Protein AF-A0A1Q9CYH3-F1 (afdb_monomer)

Foldseek 3Di:
DDPPPDDDDDDDDDDDDDDDDDDDDDDDDDDDPVCLPDPDALQCQLVQLQAFLPDDSLVSLLLLVLQLVVLVVLLVVQCVVCVLQPPLQCLDLLNVLSVLLSVLSVLSSVSNVVSSLCVVVVHGGDGHDVSSSVSSLSLQASQLSQQLQLCCCLFPPDPDDDDDPSVCCSNPVSNVVSLVVLLGGSRDYDPVSLVSNVVVLVVSLVSQVVQQVQLQAGSVAQPPDDPPCVPPPDSPDDRSNHRPGPQQHCVCVVSNCCVSVPVSVVSSVVSSVVSNVSSVVSVVVSVVVVVVVVPDPDPDPDDDDPVPDPPDDCDVVNVVVSVVVSVVVCCVPVVVVVVVVVVVVVPDDDDDDPVVVVVVVVVVVVVVVPPPDDDDDDDDDDDDDDDDDDDDDDDDDDDDDDDDDDDDDDDDDDDDDDDDDDDPVVVVVVVVVVVVVVVVVVVVVVVVVVVVVLVVVVVVVVCCVVVPCVVVDQDPVLVVQLQVQLCVQLVVLLVVLVVLLVVVVVCVVPVVDPRPPSNNVVSSVVSNVRSVVRSVLRNQLADSDSVDRHDPNSPVSNVVSVVVVVVVVVCVVCVVVSVVVVVVVVVVVVVVVVVVVVVVVVVVD

Sequence (605 aa):
MELSCFQIPFAFVSSPQAHLMGPLGKARDMGLSSSVCPEWSSQQWPQAFATSPWTRPLLTVSFRALWAAIFTAHVLWNWWVRRDDGAYHFIFLTVQASWIEAVDLILQWVVAMLGFPYVQNHMVAPAEPWLVRISMALNSLSQPLSMTVAVLFWVLIYPGGELPYMDVFLHGINAGLLLINLIFTRIPFSCARVGWLFLYQIIYVGWTYVHYALRIGMAGGCWSCPRDETAQCVELYPQDECPIYATFDWHHPLAAARLGFGLASVLIILVQALYVGLVSCRDAHDKKIDLGASETPRELPEFVPLDHLVVPRMTPTDFASFLLTIEDVACLFVGPCLVASAMSVRGNARRPGRWLRRLLMASGGLCLALQAAPSFTGVAQLSRTLPTQRYAASKGFGDSEAAPEKNAKEAGSEKKTSIMKNKKSSKTKALTKQRLSDLRDKTLALRQKREEELDEYEIGKAMIAKYGREVAVMPPPVAERVAKRGMVIGGSFYATMLAVFGFGIVLFKTQEIIIPPTLMAFVTLALLALAIFGGAYGMMSASWDPDKEGSALGTEEFSENMQILGEGFRKATLEEDYEKALEARNERRKLLEAKEKKKTELLNK

InterPro domains:
  IPR021855 PAM68-like [PF11947] (422-570)
  IPR021855 PAM68-like [PTHR34575] (391-567)

Solvent-accessible surface area (backbone atoms only — not comparable to full-atom values): 35811 Å² total; per-residue (Å²): 137,85,87,88,83,87,84,88,82,93,77,92,78,89,80,83,91,82,92,81,94,76,87,86,69,93,74,86,86,87,69,84,77,83,61,83,64,65,98,64,62,55,43,48,55,27,53,30,49,11,28,29,88,86,47,56,44,68,57,36,33,50,49,32,46,50,52,19,50,53,40,43,52,50,48,52,46,51,47,62,78,45,50,88,40,54,76,55,50,63,72,40,66,59,49,48,48,47,51,49,39,22,53,26,33,43,43,44,24,54,50,6,58,71,16,36,64,33,61,75,68,72,45,85,48,65,70,60,54,72,67,55,56,50,29,51,52,36,49,55,30,34,53,51,47,38,44,49,47,17,50,49,35,64,43,74,63,61,86,75,81,93,72,58,68,68,59,47,34,68,36,40,51,51,32,53,53,46,51,51,49,57,66,54,37,50,64,86,72,58,75,88,46,52,60,54,45,52,51,48,50,53,52,49,53,49,49,56,48,51,41,57,77,66,39,65,37,42,80,83,39,73,79,83,62,69,89,83,54,85,85,71,76,61,81,87,52,60,46,39,62,27,53,95,38,79,91,48,30,67,95,43,50,70,61,22,45,44,49,65,57,48,55,46,47,56,49,52,54,53,45,46,52,50,53,37,51,52,47,51,55,49,51,60,52,42,54,56,54,53,59,71,61,58,79,58,84,70,79,74,75,76,86,73,67,73,92,74,66,75,76,79,72,83,43,74,65,59,50,49,57,52,50,52,56,48,51,59,54,46,53,73,64,48,51,64,53,54,53,54,52,61,62,59,63,74,76,67,84,80,84,80,55,76,64,61,55,53,54,54,51,59,60,51,58,66,60,60,73,76,62,86,67,89,82,84,86,86,89,75,91,82,80,90,81,87,82,84,82,80,82,82,82,83,79,78,95,72,86,90,81,86,87,82,90,79,90,82,81,89,84,88,79,90,76,92,78,83,84,92,82,86,74,67,66,63,57,55,54,51,54,53,52,51,54,50,50,52,51,48,51,53,50,50,52,55,49,51,53,50,52,50,54,47,51,52,50,51,50,50,53,51,48,41,69,73,59,39,76,60,80,75,55,72,55,68,73,27,47,51,45,23,50,49,36,12,45,54,47,8,42,49,32,39,51,47,27,52,49,52,52,53,48,50,54,49,41,46,74,72,65,76,48,85,72,51,68,58,37,56,51,50,55,39,51,51,26,44,51,47,12,54,52,30,20,53,49,20,36,39,16,30,30,80,49,83,92,44,82,62,59,96,82,10,66,66,36,27,54,52,45,51,49,53,50,50,51,50,53,54,49,62,76,40,43,69,58,49,50,54,50,49,51,55,51,52,54,50,49,53,52,50,53,52,48,50,51,53,51,52,58,62,73,76,106

Radius of gyration: 34.77 Å; Cα contacts (8 Å, |Δi|>4): 412; chains: 1; bounding box: 84×79×114 Å

Nearest PDB structures (foldseek):
  4xto-assembly1_D  TM=2.470E-01  e=6.407E-01  Dokdonia eikasta
  5ax0-assembly1_A  TM=2.581E-01  e=3.442E+00  Acetabularia acetabulum

pLDDT: mean 76.98, std 23.32, range [25.59, 98.44]

Organism: Symbiodinium microadriaticum (NCBI:txid2951)

Mean predicted aligned error: 15.54 Å

Secondary structure (DSSP, 8-state):
------------------------------S-----S-SS-TT-HHHHHH--SSS-HHHHHHHHHHHHHHHHHHHHHHHHHTGGGGGGGGGSHHHHHHHHHHHHHHHHHHHHHHHHHHHHTTPPPPSPPHHHHHHHHHHHHHHHHHHHHHHHIIIII--SSPPPHHHHIIIIIHHHHHHHHHHHS-----GGGHHHHHHHHHHHHHHHHHHHHTT---TT------TT-TTT---SS-TTT--SBTTB-TTSHHHHHIIIIIIHHHHHHHHHHHHHHHHHHHHHHHHHHHHHHHTS---PPP---GGG--PPP--HHHHHHHHHHHHHHHHHHHHHHHHHHHHHTTSS--PPPHHHHHHHHHHHHHHHTT--S------------PPP----PPP--------------------------SSSHHHHHHHHHHHHHHHHHHHHHHHHHHHHHHHHHHHHHHHHHHHGGGGGSPPHHHHHHHHHHHHHHHHHHHHHHHHHHHHHHHHHHHS-----HHHHHHHHHHHHHHHHHHHHHHHHTS---TT----SS-HHHHHHHHHHHHHHHHHHHHHHHHHHHHHHHHHHHHHHHHHHHHHHHHH--

Structure (mmCIF, N/CA/C/O backbone):
data_AF-A0A1Q9CYH3-F1
#
_entry.id   AF-A0A1Q9CYH3-F1
#
loop_
_atom_site.group_PDB
_atom_site.id
_atom_site.type_symbol
_atom_site.label_atom_id
_atom_site.label_alt_id
_atom_site.label_comp_id
_atom_site.label_asym_id
_atom_site.label_entity_id
_atom_site.label_seq_id
_atom_site.pdbx_PDB_ins_code
_atom_site.Cartn_x
_atom_site.Cartn_y
_atom_site.Cartn_z
_atom_site.occupancy
_atom_site.B_iso_or_equiv
_atom_site.auth_seq_id
_atom_site.auth_comp_id
_atom_site.auth_asym_id
_atom_site.auth_atom_id
_atom_site.pdbx_PDB_model_num
ATOM 1 N N . MET A 1 1 ? -8.136 -32.360 -11.688 1.00 32.75 1 MET A N 1
ATOM 2 C CA . MET A 1 1 ? -8.050 -31.049 -11.010 1.00 32.75 1 MET A CA 1
ATOM 3 C C . MET A 1 1 ? -7.995 -30.003 -12.103 1.00 32.75 1 MET A C 1
ATOM 5 O O . MET A 1 1 ? -6.950 -29.814 -12.709 1.00 32.75 1 MET A O 1
ATOM 9 N N . GLU A 1 2 ? -9.161 -29.472 -12.458 1.00 26.31 2 GLU A N 1
ATOM 10 C CA . GLU A 1 2 ? -9.358 -28.600 -13.616 1.00 26.31 2 GLU A CA 1
ATOM 11 C C . GLU A 1 2 ? -9.107 -27.135 -13.239 1.00 26.31 2 GLU A C 1
ATOM 13 O O . GLU A 1 2 ? -9.762 -26.587 -12.354 1.00 26.31 2 GLU A O 1
ATOM 18 N N . LEU A 1 3 ? -8.146 -26.509 -13.921 1.00 27.91 3 LEU A N 1
ATOM 19 C CA . LEU A 1 3 ? -7.960 -25.061 -13.987 1.00 27.91 3 LEU A CA 1
ATOM 20 C C . LEU A 1 3 ? -8.688 -24.568 -15.242 1.00 27.91 3 LEU A C 1
ATOM 22 O O . LEU A 1 3 ? -8.112 -24.507 -16.325 1.00 27.91 3 LEU A O 1
ATOM 26 N N . SER A 1 4 ? -9.970 -24.249 -15.092 1.00 26.53 4 SER A N 1
ATOM 27 C CA . SER A 1 4 ? -10.827 -23.751 -16.171 1.00 26.53 4 SER A CA 1
ATOM 28 C C . SER A 1 4 ? -11.021 -22.242 -16.025 1.00 26.53 4 SER A C 1
ATOM 30 O O . SER A 1 4 ? -12.006 -21.788 -15.456 1.00 26.53 4 SER A O 1
ATOM 32 N N . CYS A 1 5 ? -10.065 -21.460 -16.523 1.00 25.59 5 CYS A N 1
ATOM 33 C CA . CYS A 1 5 ? -10.213 -20.023 -16.762 1.00 25.59 5 CYS A CA 1
ATOM 34 C C . CYS A 1 5 ? -9.277 -19.648 -17.915 1.00 25.59 5 CYS A C 1
ATOM 36 O O . CYS A 1 5 ? -8.140 -19.292 -17.654 1.00 25.59 5 CYS A O 1
ATOM 38 N N . PHE A 1 6 ? -9.716 -19.827 -19.167 1.00 32.09 6 PHE A N 1
ATOM 39 C CA . PHE A 1 6 ? -9.355 -19.027 -20.355 1.00 32.09 6 PHE A CA 1
ATOM 40 C C . PHE A 1 6 ? -9.914 -19.715 -21.617 1.00 32.09 6 PHE A C 1
ATOM 42 O O . PHE A 1 6 ? -9.276 -20.577 -22.213 1.00 32.09 6 PHE A O 1
ATOM 49 N N . GLN A 1 7 ? -11.114 -19.324 -22.047 1.00 27.81 7 GLN A N 1
ATOM 50 C CA . GLN A 1 7 ? -11.551 -19.483 -23.436 1.00 27.81 7 GLN A CA 1
ATOM 51 C C . GLN A 1 7 ? -12.279 -18.207 -23.859 1.00 27.81 7 GLN A C 1
ATOM 53 O O . GLN A 1 7 ? -13.242 -17.788 -23.222 1.00 27.81 7 GLN A O 1
ATOM 58 N N . ILE A 1 8 ? -11.780 -17.580 -24.924 1.00 31.20 8 ILE A N 1
ATOM 59 C CA . ILE A 1 8 ? -12.347 -16.391 -25.564 1.00 31.20 8 ILE A CA 1
ATOM 60 C C . ILE A 1 8 ? -12.957 -16.848 -26.894 1.00 31.20 8 ILE A C 1
ATOM 62 O O . ILE A 1 8 ? -12.206 -17.349 -27.733 1.00 31.20 8 ILE A O 1
ATOM 66 N N . PRO A 1 9 ? -14.259 -16.631 -27.145 1.00 36.31 9 PRO A N 1
ATOM 67 C CA . PRO A 1 9 ? -14.767 -16.584 -28.507 1.00 36.31 9 PRO A CA 1
ATOM 68 C C . PRO A 1 9 ? -15.287 -15.181 -28.851 1.00 36.31 9 PRO A C 1
ATOM 70 O O . PRO A 1 9 ? -16.133 -14.612 -28.163 1.00 36.31 9 PRO A O 1
ATOM 73 N N . PHE A 1 10 ? -14.773 -14.635 -29.954 1.00 29.27 10 PHE A N 1
ATOM 74 C CA . PHE A 1 10 ? -15.303 -13.453 -30.629 1.00 29.27 10 PHE A CA 1
ATOM 75 C C . PHE A 1 10 ? -16.497 -13.861 -31.504 1.00 29.27 10 PHE A C 1
ATOM 77 O O . PHE A 1 10 ? -16.325 -14.612 -32.459 1.00 29.27 10 PHE A O 1
ATOM 84 N N . ALA A 1 11 ? -17.685 -13.324 -31.227 1.00 30.92 11 ALA A N 1
ATOM 85 C CA . ALA A 1 11 ? -18.772 -13.248 -32.202 1.00 30.92 11 ALA A CA 1
ATOM 86 C C . ALA A 1 11 ? -19.645 -12.017 -31.909 1.00 30.92 11 ALA A C 1
ATOM 88 O O . ALA A 1 11 ? -20.267 -11.916 -30.854 1.00 30.92 11 ALA A O 1
ATOM 89 N N . PHE A 1 12 ? -19.665 -11.068 -32.847 1.00 32.09 12 PHE A N 1
ATOM 90 C CA . PHE A 1 12 ? -20.561 -9.913 -32.848 1.00 32.09 12 PHE A CA 1
ATOM 91 C C . PHE A 1 12 ? -21.925 -10.346 -33.398 1.00 32.09 12 PHE A C 1
ATOM 93 O O . PHE A 1 12 ? -22.022 -10.718 -34.565 1.00 3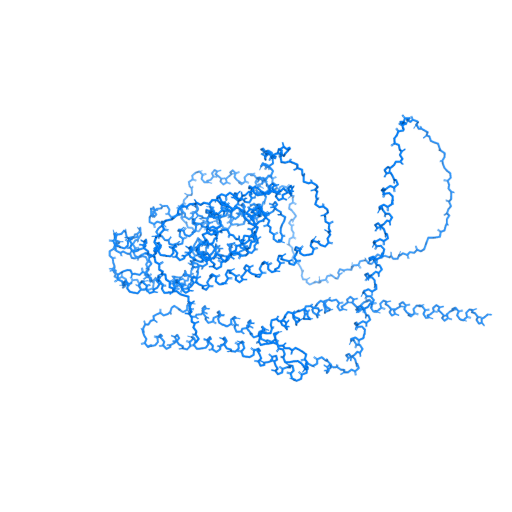2.09 12 PHE A O 1
ATOM 100 N N . VAL A 1 13 ? -22.981 -10.253 -32.590 1.00 32.03 13 VAL A N 1
ATOM 101 C CA . VAL A 1 13 ? -24.368 -10.258 -33.077 1.00 32.03 13 VAL A CA 1
ATOM 102 C C . VAL A 1 13 ? -25.088 -9.084 -32.427 1.00 32.03 13 VAL A C 1
ATOM 104 O O . VAL A 1 13 ? -25.230 -9.019 -31.209 1.00 32.03 13 VAL A O 1
ATOM 107 N N . SER A 1 14 ? -25.504 -8.127 -33.249 1.00 41.78 14 SER A N 1
ATOM 108 C CA . SER A 1 14 ? -26.357 -7.009 -32.866 1.00 41.78 14 SER A CA 1
ATOM 109 C C . SER A 1 14 ? -27.821 -7.456 -32.827 1.00 41.78 14 SER A C 1
ATOM 111 O O . SER A 1 14 ? -28.305 -8.096 -33.757 1.00 41.78 14 SER A O 1
ATOM 113 N N . SER A 1 15 ? -28.550 -7.086 -31.771 1.00 31.84 15 SER A N 1
ATOM 114 C CA . SER A 1 15 ? -30.016 -7.148 -31.748 1.00 31.84 15 SER A CA 1
ATOM 115 C C . SER A 1 15 ? -30.592 -5.956 -30.966 1.00 31.84 15 SER A C 1
ATOM 117 O O . SER A 1 15 ? -29.977 -5.551 -29.974 1.00 31.84 15 SER A O 1
ATOM 119 N N . PRO A 1 16 ? -31.718 -5.353 -31.402 1.00 50.53 16 PRO A N 1
ATOM 120 C CA . PRO A 1 16 ? -32.248 -4.122 -30.833 1.00 50.53 16 PRO A CA 1
ATOM 121 C C . PRO A 1 16 ? -33.225 -4.353 -29.668 1.00 50.53 16 PRO A C 1
ATOM 123 O O . PRO A 1 16 ? -33.853 -5.398 -29.529 1.00 50.53 16 PRO A O 1
ATOM 126 N N . GLN A 1 17 ? -33.330 -3.310 -28.843 1.00 49.34 17 GLN A N 1
ATOM 127 C CA . GLN A 1 17 ? -34.120 -3.180 -27.617 1.00 49.34 17 GLN A CA 1
ATOM 128 C C . GLN A 1 17 ? -35.616 -3.508 -27.761 1.00 49.34 17 GLN A C 1
ATOM 130 O O . GLN A 1 17 ? -36.258 -3.103 -28.728 1.00 49.34 17 GLN A O 1
ATOM 135 N N . ALA A 1 18 ? -36.199 -4.062 -26.691 1.00 37.00 18 ALA A N 1
ATOM 136 C CA . ALA A 1 18 ? -37.609 -3.865 -26.361 1.00 37.00 18 ALA A CA 1
ATOM 137 C C . ALA A 1 18 ? -37.833 -3.825 -24.836 1.00 37.00 18 ALA A C 1
ATOM 139 O O . ALA A 1 18 ? -37.307 -4.640 -24.081 1.00 37.00 18 ALA A O 1
ATOM 140 N N . HIS A 1 19 ? -38.618 -2.830 -24.419 1.00 46.69 19 HIS A N 1
ATOM 141 C CA . HIS A 1 19 ? -39.097 -2.533 -23.069 1.00 46.69 19 HIS A CA 1
ATOM 142 C C . HIS A 1 19 ? -39.965 -3.649 -22.467 1.00 46.69 19 HIS A C 1
ATOM 144 O O . HIS A 1 19 ? -40.865 -4.120 -23.151 1.00 46.69 19 HIS A O 1
ATOM 150 N N . LEU A 1 20 ? -39.793 -3.949 -21.168 1.00 39.44 20 LEU A N 1
ATOM 151 C CA . LEU A 1 20 ? -40.866 -4.258 -20.198 1.00 39.44 20 LEU A CA 1
ATOM 152 C C . LEU A 1 20 ? -40.271 -4.473 -18.790 1.00 39.44 20 LEU A C 1
ATOM 154 O O . LEU A 1 20 ? -39.429 -5.344 -18.589 1.00 39.44 20 LEU A O 1
ATOM 158 N N . MET A 1 21 ? -40.697 -3.662 -17.813 1.00 43.25 21 MET A N 1
ATOM 159 C CA . MET A 1 21 ? -40.337 -3.819 -16.398 1.00 43.25 21 MET A CA 1
ATOM 160 C C . MET A 1 21 ? -41.211 -4.893 -15.731 1.00 43.25 21 MET A C 1
ATOM 162 O O . MET A 1 21 ? -42.436 -4.805 -15.772 1.00 43.25 21 MET A O 1
ATOM 166 N N . GLY A 1 22 ? -40.568 -5.860 -15.069 1.00 40.41 22 GLY A N 1
ATOM 167 C CA . GLY A 1 22 ? -41.167 -6.841 -14.157 1.00 40.41 22 GLY A CA 1
ATOM 168 C C . GLY A 1 22 ? -40.275 -7.050 -12.917 1.00 40.41 22 GLY A C 1
ATOM 169 O O . GLY A 1 22 ? -39.097 -6.685 -12.953 1.00 40.41 22 GLY A O 1
ATOM 170 N N . PRO A 1 23 ? -40.815 -7.576 -11.799 1.00 47.72 23 PRO A N 1
ATOM 171 C CA . PRO A 1 23 ? -40.193 -7.480 -10.480 1.00 47.72 23 PRO A CA 1
ATOM 172 C C . PRO A 1 23 ? -39.013 -8.449 -10.305 1.00 47.72 23 PRO A C 1
ATOM 174 O O . PRO A 1 23 ? -39.181 -9.664 -10.309 1.00 47.72 23 PRO A O 1
ATOM 177 N N . LEU A 1 24 ? -37.827 -7.850 -10.149 1.00 42.00 24 LEU A N 1
ATOM 178 C CA . LEU A 1 24 ? -36.552 -8.339 -9.596 1.00 42.00 24 LEU A CA 1
ATOM 179 C C . LEU A 1 24 ? -36.478 -9.834 -9.228 1.00 42.00 24 LEU A C 1
ATOM 181 O O . LEU A 1 24 ? -36.458 -10.224 -8.060 1.00 42.00 24 LEU A O 1
ATOM 185 N N . GLY A 1 25 ? -36.329 -10.662 -10.261 1.00 35.19 25 GLY A N 1
ATOM 186 C CA . GLY A 1 25 ? -35.696 -11.971 -10.171 1.00 35.19 25 GLY A CA 1
ATOM 187 C C . GLY A 1 25 ? -34.179 -11.835 -10.323 1.00 35.19 25 GLY A C 1
ATOM 188 O O . GLY A 1 25 ? -33.702 -11.097 -11.181 1.00 35.19 25 GLY A O 1
ATOM 189 N N . LYS A 1 26 ? -33.431 -12.565 -9.485 1.00 49.69 26 LYS A N 1
ATOM 190 C CA . LYS A 1 26 ? -31.982 -12.803 -9.597 1.00 49.69 26 LYS A CA 1
ATOM 191 C C . LYS A 1 26 ? -31.613 -13.185 -11.038 1.00 49.69 26 LYS A C 1
ATOM 193 O O . LYS A 1 26 ? -31.791 -14.338 -11.429 1.00 49.69 26 LYS A O 1
ATOM 198 N N . ALA A 1 27 ? -31.067 -12.243 -11.799 1.00 35.56 27 ALA A N 1
ATOM 199 C CA . ALA A 1 27 ? -30.443 -12.515 -13.084 1.00 35.56 27 ALA A CA 1
ATOM 200 C C . ALA A 1 27 ? -28.933 -12.697 -12.880 1.00 35.56 27 ALA A C 1
ATOM 202 O O . ALA A 1 27 ? -28.252 -11.843 -12.317 1.00 35.56 27 ALA A O 1
ATOM 203 N N . ARG A 1 28 ? -28.434 -13.865 -13.296 1.00 43.03 28 ARG A N 1
ATOM 204 C CA . ARG A 1 28 ? -27.014 -14.130 -13.531 1.00 43.03 28 ARG A CA 1
ATOM 205 C C . ARG A 1 28 ? -26.583 -13.311 -14.744 1.00 43.03 28 ARG A C 1
ATOM 207 O O . ARG A 1 28 ? -26.930 -13.676 -15.864 1.00 43.03 28 ARG A O 1
ATOM 214 N N . ASP A 1 29 ? -25.782 -12.283 -14.514 1.00 33.25 29 ASP A N 1
ATOM 215 C CA . ASP A 1 29 ? -25.071 -11.579 -15.575 1.00 33.25 29 ASP A CA 1
ATOM 216 C C . ASP A 1 29 ? -23.775 -12.333 -15.911 1.00 33.25 29 ASP A C 1
ATOM 218 O O . ASP A 1 29 ? -22.754 -12.207 -15.235 1.00 33.25 29 ASP A O 1
ATOM 222 N N . MET A 1 30 ? -23.819 -13.151 -16.966 1.00 37.50 30 MET A N 1
ATOM 223 C CA . MET A 1 30 ? -22.629 -13.551 -17.721 1.00 37.50 30 MET A CA 1
ATOM 224 C C . MET A 1 30 ? -22.614 -12.755 -19.020 1.00 37.50 30 MET A C 1
ATOM 226 O O . MET A 1 30 ? -23.303 -13.091 -19.979 1.00 37.50 30 MET A O 1
ATOM 230 N N . GLY A 1 31 ? -21.821 -11.690 -19.033 1.00 32.31 31 GLY A N 1
ATOM 231 C CA . GLY A 1 31 ? -21.601 -10.866 -20.213 1.00 32.31 31 GLY A CA 1
ATOM 232 C C . GLY A 1 31 ? -20.968 -9.549 -19.814 1.00 32.31 31 GLY A C 1
ATOM 233 O O . GLY A 1 31 ? -21.691 -8.604 -19.542 1.00 32.31 31 GLY A O 1
ATOM 234 N N . LEU A 1 32 ? -19.630 -9.531 -19.720 1.00 33.84 32 LEU A N 1
ATOM 235 C CA . LEU A 1 32 ? -18.778 -8.334 -19.630 1.00 33.84 32 LEU A CA 1
ATOM 236 C C . LEU A 1 32 ? -19.477 -7.113 -19.006 1.00 33.84 32 LEU A C 1
ATOM 238 O O . LEU A 1 32 ? -19.721 -6.116 -19.686 1.00 33.84 32 LEU A O 1
ATOM 242 N N . SER A 1 33 ? -19.773 -7.162 -17.703 1.00 32.75 33 SER A N 1
ATOM 243 C CA . SER A 1 33 ? -20.029 -5.916 -16.991 1.00 32.75 33 SER A CA 1
ATOM 244 C C . SER A 1 33 ? -18.718 -5.141 -17.002 1.00 32.75 33 SER A C 1
ATOM 246 O O . SER A 1 33 ? -17.801 -5.412 -16.227 1.00 32.75 33 SER A O 1
ATOM 248 N N . SER A 1 34 ? -18.622 -4.153 -17.886 1.00 37.66 34 SER A N 1
ATOM 249 C CA . SER A 1 34 ? -17.601 -3.110 -17.862 1.00 37.66 34 SER A CA 1
ATOM 250 C C . SER A 1 34 ? -17.768 -2.196 -16.641 1.00 37.66 34 SER A C 1
ATOM 252 O O . SER A 1 34 ? -17.421 -1.014 -16.711 1.00 37.66 34 SER A O 1
ATOM 254 N N . SER A 1 35 ? -18.359 -2.680 -15.540 1.00 41.62 35 SER A N 1
ATOM 255 C CA . SER A 1 35 ? -18.514 -1.915 -14.317 1.00 41.62 35 SER A CA 1
ATOM 256 C C . SER A 1 35 ? -17.135 -1.727 -13.699 1.00 41.62 35 SER A C 1
ATOM 258 O O . SER A 1 35 ? -16.691 -2.432 -12.797 1.00 41.62 35 SER A O 1
ATOM 260 N N . VAL A 1 36 ? -16.477 -0.667 -14.162 1.00 52.34 36 VAL A N 1
ATOM 261 C CA . VAL A 1 36 ? -15.484 0.093 -13.402 1.00 52.34 36 VAL A CA 1
ATOM 262 C C . VAL A 1 36 ? -16.039 0.411 -11.998 1.00 52.34 36 VAL A C 1
ATOM 264 O O . VAL A 1 36 ? -15.274 0.574 -11.050 1.00 52.34 36 VAL A O 1
ATOM 267 N N . CYS A 1 37 ? -17.368 0.418 -11.846 1.00 45.94 37 CYS A N 1
ATOM 268 C CA . CYS A 1 37 ? -18.113 0.613 -10.613 1.00 45.94 37 CYS A CA 1
ATOM 269 C C . CYS A 1 37 ? -17.937 -0.563 -9.618 1.00 45.94 37 CYS A C 1
ATOM 271 O O . CYS A 1 37 ? -18.154 -1.718 -9.979 1.00 45.94 37 CYS A O 1
ATOM 273 N N . PRO A 1 38 ? -17.539 -0.284 -8.368 1.00 54.00 38 PRO A N 1
ATOM 274 C CA . PRO A 1 38 ? -17.593 -1.216 -7.235 1.00 54.00 38 PRO A CA 1
ATOM 275 C C . PRO A 1 38 ? -19.011 -1.709 -6.922 1.00 54.00 38 PRO A C 1
ATOM 277 O O . PRO A 1 38 ? -19.982 -1.126 -7.386 1.00 54.00 38 PRO A O 1
ATOM 280 N N . GLU A 1 39 ? -19.119 -2.700 -6.032 1.00 67.81 39 GLU A N 1
ATOM 281 C CA . GLU A 1 39 ? -20.383 -3.211 -5.457 1.00 67.81 39 GLU A CA 1
ATOM 282 C C . GLU A 1 39 ? -21.182 -2.188 -4.621 1.00 67.81 39 GLU A C 1
ATOM 284 O O . GLU A 1 39 ? -22.252 -2.499 -4.102 1.00 67.81 39 GLU A O 1
ATOM 289 N N . TRP A 1 40 ? -20.687 -0.962 -4.464 1.00 77.44 40 TRP A N 1
ATOM 290 C CA . TRP A 1 40 ? -21.422 0.121 -3.818 1.00 77.44 40 TRP A CA 1
ATOM 291 C C . TRP A 1 40 ? -22.482 0.738 -4.749 1.00 77.44 40 TRP A C 1
ATOM 293 O O . TRP A 1 40 ? -22.398 0.687 -5.977 1.00 77.44 40 TRP A O 1
ATOM 303 N N . SER A 1 41 ? -23.498 1.364 -4.164 1.00 86.19 41 SER A N 1
ATOM 304 C CA . SER A 1 41 ? -24.470 2.136 -4.936 1.00 86.19 41 SER A CA 1
ATOM 305 C C . SER A 1 41 ? -23.799 3.355 -5.577 1.00 86.19 41 SER A C 1
ATOM 307 O O . SER A 1 41 ? -22.909 3.978 -4.993 1.00 86.19 41 SER A O 1
ATOM 309 N N . SER A 1 42 ? -24.276 3.757 -6.756 1.00 88.00 42 SER A N 1
ATOM 310 C CA . SER A 1 42 ? -23.770 4.929 -7.487 1.00 88.00 42 SER A CA 1
ATOM 311 C C . SER A 1 42 ? -23.859 6.243 -6.703 1.00 88.00 42 SER A C 1
ATOM 313 O O . SER A 1 42 ? -23.272 7.227 -7.129 1.00 88.00 42 SER A O 1
ATOM 315 N N . GLN A 1 43 ? -24.574 6.276 -5.576 1.00 93.50 43 GLN A N 1
ATOM 316 C CA . GLN A 1 43 ? -24.733 7.440 -4.701 1.00 93.50 43 GLN A CA 1
ATOM 317 C C . GLN A 1 43 ? -23.736 7.460 -3.531 1.00 93.50 43 GLN A C 1
ATOM 319 O O . GLN A 1 43 ? -23.634 8.458 -2.822 1.00 93.50 43 GLN A O 1
ATOM 324 N N . GLN A 1 44 ? -22.973 6.387 -3.306 1.00 93.81 44 GLN A N 1
ATOM 325 C CA . GLN A 1 44 ? -22.011 6.321 -2.200 1.00 93.81 44 GLN A CA 1
ATOM 326 C C . GLN A 1 44 ? -20.666 6.982 -2.524 1.00 93.81 44 GLN A C 1
ATOM 328 O O . GLN A 1 44 ? -19.814 7.083 -1.640 1.00 93.81 44 GLN A O 1
ATOM 333 N N . TRP A 1 45 ? -20.481 7.508 -3.742 1.00 95.00 45 TRP A N 1
ATOM 334 C CA . TRP A 1 45 ? -19.211 8.096 -4.172 1.00 95.00 45 TRP A CA 1
ATOM 335 C C . TRP A 1 45 ? -18.606 9.167 -3.264 1.00 95.00 45 TRP A C 1
ATOM 337 O O . TRP A 1 45 ? -17.390 9.119 -3.046 1.00 95.00 45 TRP A O 1
ATOM 347 N N . PRO A 1 46 ? -19.388 10.058 -2.628 1.00 96.50 46 PRO A N 1
ATOM 348 C CA . PRO A 1 46 ? -18.814 11.014 -1.696 1.00 96.50 46 PRO A CA 1
ATOM 349 C C . PRO A 1 46 ? -18.186 10.349 -0.477 1.00 96.50 46 PRO A C 1
ATOM 351 O O . PRO A 1 46 ? -17.175 10.833 0.018 1.00 96.50 46 PRO A O 1
ATOM 354 N N . GLN A 1 47 ? -18.743 9.230 -0.008 1.00 94.38 47 GLN A N 1
ATOM 355 C CA . GLN A 1 47 ? -18.221 8.528 1.161 1.00 94.38 47 GLN A CA 1
ATOM 356 C C . GLN A 1 47 ? -16.842 7.934 0.859 1.00 94.38 47 GLN A C 1
ATOM 358 O O . GLN A 1 47 ? -15.907 8.197 1.601 1.00 94.38 47 GLN A O 1
ATOM 363 N N . ALA A 1 48 ? -16.642 7.226 -0.258 1.00 93.50 48 ALA A N 1
ATOM 364 C CA . ALA A 1 48 ? -15.315 6.639 -0.511 1.00 93.50 48 ALA A CA 1
ATOM 365 C C . ALA A 1 48 ? -14.212 7.679 -0.750 1.00 93.50 48 ALA A C 1
ATOM 367 O O . ALA A 1 48 ? -13.046 7.441 -0.422 1.00 93.50 48 ALA A O 1
ATOM 368 N N . PHE A 1 49 ? -14.558 8.815 -1.361 1.00 96.38 49 PHE A N 1
ATOM 369 C CA . PHE A 1 49 ? -13.570 9.828 -1.722 1.00 96.38 49 PHE A CA 1
ATOM 370 C C . PHE A 1 49 ? -13.345 10.861 -0.618 1.00 96.38 49 PHE A C 1
ATOM 372 O O . PHE A 1 49 ? -12.197 11.223 -0.368 1.00 96.38 49 PHE A O 1
ATOM 379 N N . ALA A 1 50 ? -14.393 11.317 0.066 1.00 96.81 50 ALA A N 1
ATOM 380 C CA . ALA A 1 50 ? -14.301 12.397 1.047 1.00 96.81 50 ALA A CA 1
ATOM 381 C C . ALA A 1 50 ? -14.245 11.918 2.506 1.00 96.81 50 ALA A C 1
ATOM 383 O O . ALA A 1 50 ? -14.185 12.761 3.399 1.00 96.81 50 ALA A O 1
ATOM 384 N N . THR A 1 51 ? -14.253 10.606 2.778 1.00 95.12 51 THR A N 1
ATOM 385 C CA . THR A 1 51 ? -14.065 10.074 4.139 1.00 95.12 51 THR A CA 1
ATOM 386 C C . THR A 1 51 ? -12.938 9.054 4.239 1.00 95.12 51 THR A C 1
ATOM 388 O O . THR A 1 51 ? -12.401 8.547 3.251 1.00 95.12 51 THR A O 1
ATOM 391 N N . SER A 1 52 ? -12.554 8.799 5.485 1.00 94.31 52 SER A N 1
ATOM 392 C CA . SER A 1 52 ? -11.491 7.897 5.893 1.00 94.31 52 SER A CA 1
ATOM 393 C C . SER A 1 52 ? -11.947 7.150 7.147 1.00 94.31 52 SER A C 1
ATOM 395 O O . SER A 1 52 ? -12.671 7.743 7.953 1.00 94.31 52 SER A O 1
ATOM 397 N N . PRO A 1 53 ? -11.492 5.906 7.375 1.00 86.25 53 PRO A N 1
ATOM 398 C CA . PRO A 1 53 ? -11.789 5.178 8.609 1.00 86.25 53 PRO A CA 1
ATOM 399 C C . PRO A 1 53 ? -11.273 5.882 9.876 1.00 86.25 53 PRO A C 1
ATOM 401 O O . PRO A 1 53 ? -11.792 5.657 10.966 1.00 86.25 53 PRO A O 1
ATOM 404 N N . TRP A 1 54 ? -10.247 6.735 9.751 1.00 89.94 54 TRP A N 1
ATOM 405 C CA . TRP A 1 54 ? -9.529 7.303 10.903 1.00 89.94 54 TRP A CA 1
ATOM 406 C C . TRP A 1 54 ? -9.619 8.819 11.027 1.00 89.94 54 TRP A C 1
ATOM 408 O O . TRP A 1 54 ? -9.183 9.377 12.034 1.00 89.94 54 TRP A O 1
ATOM 418 N N . THR A 1 55 ? -10.142 9.514 10.016 1.00 92.38 55 THR A N 1
ATOM 419 C CA . THR A 1 55 ? -10.110 10.980 9.982 1.00 92.38 55 THR A CA 1
ATOM 420 C C . THR A 1 55 ? -11.471 11.584 9.669 1.00 92.38 55 THR A C 1
ATOM 422 O O . THR A 1 55 ? -12.341 10.966 9.060 1.00 92.38 55 THR A O 1
ATOM 425 N N . ARG A 1 56 ? -11.667 12.828 10.118 1.00 94.81 56 ARG A N 1
ATOM 426 C CA . ARG A 1 56 ? -12.860 13.613 9.780 1.00 94.81 56 ARG A CA 1
ATOM 427 C C . ARG A 1 56 ? -12.840 13.977 8.288 1.00 94.81 56 ARG A C 1
ATOM 429 O O . ARG A 1 56 ? -11.750 14.207 7.766 1.00 94.81 56 ARG A O 1
ATOM 436 N N . PRO A 1 57 ? -14.005 14.166 7.637 1.00 95.75 57 PRO A N 1
ATOM 437 C CA . PRO A 1 57 ? -14.070 14.423 6.196 1.00 95.75 57 PRO A CA 1
ATOM 438 C C . PRO A 1 57 ? -13.202 15.596 5.720 1.00 95.75 57 PRO A C 1
ATOM 440 O O . PRO A 1 57 ? -12.492 15.482 4.727 1.00 95.75 57 PRO A O 1
ATOM 443 N N . LEU A 1 58 ? -13.179 16.705 6.470 1.00 96.19 58 LEU A N 1
ATOM 444 C CA . LEU A 1 58 ? -12.356 17.868 6.120 1.00 96.19 58 LEU A CA 1
ATOM 445 C C . LEU A 1 58 ? -10.862 17.515 6.112 1.00 96.19 58 LEU A C 1
ATOM 447 O O . LEU A 1 58 ? -10.152 17.859 5.175 1.00 96.19 58 LEU A O 1
ATOM 451 N N . LEU A 1 59 ? -10.406 16.766 7.121 1.00 95.88 59 LEU A N 1
ATOM 452 C CA . LEU A 1 59 ? -9.018 16.320 7.210 1.00 95.88 59 LEU A CA 1
ATOM 453 C C . LEU A 1 59 ? -8.674 15.341 6.080 1.00 95.88 59 LEU A C 1
ATOM 455 O O . LEU A 1 59 ? -7.577 15.418 5.541 1.00 95.88 59 LEU A O 1
ATOM 459 N N . THR A 1 60 ? -9.604 14.470 5.675 1.00 95.94 60 THR A N 1
ATOM 460 C CA . THR A 1 60 ? -9.421 13.583 4.514 1.00 95.94 60 THR A CA 1
ATOM 461 C C . THR A 1 60 ? -9.229 14.378 3.218 1.00 95.94 60 THR A C 1
ATOM 463 O O . THR A 1 60 ? -8.334 14.078 2.429 1.00 95.94 60 THR A O 1
ATOM 466 N N . VAL A 1 61 ? -10.040 15.413 2.996 1.00 97.19 61 VAL A N 1
ATOM 467 C CA . VAL A 1 61 ? -9.933 16.274 1.809 1.00 97.19 61 VAL A CA 1
ATOM 468 C C . VAL A 1 61 ? -8.614 17.054 1.812 1.00 97.19 61 VAL A C 1
ATOM 470 O O . VAL A 1 61 ? -7.922 17.076 0.794 1.00 97.19 61 VAL A O 1
ATOM 473 N N . SER A 1 62 ? -8.222 17.630 2.955 1.00 96.75 62 SER A N 1
ATOM 474 C CA . SER A 1 62 ? -6.931 18.314 3.115 1.00 96.75 62 SER A CA 1
ATOM 475 C C . SER A 1 62 ? -5.742 17.366 2.928 1.00 96.75 62 SER A C 1
ATOM 477 O O . SER A 1 62 ? -4.771 17.726 2.268 1.00 96.75 62 SER A O 1
ATOM 479 N N . PHE A 1 63 ? -5.825 16.136 3.444 1.00 96.62 63 PHE A N 1
ATOM 480 C CA . PHE A 1 63 ? -4.812 15.097 3.242 1.00 96.62 63 PHE A CA 1
ATOM 481 C C . PHE A 1 63 ? -4.610 14.789 1.752 1.00 96.62 63 PHE A C 1
ATOM 483 O O . PHE A 1 63 ? -3.478 14.771 1.271 1.00 96.62 63 PHE A O 1
ATOM 490 N N . ARG A 1 64 ? -5.699 14.630 0.988 1.00 97.00 64 ARG A N 1
ATOM 491 C CA . ARG A 1 64 ? -5.622 14.422 -0.467 1.00 97.00 64 ARG A CA 1
ATOM 492 C C . ARG A 1 64 ? -5.033 15.626 -1.198 1.00 97.00 64 ARG A C 1
ATOM 494 O O . ARG A 1 64 ? -4.240 15.435 -2.115 1.00 97.00 64 ARG A O 1
ATOM 501 N N . ALA A 1 65 ? -5.383 16.845 -0.781 1.00 97.75 65 ALA A N 1
ATOM 502 C CA . ALA A 1 65 ? -4.808 18.068 -1.340 1.00 97.75 65 ALA A CA 1
ATOM 503 C C . ALA A 1 65 ? -3.282 18.100 -1.154 1.00 97.75 65 ALA A C 1
ATOM 505 O O . ALA A 1 65 ? -2.544 18.370 -2.100 1.00 97.75 65 ALA A O 1
ATOM 506 N N . LEU A 1 66 ? -2.811 17.754 0.050 1.00 96.94 66 LEU A N 1
ATOM 507 C CA . LEU A 1 66 ? -1.387 17.658 0.362 1.00 96.94 66 LEU A CA 1
ATOM 508 C C . LEU A 1 66 ? -0.689 16.602 -0.507 1.00 96.94 66 LEU A C 1
ATOM 510 O O . LEU A 1 66 ? 0.359 16.887 -1.081 1.00 96.94 66 LEU A O 1
ATOM 514 N N . TRP A 1 67 ? -1.272 15.408 -0.651 1.00 97.44 67 TRP A N 1
ATOM 515 C CA . TRP A 1 67 ? -0.709 14.344 -1.494 1.00 97.44 67 TRP A CA 1
ATOM 516 C C . TRP A 1 67 ? -0.610 14.767 -2.963 1.00 97.44 67 TRP A C 1
ATOM 518 O O . TRP A 1 67 ? 0.445 14.609 -3.579 1.00 97.44 67 TRP A O 1
ATOM 528 N N . ALA A 1 68 ? -1.674 15.366 -3.505 1.00 98.12 68 ALA A N 1
ATOM 529 C CA . ALA A 1 68 ? -1.680 15.899 -4.863 1.00 98.12 68 ALA A CA 1
ATOM 530 C C . ALA A 1 68 ? -0.592 16.971 -5.051 1.00 98.12 68 ALA A C 1
ATOM 532 O O . ALA A 1 68 ? 0.137 16.941 -6.045 1.00 98.12 68 ALA A O 1
ATOM 533 N N . ALA A 1 69 ? -0.426 17.876 -4.082 1.00 97.88 69 ALA A N 1
ATOM 534 C CA . ALA A 1 69 ? 0.605 18.910 -4.116 1.00 97.88 69 ALA A CA 1
ATOM 535 C C . ALA A 1 69 ? 2.026 18.323 -4.079 1.00 97.88 69 ALA A C 1
ATOM 537 O O . ALA A 1 69 ? 2.866 18.724 -4.884 1.00 97.88 69 ALA A O 1
ATOM 538 N N . ILE A 1 70 ? 2.289 17.346 -3.201 1.00 97.50 70 ILE A N 1
ATOM 539 C CA . ILE A 1 70 ? 3.593 16.674 -3.093 1.00 97.50 70 ILE A CA 1
ATOM 540 C C . ILE A 1 70 ? 3.963 16.012 -4.423 1.00 97.50 70 ILE A C 1
ATOM 542 O O . ILE A 1 70 ? 5.050 16.269 -4.942 1.00 97.50 70 ILE A O 1
ATOM 546 N N . PHE A 1 71 ? 3.080 15.195 -4.998 1.00 98.12 71 PHE A N 1
ATOM 547 C CA . PHE A 1 71 ? 3.377 14.481 -6.244 1.00 98.12 71 PHE A CA 1
ATOM 548 C C . PHE A 1 71 ? 3.538 15.437 -7.423 1.00 98.12 71 PHE A C 1
ATOM 550 O O . PHE A 1 71 ? 4.490 15.307 -8.191 1.00 98.12 71 PHE A O 1
ATOM 557 N N . THR A 1 72 ? 2.682 16.456 -7.519 1.00 98.12 72 THR A N 1
ATOM 558 C CA . THR A 1 72 ? 2.803 17.491 -8.553 1.00 98.12 72 THR A CA 1
ATOM 559 C C . THR A 1 72 ? 4.142 18.218 -8.445 1.00 98.12 72 THR A C 1
ATOM 561 O O . THR A 1 72 ? 4.843 18.368 -9.443 1.00 98.12 72 THR A O 1
ATOM 564 N N . ALA A 1 73 ? 4.547 18.620 -7.237 1.00 97.56 73 ALA A N 1
ATOM 565 C CA . ALA A 1 73 ? 5.825 19.288 -7.020 1.00 97.56 73 ALA A CA 1
ATOM 566 C C . ALA A 1 73 ? 7.015 18.404 -7.423 1.00 97.56 73 ALA A C 1
ATOM 568 O O . ALA A 1 73 ? 7.937 18.897 -8.069 1.00 97.56 73 ALA A O 1
ATOM 569 N N . HIS A 1 74 ? 6.989 17.105 -7.105 1.00 98.19 74 HIS A N 1
ATOM 570 C CA . HIS A 1 74 ? 8.064 16.177 -7.473 1.00 98.19 74 HIS A CA 1
ATOM 571 C C . HIS A 1 74 ? 8.112 15.892 -8.974 1.00 98.19 74 HIS A C 1
ATOM 573 O O . HIS A 1 74 ? 9.200 15.857 -9.542 1.00 98.19 74 HIS A O 1
ATOM 579 N N . VAL A 1 75 ? 6.965 15.746 -9.639 1.00 97.44 75 VAL A N 1
ATOM 580 C CA . VAL A 1 75 ? 6.906 15.572 -11.098 1.00 97.44 75 VAL A CA 1
ATOM 581 C C . VAL A 1 75 ? 7.433 16.817 -11.815 1.00 97.44 75 VAL A C 1
ATOM 583 O O . VAL A 1 75 ? 8.260 16.703 -12.721 1.00 97.44 75 VAL A O 1
ATOM 586 N N . LEU A 1 76 ? 7.033 18.012 -11.368 1.00 97.00 76 LEU A N 1
ATOM 587 C CA . LEU A 1 76 ? 7.528 19.275 -11.920 1.00 97.00 76 LEU A CA 1
ATOM 588 C C . LEU A 1 76 ? 9.017 19.494 -11.623 1.00 97.00 76 LEU A C 1
ATOM 590 O O . LEU A 1 76 ? 9.744 19.950 -12.504 1.00 97.00 76 LEU A O 1
ATOM 594 N N . TRP A 1 77 ? 9.492 19.137 -10.424 1.00 97.44 77 TRP A N 1
ATOM 595 C CA . TRP A 1 77 ? 10.919 19.159 -10.091 1.00 97.44 77 TRP A CA 1
ATOM 596 C C . TRP A 1 77 ? 11.688 18.221 -11.018 1.00 97.44 77 TRP A C 1
ATOM 598 O O . TRP A 1 77 ? 12.674 18.639 -11.622 1.00 97.44 77 TRP A O 1
ATOM 608 N N . ASN A 1 78 ? 11.242 16.969 -11.147 1.00 95.94 78 ASN A N 1
ATOM 609 C CA . ASN A 1 78 ? 11.888 15.968 -11.991 1.00 95.94 78 ASN A CA 1
ATOM 610 C C . ASN A 1 78 ? 12.021 16.471 -13.431 1.00 95.94 78 ASN A C 1
ATOM 612 O O . ASN A 1 78 ? 13.110 16.457 -13.999 1.00 95.94 78 ASN A O 1
ATOM 616 N N . TRP A 1 79 ? 10.921 16.985 -13.987 1.00 96.00 79 TRP A N 1
ATOM 617 C CA . TRP A 1 79 ? 10.906 17.571 -15.321 1.00 96.00 79 TRP A CA 1
ATOM 618 C C . TRP A 1 79 ? 11.835 18.784 -15.438 1.00 96.00 79 TRP A C 1
ATOM 620 O O . TRP A 1 79 ? 12.558 18.904 -16.419 1.00 96.00 79 TRP A O 1
ATOM 630 N N . TRP A 1 80 ? 11.876 19.662 -14.432 1.00 96.75 80 TRP A N 1
ATOM 631 C CA . TRP A 1 80 ? 12.769 20.822 -14.431 1.00 96.75 80 TRP A CA 1
ATOM 632 C C . TRP A 1 80 ? 14.251 20.434 -14.411 1.00 96.75 80 TRP A C 1
ATOM 634 O O . TRP A 1 80 ? 15.044 21.008 -15.158 1.00 96.75 80 TRP A O 1
ATOM 644 N N . VAL A 1 81 ? 14.630 19.470 -13.567 1.00 94.56 81 VAL A N 1
ATOM 645 C CA . VAL A 1 81 ? 16.016 18.984 -13.460 1.00 94.56 81 VAL A CA 1
ATOM 646 C C . VAL A 1 81 ? 16.453 18.271 -14.735 1.00 94.56 81 VAL A C 1
ATOM 648 O O . VAL A 1 81 ? 17.600 18.425 -15.139 1.00 94.56 81 VAL A O 1
ATOM 651 N N . ARG A 1 82 ? 15.540 17.545 -15.388 1.00 93.25 82 ARG A N 1
ATOM 652 C CA . ARG A 1 82 ? 15.799 16.795 -16.626 1.00 93.25 82 ARG A CA 1
ATOM 653 C C . ARG A 1 82 ? 15.277 17.485 -17.886 1.00 93.25 82 ARG A C 1
ATOM 655 O O . ARG A 1 82 ? 15.041 16.848 -18.905 1.00 93.25 82 ARG A O 1
ATOM 662 N N . ARG A 1 83 ? 15.099 18.807 -17.849 1.00 94.69 83 ARG A N 1
ATOM 663 C CA . ARG A 1 83 ? 14.560 19.566 -18.992 1.00 94.69 83 ARG A CA 1
ATOM 664 C C . ARG A 1 83 ? 15.435 19.462 -20.244 1.00 94.69 83 ARG A C 1
ATOM 666 O O . ARG A 1 83 ? 14.920 19.580 -21.351 1.00 94.69 83 ARG A O 1
ATOM 673 N N . ASP A 1 84 ? 16.736 19.249 -20.051 1.00 94.25 84 ASP A N 1
ATOM 674 C CA . ASP A 1 84 ? 17.713 19.150 -21.134 1.00 94.25 84 ASP A CA 1
ATOM 675 C C . ASP A 1 84 ? 17.573 17.814 -21.898 1.00 94.25 84 ASP A C 1
ATOM 677 O O . ASP A 1 84 ? 17.931 17.750 -23.071 1.00 94.25 84 ASP A O 1
ATOM 681 N N . ASP A 1 85 ? 16.942 16.794 -21.295 1.00 90.62 85 ASP A N 1
ATOM 682 C CA . ASP A 1 85 ? 16.599 15.526 -21.961 1.00 90.62 85 ASP A CA 1
ATOM 683 C C . ASP A 1 85 ? 15.413 15.688 -22.937 1.00 90.62 85 ASP A C 1
ATOM 685 O O . ASP A 1 85 ? 15.142 14.820 -23.770 1.00 90.62 85 ASP A O 1
ATOM 689 N N . GLY A 1 86 ? 14.674 16.801 -22.856 1.00 92.69 86 GLY A N 1
ATOM 690 C CA . GLY A 1 86 ? 13.566 17.116 -23.755 1.00 92.69 86 GLY A CA 1
ATOM 691 C C . GLY A 1 86 ? 12.480 16.034 -23.783 1.00 92.69 86 GLY A C 1
ATOM 692 O O . GLY A 1 86 ? 11.977 15.598 -22.746 1.00 92.69 86 GLY A O 1
ATOM 693 N N . ALA A 1 87 ? 12.091 15.605 -24.988 1.00 90.38 87 ALA A N 1
ATOM 694 C CA . ALA A 1 87 ? 11.074 14.567 -25.173 1.00 90.38 87 ALA A CA 1
ATOM 695 C C . ALA A 1 87 ? 11.550 13.170 -24.729 1.00 90.38 87 ALA A C 1
ATOM 697 O O . ALA A 1 87 ? 10.716 12.340 -24.364 1.00 90.38 87 ALA A O 1
ATOM 698 N N . TYR A 1 88 ? 12.867 12.926 -24.693 1.00 89.19 88 TYR A N 1
ATOM 699 C CA . TYR A 1 88 ? 13.428 11.634 -24.284 1.00 89.19 88 TYR A CA 1
ATOM 700 C C . TYR A 1 88 ? 13.130 11.297 -22.825 1.00 89.19 88 TYR A C 1
ATOM 702 O O . TYR A 1 88 ? 13.016 10.128 -22.464 1.00 89.19 88 TYR A O 1
ATOM 710 N N . HIS A 1 89 ? 12.910 12.315 -21.991 1.00 90.44 89 HIS A N 1
ATOM 711 C CA . HIS A 1 89 ? 12.531 12.128 -20.593 1.00 90.44 89 HIS A CA 1
ATOM 712 C C . HIS A 1 89 ? 11.239 11.312 -20.428 1.00 90.44 89 HIS A C 1
ATOM 714 O O . HIS A 1 89 ? 11.119 10.509 -19.507 1.00 90.44 89 HIS A O 1
ATOM 720 N N . PHE A 1 90 ? 10.274 11.461 -21.339 1.00 92.88 90 PHE A N 1
ATOM 721 C CA . PHE A 1 90 ? 8.973 10.784 -21.253 1.00 92.88 90 PHE A CA 1
ATOM 722 C C . PHE A 1 90 ? 8.997 9.317 -21.697 1.00 92.88 90 PHE A C 1
ATOM 724 O O . PHE A 1 90 ? 7.978 8.632 -21.625 1.00 92.88 90 PHE A O 1
ATOM 731 N N . ILE A 1 91 ? 10.143 8.816 -22.150 1.00 94.00 91 ILE A N 1
ATOM 732 C CA . ILE A 1 91 ? 10.275 7.455 -22.677 1.00 94.00 91 ILE A CA 1
ATOM 733 C C . ILE A 1 91 ? 10.371 6.435 -21.538 1.00 94.00 91 ILE A C 1
ATOM 735 O O . ILE A 1 91 ? 9.951 5.293 -21.702 1.00 94.00 91 ILE A O 1
ATOM 739 N N . PHE A 1 92 ? 10.850 6.859 -20.368 1.00 94.88 92 PHE A N 1
ATOM 740 C CA . PHE A 1 92 ? 11.036 5.995 -19.209 1.00 94.88 92 PHE A CA 1
ATOM 741 C C . PHE A 1 92 ? 9.722 5.689 -18.478 1.00 94.88 92 PHE A C 1
ATOM 743 O O . PHE A 1 92 ? 8.955 6.591 -18.130 1.00 94.88 92 PHE A O 1
ATOM 750 N N . LEU A 1 93 ? 9.534 4.413 -18.130 1.00 95.62 93 LEU A N 1
ATOM 751 C CA . LEU A 1 93 ? 8.399 3.879 -17.374 1.00 95.62 93 LEU A CA 1
ATOM 752 C C . LEU A 1 93 ? 8.156 4.663 -16.089 1.00 95.62 93 LEU A C 1
ATOM 754 O O . LEU A 1 93 ? 7.027 5.047 -15.811 1.00 95.62 93 LEU A O 1
ATOM 758 N N . THR A 1 94 ? 9.220 4.930 -15.331 1.00 95.81 94 THR A N 1
ATOM 759 C CA . THR A 1 94 ? 9.160 5.665 -14.064 1.00 95.81 94 THR A CA 1
ATOM 760 C C . THR A 1 94 ? 8.590 7.070 -14.248 1.00 95.81 94 THR A C 1
ATOM 762 O O . THR A 1 94 ? 7.796 7.538 -13.435 1.00 95.81 94 THR A O 1
ATOM 765 N N . VAL A 1 95 ? 8.962 7.749 -15.336 1.00 96.00 95 VAL A N 1
ATOM 766 C CA . VAL A 1 95 ? 8.474 9.102 -15.617 1.00 96.00 95 VAL A CA 1
ATOM 767 C C . VAL A 1 95 ? 6.995 9.041 -15.976 1.00 96.00 95 VAL A C 1
ATOM 769 O O . VAL A 1 95 ? 6.204 9.758 -15.365 1.00 96.00 95 VAL A O 1
ATOM 772 N N . GLN A 1 96 ? 6.600 8.142 -16.882 1.00 97.12 96 GLN A N 1
ATOM 773 C CA . GLN A 1 96 ? 5.191 7.948 -17.242 1.00 97.12 96 GLN A CA 1
ATOM 774 C C . GLN A 1 96 ? 4.332 7.575 -16.022 1.00 97.12 96 GLN A C 1
ATOM 776 O O . GLN A 1 96 ? 3.285 8.186 -15.805 1.00 97.12 96 GLN A O 1
ATOM 781 N N . ALA A 1 97 ? 4.809 6.653 -15.178 1.00 97.25 97 ALA A N 1
ATOM 782 C CA . ALA A 1 97 ? 4.151 6.265 -13.934 1.00 97.25 97 ALA A CA 1
ATOM 783 C C . ALA A 1 97 ? 3.967 7.467 -13.000 1.00 97.25 97 ALA A C 1
ATOM 785 O O . ALA A 1 97 ? 2.846 7.737 -12.583 1.00 97.25 97 ALA A O 1
ATOM 786 N N . SER A 1 98 ? 5.013 8.267 -12.767 1.00 97.69 98 SER A N 1
ATOM 787 C CA . SER A 1 98 ? 4.929 9.433 -11.874 1.00 97.69 98 SER A CA 1
ATOM 788 C C . SER A 1 98 ? 3.916 10.488 -12.341 1.00 97.69 98 SER A C 1
ATOM 790 O O . SER A 1 98 ? 3.221 11.092 -11.523 1.00 97.69 98 SER A O 1
ATOM 792 N N . TRP A 1 99 ? 3.764 10.677 -13.657 1.00 97.88 99 TRP A N 1
ATOM 793 C CA . TRP A 1 99 ? 2.731 11.551 -14.218 1.00 97.88 99 TRP A CA 1
ATOM 794 C C . TRP A 1 99 ? 1.327 10.982 -14.006 1.00 97.88 99 TRP A C 1
ATOM 796 O O . TRP A 1 99 ? 0.432 11.720 -13.593 1.00 97.88 99 TRP A O 1
ATOM 806 N N . ILE A 1 100 ? 1.133 9.680 -14.246 1.00 97.75 100 ILE A N 1
ATOM 807 C CA . ILE A 1 100 ? -0.142 8.993 -13.988 1.00 97.75 100 ILE A CA 1
ATOM 808 C C . ILE A 1 100 ? -0.514 9.102 -12.503 1.00 97.75 100 ILE A C 1
ATOM 810 O O . ILE A 1 100 ? -1.657 9.426 -12.187 1.00 97.75 100 ILE A O 1
ATOM 814 N N . GLU A 1 101 ? 0.447 8.896 -11.600 1.00 98.12 101 GLU A N 1
ATOM 815 C CA . GLU A 1 101 ? 0.279 9.016 -10.147 1.00 98.12 101 GLU A CA 1
ATOM 816 C C . GLU A 1 101 ? -0.133 10.438 -9.735 1.00 98.12 101 GLU A C 1
ATOM 818 O O . GLU A 1 101 ? -1.080 10.614 -8.967 1.00 98.12 101 GLU A O 1
ATOM 823 N N . ALA A 1 102 ? 0.527 11.471 -10.271 1.00 98.38 102 ALA A N 1
ATOM 824 C CA . ALA A 1 102 ? 0.173 12.858 -9.975 1.00 98.38 102 ALA A CA 1
ATOM 825 C C . ALA A 1 102 ? -1.238 13.213 -10.473 1.00 98.38 102 ALA A C 1
ATOM 827 O O . ALA A 1 102 ? -2.021 13.808 -9.731 1.00 98.38 102 ALA A O 1
ATOM 828 N N . VAL A 1 103 ? -1.590 12.817 -11.702 1.00 98.19 103 VAL A N 1
ATOM 829 C CA . VAL A 1 103 ? -2.927 13.055 -12.272 1.00 98.19 103 VAL A CA 1
ATOM 830 C C . VAL A 1 103 ? -4.007 12.328 -11.470 1.00 98.19 103 VAL A C 1
ATOM 832 O O . VAL A 1 103 ? -5.047 12.917 -11.173 1.00 98.19 103 VAL A O 1
ATOM 835 N N . ASP A 1 104 ? -3.756 11.079 -11.078 1.00 98.06 104 ASP A N 1
ATOM 836 C CA . ASP A 1 104 ? -4.651 10.303 -10.222 1.00 98.06 104 ASP A CA 1
ATOM 837 C C . ASP A 1 104 ? -4.919 11.016 -8.888 1.00 98.06 104 ASP A C 1
ATOM 839 O O . ASP A 1 104 ? -6.074 11.246 -8.530 1.00 98.06 104 ASP A O 1
ATOM 843 N N . LEU A 1 105 ? -3.870 11.451 -8.183 1.00 98.25 105 LEU A N 1
ATOM 844 C CA . LEU A 1 105 ? -4.009 12.133 -6.893 1.00 98.25 105 LEU A CA 1
ATOM 845 C C . LEU A 1 105 ? -4.723 13.487 -7.006 1.00 98.25 105 LEU A C 1
ATOM 847 O O . LEU A 1 105 ? -5.541 13.818 -6.143 1.00 98.25 105 LEU A O 1
ATOM 851 N N . ILE A 1 106 ? -4.478 14.251 -8.077 1.00 98.44 106 ILE A N 1
ATOM 852 C CA . ILE A 1 106 ? -5.218 15.491 -8.358 1.00 98.44 106 ILE A CA 1
ATOM 853 C C . ILE A 1 106 ? -6.705 15.185 -8.551 1.00 98.44 106 ILE A C 1
ATOM 855 O O . ILE A 1 106 ? -7.554 15.828 -7.932 1.00 98.44 106 ILE A O 1
ATOM 859 N N . LEU A 1 107 ? -7.040 14.189 -9.374 1.00 98.06 107 LEU A N 1
ATOM 860 C CA . LEU A 1 107 ? -8.431 13.809 -9.625 1.00 98.06 107 LEU A CA 1
ATOM 861 C C . LEU A 1 107 ? -9.119 13.296 -8.363 1.00 98.06 107 LEU A C 1
ATOM 863 O O . LEU A 1 107 ? -10.254 13.673 -8.085 1.00 98.06 107 LEU A O 1
ATOM 867 N N . GLN A 1 108 ? -8.417 12.502 -7.564 1.00 97.88 108 GLN A N 1
ATOM 868 C CA . GLN A 1 108 ? -8.884 12.035 -6.267 1.00 97.88 108 GLN A CA 1
ATOM 869 C C . GLN A 1 108 ? -9.203 13.192 -5.312 1.00 97.88 108 GLN A C 1
ATOM 871 O O . GLN A 1 108 ? -10.232 13.161 -4.634 1.00 97.88 108 GLN A O 1
ATOM 876 N N . TRP A 1 109 ? -8.350 14.218 -5.260 1.00 98.31 109 TRP A N 1
ATOM 877 C CA . TRP A 1 109 ? -8.610 15.426 -4.478 1.00 98.31 109 TRP A CA 1
ATOM 878 C C . TRP A 1 109 ? -9.823 16.202 -5.009 1.00 98.31 109 TRP A C 1
ATOM 880 O O . TRP A 1 109 ? -10.709 16.545 -4.226 1.00 98.31 109 TRP A O 1
ATOM 890 N N . VAL A 1 110 ? -9.921 16.414 -6.326 1.00 98.25 110 VAL A N 1
ATOM 891 C CA . VAL A 1 110 ? -11.066 17.098 -6.954 1.00 98.25 110 VAL A CA 1
ATOM 892 C C . VAL A 1 110 ? -12.377 16.364 -6.663 1.00 98.25 110 VAL A C 1
ATOM 894 O O . VAL A 1 110 ? -13.353 16.984 -6.247 1.00 98.25 110 VAL A O 1
ATOM 897 N N . VAL A 1 111 ? -12.412 15.039 -6.817 1.00 97.94 111 VAL A N 1
ATOM 898 C CA . VAL A 1 111 ? -13.600 14.231 -6.504 1.00 97.94 111 VAL A CA 1
ATOM 899 C C . VAL A 1 111 ? -13.934 14.309 -5.011 1.00 97.94 111 VAL A C 1
ATOM 901 O O . VAL A 1 111 ? -15.099 14.471 -4.659 1.00 97.94 111 VAL A O 1
ATOM 904 N N . ALA A 1 112 ? -12.942 14.269 -4.119 1.00 97.69 112 ALA A N 1
ATOM 905 C CA . ALA A 1 112 ? -13.180 14.427 -2.685 1.00 97.69 112 ALA A CA 1
ATOM 906 C C . ALA A 1 112 ? -13.766 15.808 -2.336 1.00 97.69 112 ALA A C 1
ATOM 908 O O . ALA A 1 112 ? -14.709 15.883 -1.551 1.00 97.69 112 ALA A O 1
ATOM 909 N N . MET A 1 113 ? -13.281 16.884 -2.966 1.00 98.00 113 MET A N 1
ATOM 910 C CA . MET A 1 113 ? -13.842 18.235 -2.828 1.00 98.00 113 MET A CA 1
ATOM 911 C C . MET A 1 113 ? -15.306 18.296 -3.281 1.00 98.00 113 MET A C 1
ATOM 913 O O . MET A 1 113 ? -16.138 18.878 -2.590 1.00 98.00 113 MET A O 1
ATOM 917 N N . LEU A 1 114 ? -15.643 17.662 -4.410 1.00 97.44 114 LEU A N 1
ATOM 918 C CA . LEU A 1 114 ? -17.023 17.599 -4.908 1.00 97.44 114 LEU A CA 1
ATOM 919 C C . LEU A 1 114 ? -17.940 16.774 -3.993 1.00 97.44 114 LEU A C 1
ATOM 921 O O . LEU A 1 114 ? -19.124 17.081 -3.866 1.00 97.44 114 LEU A O 1
ATOM 925 N N . GLY A 1 115 ? -17.408 15.723 -3.363 1.00 96.94 115 GLY A N 1
ATOM 926 C CA . GLY A 1 115 ? -18.151 14.859 -2.445 1.00 96.94 115 GLY A CA 1
ATOM 927 C C . GLY A 1 115 ? -18.334 15.458 -1.048 1.00 96.94 115 GLY A C 1
ATOM 928 O O . GLY A 1 115 ? -19.322 15.173 -0.368 1.00 96.94 115 GLY A O 1
ATOM 929 N N . PHE A 1 116 ? -17.414 16.317 -0.615 1.00 97.50 116 PHE A N 1
ATOM 930 C CA . PHE A 1 116 ? -17.367 16.841 0.748 1.00 97.50 116 PHE A CA 1
ATOM 931 C C . PHE A 1 116 ? -18.686 17.475 1.239 1.00 97.50 116 PHE A C 1
ATOM 933 O O . PHE A 1 116 ? -19.133 17.090 2.324 1.00 97.50 116 PHE A O 1
ATOM 940 N N . PRO A 1 117 ? -19.389 18.337 0.469 1.00 97.56 117 PRO A N 1
ATOM 941 C CA . PRO A 1 117 ? -20.661 18.911 0.908 1.00 97.56 117 PRO A CA 1
ATOM 942 C C . PRO A 1 117 ? -21.748 17.866 1.183 1.00 97.56 117 PRO A C 1
ATOM 944 O O . PRO A 1 117 ? -22.549 18.053 2.098 1.00 97.56 117 PRO A O 1
ATOM 947 N N . TYR A 1 118 ? -21.779 16.762 0.428 1.00 96.50 118 TYR A N 1
ATOM 948 C CA . TYR A 1 118 ? -22.763 15.691 0.619 1.00 96.50 118 TYR A CA 1
ATOM 949 C C . TYR A 1 118 ? -22.517 14.937 1.921 1.00 96.50 118 TYR A C 1
ATOM 951 O O . TYR A 1 118 ? -23.450 14.686 2.680 1.00 96.50 118 TYR A O 1
ATOM 959 N N . VAL A 1 119 ? -21.250 14.638 2.214 1.00 95.00 119 VAL A N 1
ATOM 960 C CA . VAL A 1 119 ? -20.863 13.982 3.466 1.00 95.00 119 VAL A CA 1
ATOM 961 C C . VAL A 1 119 ? -21.115 14.898 4.663 1.00 95.00 119 VAL A C 1
ATOM 963 O O . VAL A 1 119 ? -21.694 14.456 5.652 1.00 95.00 119 VAL A O 1
ATOM 966 N N . GLN A 1 120 ? -20.705 16.166 4.578 1.00 95.81 120 GLN A N 1
ATOM 967 C CA . GLN A 1 120 ? -20.817 17.120 5.683 1.00 95.81 120 GLN A CA 1
ATOM 968 C C . GLN A 1 120 ? -22.274 17.406 6.062 1.00 95.81 120 GLN A C 1
ATOM 970 O O . GLN A 1 120 ? -22.588 17.509 7.246 1.00 95.81 120 GLN A O 1
ATOM 975 N N . ASN A 1 121 ? -23.154 17.526 5.067 1.00 95.00 121 ASN A N 1
ATOM 976 C CA . ASN A 1 121 ? -24.561 17.864 5.276 1.00 95.00 121 ASN A CA 1
ATOM 977 C C . ASN A 1 121 ? -25.481 16.631 5.300 1.00 95.00 121 ASN A C 1
ATOM 979 O O . ASN A 1 121 ? -26.697 16.792 5.312 1.00 95.00 121 ASN A O 1
ATOM 983 N N . HIS A 1 122 ? -24.920 15.414 5.290 1.00 93.56 122 HIS A N 1
ATOM 984 C CA . HIS A 1 122 ? -25.671 14.154 5.227 1.00 93.56 122 HIS A CA 1
ATOM 985 C C . HIS A 1 122 ? -26.706 14.108 4.083 1.00 93.56 122 HIS A C 1
ATOM 987 O O . HIS A 1 122 ? -27.802 13.574 4.243 1.00 93.56 122 HIS A O 1
ATOM 993 N N . MET A 1 123 ? -26.364 14.680 2.926 1.00 93.25 123 MET A N 1
ATOM 994 C CA . MET A 1 123 ? -27.233 14.700 1.748 1.00 93.25 123 MET A CA 1
ATOM 995 C C . MET A 1 123 ? -27.049 13.431 0.916 1.00 93.25 123 MET A C 1
ATOM 997 O O . MET A 1 123 ? -25.947 12.887 0.818 1.00 93.25 123 MET A O 1
ATOM 1001 N N . VAL A 1 124 ? -28.119 13.001 0.251 1.00 92.69 124 VAL A N 1
ATOM 1002 C CA . VAL A 1 124 ? -28.046 11.945 -0.763 1.00 92.69 124 VAL A CA 1
ATOM 1003 C C . VAL A 1 124 ? -27.304 12.492 -1.981 1.00 92.69 124 VAL A C 1
ATOM 1005 O O . VAL A 1 124 ? -27.654 13.548 -2.510 1.00 92.69 124 VAL A O 1
ATOM 1008 N N . ALA A 1 125 ? -26.254 11.795 -2.409 1.00 94.06 125 ALA A N 1
ATOM 1009 C CA . ALA A 1 125 ? -25.488 12.201 -3.578 1.00 94.06 125 ALA A CA 1
ATOM 1010 C C . ALA A 1 125 ? -26.264 11.913 -4.871 1.00 94.06 125 ALA A C 1
ATOM 1012 O O . ALA A 1 125 ? -27.017 10.935 -4.931 1.00 94.06 125 ALA A O 1
ATOM 1013 N N . PRO A 1 126 ? -26.045 12.693 -5.943 1.00 95.25 126 PRO A N 1
ATOM 1014 C CA . PRO A 1 126 ? -26.479 12.283 -7.269 1.00 95.25 126 PRO A CA 1
ATOM 1015 C C . PRO A 1 126 ? -25.750 11.002 -7.695 1.00 95.25 126 PRO A C 1
ATOM 1017 O O . PRO A 1 126 ? -24.753 10.596 -7.086 1.00 95.25 126 PRO A O 1
ATOM 1020 N N . ALA A 1 127 ? -26.226 10.396 -8.783 1.00 94.56 127 ALA A N 1
ATOM 1021 C CA . ALA A 1 127 ? -25.501 9.320 -9.446 1.00 94.56 127 ALA A CA 1
ATOM 1022 C C . ALA A 1 127 ? -24.046 9.738 -9.728 1.00 94.56 127 ALA A C 1
ATOM 1024 O O . ALA A 1 127 ? -23.774 10.898 -10.049 1.00 94.56 127 ALA A O 1
ATOM 1025 N N . GLU A 1 128 ? -23.124 8.788 -9.586 1.00 93.94 128 GLU A N 1
ATOM 1026 C CA . GLU A 1 128 ? -21.691 9.020 -9.752 1.00 93.94 128 GLU A CA 1
ATOM 1027 C C . GLU A 1 128 ? -21.362 9.769 -11.061 1.00 93.94 128 GLU A C 1
ATOM 1029 O O . GLU A 1 128 ? -21.760 9.349 -12.153 1.00 93.94 128 GLU A O 1
ATOM 1034 N N . PRO A 1 129 ? -20.622 10.888 -10.993 1.00 95.44 129 PRO A N 1
ATOM 1035 C CA . PRO A 1 129 ? -20.170 11.567 -12.196 1.00 95.44 129 PRO A CA 1
ATOM 1036 C C . PRO A 1 129 ? -19.101 10.731 -12.912 1.00 95.44 129 PRO A C 1
ATOM 1038 O O . PRO A 1 129 ? -18.333 9.998 -12.289 1.00 95.44 129 PRO A O 1
ATOM 1041 N N . TRP A 1 130 ? -18.974 10.896 -14.231 1.00 95.69 130 TRP A N 1
ATOM 1042 C CA . TRP A 1 130 ? -17.950 10.215 -15.043 1.00 95.69 130 TRP A CA 1
ATOM 1043 C C . TRP A 1 130 ? -16.520 10.414 -14.506 1.00 95.69 130 TRP A C 1
ATOM 1045 O O . TRP A 1 130 ? -15.687 9.516 -14.620 1.00 95.69 130 TRP A O 1
ATOM 1055 N N . LEU A 1 131 ? -16.255 11.556 -13.862 1.00 96.25 131 LEU A N 1
ATOM 1056 C CA . LEU A 1 131 ? -14.971 11.872 -13.238 1.00 96.25 131 LEU A CA 1
ATOM 1057 C C . LEU A 1 131 ? -14.586 10.871 -12.138 1.00 96.25 131 LEU A C 1
ATOM 1059 O O . LEU A 1 131 ? -13.417 10.507 -12.029 1.00 96.25 131 LEU A O 1
ATOM 1063 N N . VAL A 1 132 ? -15.567 10.378 -11.366 1.00 95.69 132 VAL A N 1
ATOM 1064 C CA . VAL A 1 132 ? -15.350 9.314 -10.372 1.00 95.69 132 VAL A CA 1
ATOM 1065 C C . VAL A 1 132 ? -14.829 8.067 -11.074 1.00 95.69 132 VAL A C 1
ATOM 1067 O O . VAL A 1 132 ? -13.804 7.533 -10.669 1.00 95.69 132 VAL A O 1
ATOM 1070 N N . ARG A 1 133 ? -15.453 7.643 -12.179 1.00 93.75 133 ARG A N 1
ATOM 1071 C CA . ARG A 1 133 ? -15.032 6.441 -12.921 1.00 93.75 133 ARG A CA 1
ATOM 1072 C C . ARG A 1 133 ? -13.598 6.546 -13.431 1.00 93.75 133 ARG A C 1
ATOM 1074 O O . ARG A 1 133 ? -12.848 5.580 -13.320 1.00 93.75 133 ARG A O 1
ATOM 1081 N N . ILE A 1 134 ? -13.204 7.715 -13.938 1.00 94.62 134 ILE A N 1
ATOM 1082 C CA . ILE A 1 134 ? -11.822 7.957 -14.374 1.00 94.62 134 ILE A CA 1
ATOM 1083 C C . ILE A 1 134 ? -10.861 7.905 -13.192 1.00 94.62 134 ILE A C 1
ATOM 1085 O O . ILE A 1 134 ? -9.856 7.206 -13.270 1.00 94.62 134 ILE A O 1
ATOM 1089 N N . SER A 1 135 ? -11.176 8.589 -12.090 1.00 95.88 135 SER A N 1
ATOM 1090 C CA . SER A 1 135 ? -10.333 8.548 -10.892 1.00 95.88 135 SER A CA 1
ATOM 1091 C C . SER A 1 135 ? -10.192 7.123 -10.349 1.00 95.88 135 SER A C 1
ATOM 1093 O O . SER A 1 135 ? -9.115 6.722 -9.933 1.00 95.88 135 SER A O 1
ATOM 1095 N N . MET A 1 136 ? -11.243 6.307 -10.422 1.00 93.56 136 MET A N 1
ATOM 1096 C CA . MET A 1 136 ? -11.181 4.903 -10.018 1.00 93.56 136 MET A CA 1
ATOM 1097 C C . MET A 1 136 ? -10.332 4.040 -10.953 1.00 93.56 136 MET A C 1
ATOM 1099 O O . MET A 1 136 ? -9.602 3.171 -10.471 1.00 93.56 136 MET A O 1
ATOM 1103 N N . ALA A 1 137 ? -10.420 4.258 -12.267 1.00 92.88 137 ALA A N 1
ATOM 1104 C CA . ALA A 1 137 ? -9.572 3.579 -13.242 1.00 92.88 137 ALA A CA 1
ATOM 1105 C C . ALA A 1 137 ? -8.096 3.944 -13.028 1.00 92.88 137 ALA A C 1
ATOM 1107 O O . ALA A 1 137 ? -7.257 3.051 -12.935 1.00 92.88 137 ALA A O 1
ATOM 1108 N N . LEU A 1 138 ? -7.802 5.235 -12.847 1.00 95.31 138 LEU A N 1
ATOM 1109 C CA . LEU A 1 138 ? -6.454 5.720 -12.565 1.00 95.31 138 LEU A CA 1
ATOM 1110 C C . LEU A 1 138 ? -5.923 5.200 -11.233 1.00 95.31 138 LEU A C 1
ATOM 1112 O O . LEU A 1 138 ? -4.829 4.660 -11.233 1.00 95.31 138 LEU A O 1
ATOM 1116 N N . ASN A 1 139 ? -6.699 5.224 -10.148 1.00 95.38 139 ASN A N 1
ATOM 1117 C CA . ASN A 1 139 ? -6.280 4.636 -8.871 1.00 95.38 139 ASN A CA 1
ATOM 1118 C C . ASN A 1 139 ? -6.022 3.125 -8.978 1.00 95.38 139 ASN A C 1
ATOM 1120 O O . ASN A 1 139 ? -5.151 2.583 -8.305 1.00 95.38 139 ASN A O 1
ATOM 1124 N N . SER A 1 140 ? -6.779 2.422 -9.824 1.00 93.44 140 SER A N 1
ATOM 1125 C CA . SER A 1 140 ? -6.566 0.986 -10.053 1.00 93.44 140 SER A CA 1
ATOM 1126 C C . SER A 1 140 ? -5.301 0.700 -10.871 1.00 93.44 140 SER A C 1
ATOM 1128 O O . SER A 1 140 ? -4.792 -0.415 -10.818 1.00 93.44 140 SER A O 1
ATOM 1130 N N . LEU A 1 141 ? -4.798 1.696 -11.605 1.00 95.38 141 LEU A N 1
ATOM 1131 C CA . LEU A 1 141 ? -3.565 1.628 -12.380 1.00 95.38 141 LEU A CA 1
ATOM 1132 C C . LEU A 1 141 ? -2.355 2.133 -11.575 1.00 95.38 141 LEU A C 1
ATOM 1134 O O . LEU A 1 141 ? -1.374 1.409 -11.448 1.00 95.38 141 LEU A O 1
ATOM 1138 N N . SER A 1 142 ? -2.432 3.344 -11.014 1.00 97.12 142 SER A N 1
ATOM 1139 C CA . SER A 1 142 ? -1.349 4.069 -10.331 1.00 97.12 142 SER A CA 1
ATOM 1140 C C . SER A 1 142 ? -0.783 3.290 -9.145 1.00 97.12 142 SER A C 1
ATOM 1142 O O . SER A 1 142 ? 0.430 3.152 -9.010 1.00 97.12 142 SER A O 1
ATOM 1144 N N . GLN A 1 143 ? -1.667 2.727 -8.320 1.00 96.19 143 GLN A N 1
ATOM 1145 C CA . GLN A 1 143 ? -1.322 2.005 -7.103 1.00 96.19 143 GLN A CA 1
ATOM 1146 C C . GLN A 1 143 ? -0.377 0.826 -7.400 1.00 96.19 143 GLN A C 1
ATOM 1148 O O . GLN A 1 143 ? 0.791 0.888 -7.005 1.00 96.19 143 GLN A O 1
ATOM 1153 N N . PRO A 1 144 ? -0.793 -0.207 -8.156 1.00 95.81 144 PRO A N 1
ATOM 1154 C CA . PRO A 1 144 ? 0.088 -1.326 -8.461 1.00 95.81 144 PRO A CA 1
ATOM 1155 C C . PRO A 1 144 ? 1.218 -0.958 -9.439 1.00 95.81 144 PRO A C 1
ATOM 1157 O O . PRO A 1 144 ? 2.283 -1.571 -9.366 1.00 95.81 144 PRO A O 1
ATOM 1160 N N . LEU A 1 145 ? 1.047 0.045 -10.314 1.00 96.50 145 LEU A N 1
ATOM 1161 C CA . LEU A 1 145 ? 2.119 0.510 -11.204 1.00 96.50 145 LEU A CA 1
ATOM 1162 C C . LEU A 1 145 ? 3.306 1.079 -10.413 1.00 96.50 145 LEU A C 1
ATOM 1164 O O . LEU A 1 145 ? 4.438 0.677 -10.672 1.00 96.50 145 LEU A O 1
ATOM 1168 N N . SER A 1 146 ? 3.056 1.937 -9.419 1.00 97.38 146 SER A N 1
ATOM 1169 C CA . SER A 1 146 ? 4.110 2.532 -8.583 1.00 97.38 146 SER A CA 1
ATOM 1170 C C . SER A 1 146 ? 4.938 1.469 -7.854 1.00 97.38 146 SER A C 1
ATOM 1172 O O . SER A 1 146 ? 6.169 1.495 -7.880 1.00 97.38 146 SER A O 1
ATOM 1174 N N . MET A 1 147 ? 4.270 0.465 -7.276 1.00 97.00 147 MET A N 1
ATOM 1175 C CA . MET A 1 147 ? 4.924 -0.657 -6.604 1.00 97.00 147 MET A CA 1
ATOM 1176 C C . MET A 1 147 ? 5.695 -1.536 -7.594 1.00 97.00 147 MET A C 1
ATOM 1178 O O . MET A 1 147 ? 6.800 -1.980 -7.297 1.00 97.00 147 MET A O 1
ATOM 1182 N N . THR A 1 148 ? 5.145 -1.761 -8.790 1.00 95.44 148 THR A N 1
ATOM 1183 C CA . THR A 1 148 ? 5.826 -2.512 -9.853 1.00 95.44 148 THR A CA 1
ATOM 1184 C C . THR A 1 148 ? 7.112 -1.802 -10.276 1.00 95.44 148 THR A C 1
ATOM 1186 O O . THR A 1 148 ? 8.161 -2.436 -10.328 1.00 95.44 148 THR A O 1
ATOM 1189 N N . VAL A 1 149 ? 7.066 -0.485 -10.507 1.00 95.94 149 VAL A N 1
ATOM 1190 C CA . VAL A 1 149 ? 8.246 0.333 -10.836 1.00 95.94 149 VAL A CA 1
ATOM 1191 C C . VAL A 1 149 ? 9.280 0.290 -9.715 1.00 95.94 149 VAL A C 1
ATOM 1193 O O . VAL A 1 149 ? 10.461 0.085 -9.992 1.00 95.94 149 VAL A O 1
ATOM 1196 N N . ALA A 1 150 ? 8.845 0.423 -8.460 1.00 96.38 150 ALA A N 1
ATOM 1197 C CA . ALA A 1 150 ? 9.732 0.339 -7.308 1.00 96.38 150 ALA A CA 1
ATOM 1198 C C . ALA A 1 150 ? 10.452 -1.015 -7.254 1.00 96.38 150 ALA A C 1
ATOM 1200 O O . ALA A 1 150 ? 11.681 -1.065 -7.205 1.00 96.38 150 ALA A O 1
ATOM 1201 N N . VAL A 1 151 ? 9.708 -2.123 -7.341 1.00 92.88 151 VAL A N 1
ATOM 1202 C CA . VAL A 1 151 ? 10.295 -3.468 -7.325 1.00 92.88 151 VAL A CA 1
ATOM 1203 C C . VAL A 1 151 ? 11.246 -3.658 -8.505 1.00 92.88 151 VAL A C 1
ATOM 1205 O O . VAL A 1 151 ? 12.387 -4.046 -8.287 1.00 92.88 151 VAL A O 1
ATOM 1208 N N . LEU A 1 152 ? 10.833 -3.340 -9.736 1.00 91.88 152 LEU A N 1
ATOM 1209 C CA . LEU A 1 152 ? 11.691 -3.489 -10.916 1.00 91.88 152 LEU A CA 1
ATOM 1210 C C . LEU A 1 152 ? 12.991 -2.690 -10.779 1.00 91.88 152 LEU A C 1
ATOM 1212 O O . LEU A 1 152 ? 14.056 -3.209 -11.104 1.00 91.88 152 LEU A O 1
ATOM 1216 N N . PHE A 1 153 ? 12.935 -1.464 -10.258 1.00 93.62 153 PHE A N 1
ATOM 1217 C CA . PHE A 1 153 ? 14.133 -0.656 -10.066 1.00 93.62 153 PHE A CA 1
ATOM 1218 C C . PHE A 1 153 ? 15.082 -1.262 -9.033 1.00 93.62 153 PHE A C 1
ATOM 1220 O O . PHE A 1 153 ? 16.232 -1.542 -9.363 1.00 93.62 153 PHE A O 1
ATOM 1227 N N . TRP A 1 154 ? 14.613 -1.511 -7.808 1.00 92.19 154 TRP A N 1
ATOM 1228 C CA . TRP A 1 154 ? 15.479 -1.992 -6.723 1.00 92.19 154 TRP A CA 1
ATOM 1229 C C . TRP A 1 154 ? 16.005 -3.410 -6.949 1.00 92.19 154 TRP A C 1
ATOM 1231 O O . TRP A 1 154 ? 17.050 -3.773 -6.411 1.00 92.19 154 TRP A O 1
ATOM 1241 N N . VAL A 1 155 ? 15.288 -4.206 -7.741 1.00 87.00 155 VAL A N 1
ATOM 1242 C CA . VAL A 1 155 ? 15.621 -5.606 -8.000 1.00 87.00 155 VAL A CA 1
ATOM 1243 C C . VAL A 1 155 ? 16.451 -5.784 -9.270 1.00 87.00 155 VAL A C 1
ATOM 1245 O O . VAL A 1 155 ? 17.376 -6.593 -9.264 1.00 87.00 155 VAL A O 1
ATOM 1248 N N . LEU A 1 156 ? 16.125 -5.073 -10.355 1.00 85.75 156 LEU A N 1
ATOM 1249 C CA . LEU A 1 156 ? 16.728 -5.313 -11.674 1.00 85.75 156 LEU A CA 1
ATOM 1250 C C . LEU A 1 156 ? 17.678 -4.211 -12.137 1.00 85.75 156 LEU A C 1
ATOM 1252 O O . LEU A 1 156 ? 18.572 -4.501 -12.925 1.00 85.75 156 LEU A O 1
ATOM 1256 N N . ILE A 1 157 ? 17.459 -2.960 -11.726 1.00 87.56 157 ILE A N 1
ATOM 1257 C CA . ILE A 1 157 ? 18.154 -1.803 -12.314 1.00 87.56 157 ILE A CA 1
ATOM 1258 C C . ILE A 1 157 ? 19.204 -1.231 -11.363 1.00 87.56 157 ILE A C 1
ATOM 1260 O O . ILE A 1 157 ? 20.258 -0.802 -11.818 1.00 87.56 157 ILE A O 1
ATOM 1264 N N . TYR A 1 158 ? 18.934 -1.203 -10.058 1.00 88.75 158 TYR A N 1
ATOM 1265 C CA . TYR A 1 158 ? 19.789 -0.537 -9.085 1.00 88.75 158 TYR A CA 1
ATOM 1266 C C . TYR A 1 158 ? 21.175 -1.206 -8.996 1.00 88.75 158 TYR A C 1
ATOM 1268 O O . TYR A 1 158 ? 21.273 -2.345 -8.532 1.00 88.75 158 TYR A O 1
ATOM 1276 N N . PRO A 1 159 ? 22.259 -0.504 -9.380 1.00 79.94 159 PRO A N 1
ATOM 1277 C CA . PRO A 1 159 ? 23.599 -1.087 -9.423 1.00 79.94 159 PRO A CA 1
ATOM 1278 C C . PRO A 1 159 ? 24.308 -1.092 -8.056 1.00 79.94 159 PRO A C 1
ATOM 1280 O O . PRO A 1 159 ? 25.436 -1.566 -7.955 1.00 79.94 159 PRO A O 1
ATOM 1283 N N . GLY A 1 160 ? 23.679 -0.556 -7.003 1.00 82.88 160 GLY A N 1
ATOM 1284 C CA . GLY A 1 160 ? 24.351 -0.221 -5.745 1.00 82.88 160 GLY A CA 1
ATOM 1285 C C . GLY A 1 160 ? 24.895 1.217 -5.724 1.00 82.88 160 GLY A C 1
ATOM 1286 O O . GLY A 1 160 ? 24.975 1.885 -6.754 1.00 82.88 160 GLY A O 1
ATOM 1287 N N . GLY A 1 161 ? 25.272 1.702 -4.538 1.00 88.50 161 GLY A N 1
ATOM 1288 C CA . GLY A 1 161 ? 25.883 3.024 -4.338 1.00 88.50 161 GLY A CA 1
ATOM 1289 C C . GLY A 1 161 ? 24.925 4.132 -3.883 1.00 88.50 161 GLY A C 1
ATOM 1290 O O . GLY A 1 161 ? 23.786 3.897 -3.498 1.00 88.50 161 GLY A O 1
ATOM 1291 N N . GLU A 1 162 ? 25.407 5.373 -3.868 1.00 91.25 162 GLU A N 1
ATOM 1292 C CA . GLU A 1 162 ? 24.579 6.519 -3.484 1.00 91.25 162 GLU A CA 1
ATOM 1293 C C . GLU A 1 162 ? 23.625 6.905 -4.621 1.00 91.25 162 GLU A C 1
ATOM 1295 O O . GLU A 1 162 ? 24.051 7.122 -5.758 1.00 91.25 162 GLU A O 1
ATOM 1300 N N . LEU A 1 163 ? 22.332 7.020 -4.306 1.00 92.12 163 LEU A N 1
ATOM 1301 C CA . LEU A 1 163 ? 21.308 7.491 -5.236 1.00 92.12 163 LEU A CA 1
ATOM 1302 C C . LEU A 1 163 ? 20.958 8.956 -4.966 1.00 92.12 163 LEU A C 1
ATOM 1304 O O . LEU A 1 163 ? 20.815 9.350 -3.803 1.00 92.12 163 LEU A O 1
ATOM 1308 N N . PRO A 1 164 ? 20.742 9.772 -6.014 1.00 93.75 164 PRO A N 1
ATOM 1309 C CA . PRO A 1 164 ? 20.183 11.098 -5.826 1.00 93.75 164 PRO A CA 1
ATOM 1310 C C . PRO A 1 164 ? 18.749 10.982 -5.295 1.00 93.75 164 PRO A C 1
ATOM 1312 O O . PRO A 1 164 ? 18.010 10.054 -5.628 1.00 93.75 164 PRO A O 1
ATOM 1315 N N . TYR A 1 165 ? 18.331 11.971 -4.502 1.00 94.88 165 TYR A N 1
ATOM 1316 C CA . TYR A 1 165 ? 17.009 11.993 -3.866 1.00 94.88 165 TYR A CA 1
ATOM 1317 C C . TYR A 1 165 ? 15.859 11.697 -4.839 1.00 94.88 165 TYR A C 1
ATOM 1319 O O . TYR A 1 165 ? 14.961 10.930 -4.508 1.00 94.88 165 TYR A O 1
ATOM 1327 N N . MET A 1 166 ? 15.896 12.274 -6.044 1.00 96.06 166 MET A N 1
ATOM 1328 C CA . MET A 1 166 ? 14.825 12.090 -7.025 1.00 96.06 166 MET A CA 1
ATOM 1329 C C . MET A 1 166 ? 14.676 10.637 -7.478 1.00 96.06 166 MET A C 1
ATOM 1331 O O . MET A 1 166 ? 13.548 10.186 -7.655 1.00 96.06 166 MET A O 1
ATOM 1335 N N . ASP A 1 167 ? 15.771 9.884 -7.598 1.00 93.94 167 ASP A N 1
ATOM 1336 C CA . ASP A 1 167 ? 15.692 8.471 -7.972 1.00 93.94 167 ASP A CA 1
ATOM 1337 C C . ASP A 1 167 ? 15.147 7.631 -6.811 1.00 93.94 167 ASP A C 1
ATOM 1339 O O . ASP A 1 167 ? 14.305 6.765 -7.033 1.00 93.94 167 ASP A O 1
ATOM 1343 N N . VAL A 1 168 ? 15.533 7.937 -5.566 1.00 95.56 168 VAL A N 1
ATOM 1344 C CA . VAL A 1 168 ? 14.948 7.298 -4.370 1.00 95.56 168 VAL A CA 1
ATOM 1345 C C . VAL A 1 168 ? 13.454 7.612 -4.254 1.00 95.56 168 VAL A C 1
ATOM 1347 O O . VAL A 1 168 ? 12.657 6.742 -3.893 1.00 95.56 168 VAL A O 1
ATOM 1350 N N . PHE A 1 169 ? 13.055 8.847 -4.575 1.00 96.81 169 PHE A N 1
ATOM 1351 C CA . PHE A 1 169 ? 11.659 9.253 -4.519 1.00 96.81 169 PHE A CA 1
ATOM 1352 C C . PHE A 1 169 ? 10.812 8.498 -5.541 1.00 96.81 169 PHE A C 1
ATOM 1354 O O . PHE A 1 169 ? 9.810 7.896 -5.165 1.00 96.81 169 PHE A O 1
ATOM 1361 N N . LEU A 1 170 ? 11.230 8.511 -6.808 1.00 96.19 170 LEU A N 1
ATOM 1362 C CA . LEU A 1 170 ? 10.477 7.953 -7.933 1.00 96.19 170 LEU A CA 1
ATOM 1363 C C . LEU A 1 170 ? 10.412 6.420 -7.950 1.00 96.19 170 LEU A C 1
ATOM 1365 O O . LEU A 1 170 ? 9.529 5.858 -8.595 1.00 96.19 170 LEU A O 1
ATOM 1369 N N . HIS A 1 171 ? 11.344 5.749 -7.274 1.00 96.31 171 HIS A N 1
ATOM 1370 C CA . HIS A 1 171 ? 11.421 4.290 -7.254 1.00 96.31 171 HIS A CA 1
ATOM 1371 C C . HIS A 1 171 ? 11.155 3.691 -5.871 1.00 96.31 171 HIS A C 1
ATOM 1373 O O . HIS A 1 171 ? 11.406 2.510 -5.661 1.00 96.31 171 HIS A O 1
ATOM 1379 N N . GLY A 1 172 ? 10.685 4.462 -4.892 1.00 94.88 172 GLY A N 1
ATOM 1380 C CA . GLY A 1 172 ? 10.488 3.933 -3.541 1.00 94.88 172 GLY A CA 1
ATOM 1381 C C . GLY A 1 172 ? 9.549 4.767 -2.692 1.00 94.88 172 GLY A C 1
ATOM 1382 O O . GLY A 1 172 ? 8.504 4.273 -2.264 1.00 94.88 172 GLY A O 1
ATOM 1383 N N . ILE A 1 173 ? 9.900 6.034 -2.447 1.00 96.00 173 ILE A N 1
ATOM 1384 C CA . ILE A 1 173 ? 9.096 6.893 -1.561 1.00 96.00 173 ILE A CA 1
ATOM 1385 C C . ILE A 1 173 ? 7.687 7.086 -2.136 1.00 96.00 173 ILE A C 1
ATOM 1387 O O . ILE A 1 173 ? 6.720 6.997 -1.383 1.00 96.00 173 ILE A O 1
ATOM 1391 N N . ASN A 1 174 ? 7.542 7.288 -3.450 1.00 97.00 174 ASN A N 1
ATOM 1392 C CA . ASN A 1 174 ? 6.237 7.426 -4.101 1.00 97.00 174 ASN A CA 1
ATOM 1393 C C . ASN A 1 174 ? 5.340 6.193 -3.890 1.00 97.00 174 ASN A C 1
ATOM 1395 O O . ASN A 1 174 ? 4.195 6.348 -3.465 1.00 97.00 174 ASN A O 1
ATOM 1399 N N . ALA A 1 175 ? 5.866 4.981 -4.088 1.00 97.62 175 ALA A N 1
ATOM 1400 C CA . ALA A 1 175 ? 5.137 3.736 -3.856 1.00 97.62 175 ALA A CA 1
ATOM 1401 C C . ALA A 1 175 ? 4.698 3.610 -2.386 1.00 97.62 175 ALA A C 1
ATOM 1403 O O . ALA A 1 175 ? 3.552 3.262 -2.102 1.00 97.62 175 ALA A O 1
ATOM 1404 N N . GLY A 1 176 ? 5.572 3.978 -1.440 1.00 95.75 176 GLY A N 1
ATOM 1405 C CA . GLY A 1 176 ? 5.237 4.028 -0.014 1.00 95.75 176 GLY A CA 1
ATOM 1406 C C . GLY A 1 176 ? 4.135 5.043 0.316 1.00 95.75 176 GLY A C 1
ATOM 1407 O O . GLY A 1 176 ? 3.191 4.724 1.038 1.00 95.75 176 GLY A O 1
ATOM 1408 N N . LEU A 1 177 ? 4.202 6.255 -0.243 1.00 96.75 177 LEU A N 1
ATOM 1409 C CA . LEU A 1 177 ? 3.183 7.292 -0.044 1.00 96.75 177 LEU A CA 1
ATOM 1410 C C . LEU A 1 177 ? 1.831 6.910 -0.663 1.00 96.75 177 LEU A C 1
ATOM 1412 O O . LEU A 1 177 ? 0.787 7.221 -0.083 1.00 96.75 177 LEU A O 1
ATOM 1416 N N . LEU A 1 178 ? 1.828 6.227 -1.809 1.00 97.69 178 LEU A N 1
ATOM 1417 C CA . LEU A 1 178 ? 0.609 5.710 -2.435 1.00 97.69 178 LEU A CA 1
ATOM 1418 C C . LEU A 1 178 ? 0.001 4.560 -1.632 1.00 97.69 178 LEU A C 1
ATOM 1420 O O . LEU A 1 178 ? -1.220 4.525 -1.474 1.00 97.69 178 LEU A O 1
ATOM 1424 N N . LEU A 1 179 ? 0.832 3.701 -1.036 1.00 96.75 179 LEU A N 1
ATOM 1425 C CA . LEU A 1 179 ? 0.389 2.665 -0.103 1.00 96.75 179 LEU A CA 1
ATOM 1426 C C . LEU A 1 179 ? -0.269 3.268 1.145 1.00 96.75 179 LEU A C 1
ATOM 1428 O O . LEU A 1 179 ? -1.334 2.818 1.566 1.00 96.75 179 LEU A O 1
ATOM 1432 N N . ILE A 1 180 ? 0.316 4.333 1.701 1.00 95.69 180 ILE A N 1
ATOM 1433 C CA . ILE A 1 180 ? -0.300 5.098 2.792 1.00 95.69 180 ILE A CA 1
ATOM 1434 C C . ILE A 1 180 ? -1.646 5.673 2.328 1.00 95.69 180 ILE A C 1
ATOM 1436 O O . ILE A 1 180 ? -2.646 5.506 3.022 1.00 95.69 180 ILE A O 1
ATOM 1440 N N . ASN A 1 181 ? -1.719 6.278 1.138 1.00 96.38 181 ASN A N 1
ATOM 1441 C CA . ASN A 1 181 ? -2.981 6.783 0.584 1.00 96.38 181 ASN A CA 1
ATOM 1442 C C . ASN A 1 181 ? -4.038 5.670 0.418 1.00 96.38 181 ASN A C 1
ATOM 1444 O O . ASN A 1 181 ? -5.204 5.867 0.755 1.00 96.38 181 ASN A O 1
ATOM 1448 N N . LEU A 1 182 ? -3.655 4.474 -0.038 1.00 95.44 182 LEU A N 1
ATOM 1449 C CA . LEU A 1 182 ? -4.564 3.326 -0.146 1.00 95.44 182 LEU A CA 1
ATOM 1450 C C . LEU A 1 182 ? -5.167 2.958 1.215 1.00 95.44 182 LEU A C 1
ATOM 1452 O O . LEU A 1 182 ? -6.377 2.756 1.324 1.00 95.44 182 LEU A O 1
ATOM 1456 N N . ILE A 1 183 ? -4.321 2.889 2.245 1.00 94.31 183 ILE A N 1
ATOM 1457 C CA . ILE A 1 183 ? -4.725 2.543 3.607 1.00 94.31 183 ILE A CA 1
ATOM 1458 C C . ILE A 1 183 ? -5.674 3.625 4.144 1.00 94.31 183 ILE A C 1
ATOM 1460 O O . ILE A 1 183 ? -6.752 3.289 4.623 1.00 94.31 183 ILE A O 1
ATOM 1464 N N . PHE A 1 184 ? -5.328 4.912 4.004 1.00 94.00 184 PHE A N 1
ATOM 1465 C CA . PHE A 1 184 ? -6.092 6.063 4.527 1.00 94.00 184 PHE A CA 1
ATOM 1466 C C . PHE A 1 184 ? -7.426 6.341 3.840 1.00 94.00 184 PHE A C 1
ATOM 1468 O O . PHE A 1 184 ? -8.297 6.972 4.448 1.00 94.00 184 PHE A O 1
ATOM 1475 N N . THR A 1 185 ? -7.607 5.895 2.603 1.00 92.81 185 THR A N 1
ATOM 1476 C CA . THR A 1 185 ? -8.822 6.166 1.830 1.00 92.81 185 THR A CA 1
ATOM 1477 C C . THR A 1 185 ? -9.818 5.016 1.917 1.00 92.81 185 THR A C 1
ATOM 1479 O O . THR A 1 185 ? -9.456 3.885 2.212 1.00 92.81 185 THR A O 1
ATOM 1482 N N . ARG A 1 186 ? -11.091 5.292 1.616 1.00 94.19 186 ARG A N 1
ATOM 1483 C CA . ARG A 1 186 ? -12.132 4.266 1.437 1.00 94.19 186 ARG A CA 1
ATOM 1484 C C . ARG A 1 186 ? -12.339 3.895 -0.035 1.00 94.19 186 ARG A C 1
ATOM 1486 O O . ARG A 1 186 ? -13.356 3.305 -0.390 1.00 94.19 186 ARG A O 1
ATOM 1493 N N . ILE A 1 187 ? -11.396 4.249 -0.917 1.00 93.50 187 ILE A N 1
ATOM 1494 C CA . ILE A 1 187 ? -11.504 3.905 -2.338 1.00 93.50 187 ILE A CA 1
ATOM 1495 C C . ILE A 1 187 ? -11.383 2.379 -2.464 1.00 93.50 187 ILE A C 1
ATOM 1497 O O . ILE A 1 187 ? -10.394 1.801 -1.997 1.00 93.50 187 ILE A O 1
ATOM 1501 N N . PRO A 1 188 ? -12.372 1.707 -3.069 1.00 90.88 188 PRO A N 1
ATOM 1502 C CA . PRO A 1 188 ? -12.342 0.262 -3.226 1.00 90.88 188 PRO A CA 1
ATOM 1503 C C . PRO A 1 188 ? -11.369 -0.151 -4.331 1.00 90.88 188 PRO A C 1
ATOM 1505 O O . PRO A 1 188 ? -11.287 0.474 -5.398 1.00 90.88 188 PRO A O 1
ATOM 1508 N N . PHE A 1 189 ? -10.685 -1.262 -4.085 1.00 91.19 189 PHE A N 1
ATOM 1509 C CA . PHE A 1 189 ? -9.710 -1.863 -4.984 1.00 91.19 189 PHE A CA 1
ATOM 1510 C C . PHE A 1 189 ? -10.033 -3.351 -5.142 1.00 91.19 189 PHE A C 1
ATOM 1512 O O . PHE A 1 189 ? -10.307 -4.026 -4.153 1.00 91.19 189 PHE A O 1
ATOM 1519 N N . SER A 1 190 ? -10.037 -3.870 -6.372 1.00 87.38 190 SER A N 1
ATOM 1520 C CA . SER A 1 190 ? -10.446 -5.254 -6.644 1.00 87.38 190 SER A CA 1
ATOM 1521 C C . SER A 1 190 ? -9.574 -5.929 -7.701 1.00 87.38 190 SER A C 1
ATOM 1523 O O . SER A 1 190 ? -9.051 -5.275 -8.604 1.00 87.38 190 SER A O 1
ATOM 1525 N N . CYS A 1 191 ? -9.455 -7.262 -7.624 1.00 83.75 191 CYS A N 1
ATOM 1526 C CA . CYS A 1 191 ? -8.740 -8.079 -8.617 1.00 83.75 191 CYS A CA 1
ATOM 1527 C C . CYS A 1 191 ? -9.300 -7.924 -10.034 1.00 83.75 191 CYS A C 1
ATOM 1529 O O . CYS A 1 191 ? -8.541 -7.985 -10.995 1.00 83.75 191 CYS A O 1
ATOM 1531 N N . ALA A 1 192 ? -10.609 -7.690 -10.176 1.00 84.94 192 ALA A N 1
ATOM 1532 C CA . ALA A 1 192 ? -11.262 -7.554 -11.480 1.00 84.94 192 ALA A CA 1
ATOM 1533 C C . ALA A 1 192 ? -10.672 -6.414 -12.332 1.00 84.94 192 ALA A C 1
ATOM 1535 O O . ALA A 1 192 ? -10.827 -6.399 -13.549 1.00 84.94 192 ALA A O 1
ATOM 1536 N N . ARG A 1 193 ? -9.965 -5.467 -11.702 1.00 83.69 193 ARG A N 1
ATOM 1537 C CA . ARG A 1 193 ? -9.351 -4.314 -12.366 1.00 83.69 193 ARG A CA 1
ATOM 1538 C C . ARG A 1 193 ? -7.894 -4.515 -12.767 1.00 83.69 193 ARG A C 1
ATOM 1540 O O . ARG A 1 193 ? -7.322 -3.609 -13.366 1.00 83.69 193 ARG A O 1
ATOM 1547 N N . VAL A 1 194 ? -7.318 -5.694 -12.519 1.00 85.94 194 VAL A N 1
ATOM 1548 C CA . VAL A 1 194 ? -5.936 -6.016 -12.917 1.00 85.94 194 VAL A CA 1
ATOM 1549 C C . VAL A 1 194 ? -5.704 -5.836 -14.423 1.00 85.94 194 VAL A C 1
ATOM 1551 O O . VAL A 1 194 ? -4.601 -5.500 -14.850 1.00 85.94 194 VAL A O 1
ATOM 1554 N N . GLY A 1 195 ? -6.762 -5.980 -15.232 1.00 87.62 195 GLY A N 1
ATOM 1555 C CA . GLY A 1 195 ? -6.715 -5.780 -16.680 1.00 87.62 195 GLY A CA 1
ATOM 1556 C C . GLY A 1 195 ? -6.194 -4.404 -17.105 1.00 87.62 195 GLY A C 1
ATOM 1557 O O . GLY A 1 195 ? -5.545 -4.315 -18.142 1.00 87.62 195 GLY A O 1
ATOM 1558 N N . TRP A 1 196 ? -6.390 -3.349 -16.302 1.00 89.25 196 TRP A N 1
ATOM 1559 C CA . TRP A 1 196 ? -5.861 -2.015 -16.614 1.00 89.25 196 TRP A CA 1
ATOM 1560 C C . TRP A 1 196 ? -4.336 -1.970 -16.584 1.00 89.25 196 TRP A C 1
ATOM 1562 O O . TRP A 1 196 ? -3.725 -1.391 -17.481 1.00 89.25 196 TRP A O 1
ATOM 1572 N N . LEU A 1 197 ? -3.719 -2.616 -15.592 1.00 92.38 197 LEU A N 1
ATOM 1573 C CA . LEU A 1 197 ? -2.265 -2.664 -15.488 1.00 92.38 197 LEU A CA 1
ATOM 1574 C C . LEU A 1 197 ? -1.656 -3.558 -16.574 1.00 92.38 197 LEU A C 1
ATOM 1576 O O . LEU A 1 197 ? -0.646 -3.189 -17.162 1.00 92.38 197 LEU A O 1
ATOM 1580 N N . PHE A 1 198 ? -2.302 -4.677 -16.917 1.00 92.81 198 PHE A N 1
ATOM 1581 C CA . PHE A 1 198 ? -1.886 -5.501 -18.059 1.00 92.81 198 PHE A CA 1
ATOM 1582 C C . PHE A 1 198 ? -1.995 -4.761 -19.393 1.00 92.81 198 PHE A C 1
ATOM 1584 O O . PHE A 1 198 ? -1.082 -4.836 -20.212 1.00 92.81 198 PHE A O 1
ATOM 1591 N N . LEU A 1 199 ? -3.086 -4.025 -19.612 1.00 92.44 199 LEU A N 1
ATOM 1592 C CA . LEU A 1 199 ? -3.248 -3.209 -20.811 1.00 92.44 199 LEU A CA 1
ATOM 1593 C C . LEU A 1 199 ? -2.139 -2.156 -20.899 1.00 92.44 199 LEU A C 1
ATOM 1595 O O . LEU A 1 199 ? -1.514 -2.016 -21.948 1.00 92.44 199 LEU A O 1
ATOM 1599 N N . TYR A 1 200 ? -1.851 -1.467 -19.794 1.00 94.88 200 TYR A N 1
ATOM 1600 C CA . TYR A 1 200 ? -0.752 -0.509 -19.732 1.00 94.88 200 TYR A CA 1
ATOM 1601 C C . TYR A 1 200 ? 0.611 -1.170 -19.979 1.00 94.88 200 TYR A C 1
ATOM 1603 O O . TYR A 1 200 ? 1.401 -0.638 -20.751 1.00 94.88 200 TYR A O 1
ATOM 1611 N N . GLN A 1 201 ? 0.868 -2.354 -19.412 1.00 94.31 201 GLN A N 1
ATOM 1612 C CA . GLN A 1 201 ? 2.086 -3.133 -19.665 1.00 94.31 201 GLN A CA 1
ATOM 1613 C C . GLN A 1 201 ? 2.249 -3.444 -21.158 1.00 94.31 201 GLN A C 1
ATOM 1615 O O . GLN A 1 201 ? 3.326 -3.240 -21.708 1.00 94.31 201 GLN A O 1
ATOM 1620 N N . ILE A 1 202 ? 1.187 -3.897 -21.832 1.00 93.69 202 ILE A N 1
ATOM 1621 C CA . ILE A 1 202 ? 1.211 -4.181 -23.276 1.00 93.69 202 ILE A CA 1
ATOM 1622 C C . ILE A 1 202 ? 1.502 -2.904 -24.069 1.00 93.69 202 ILE A C 1
ATOM 1624 O O . ILE A 1 202 ? 2.353 -2.922 -24.958 1.00 93.69 202 ILE A O 1
ATOM 1628 N N . ILE A 1 203 ? 0.830 -1.796 -23.735 1.00 94.69 203 ILE A N 1
ATOM 1629 C CA . ILE A 1 203 ? 1.048 -0.496 -24.382 1.00 94.69 203 ILE A CA 1
ATOM 1630 C C . ILE A 1 203 ? 2.494 -0.041 -24.188 1.00 94.69 203 ILE A C 1
ATOM 1632 O O . ILE A 1 203 ? 3.134 0.366 -25.152 1.00 94.69 203 ILE A O 1
ATOM 1636 N N . TYR A 1 204 ? 3.027 -0.145 -22.971 1.00 95.19 204 TYR A N 1
ATOM 1637 C CA . TYR A 1 204 ? 4.383 0.283 -22.656 1.00 95.19 204 TYR A CA 1
ATOM 1638 C C . TYR A 1 204 ? 5.435 -0.597 -23.342 1.00 95.19 204 TYR A C 1
ATOM 1640 O O . TYR A 1 204 ? 6.351 -0.080 -23.973 1.00 95.19 204 TYR A O 1
ATOM 1648 N N . VAL A 1 205 ? 5.286 -1.924 -23.310 1.00 93.50 205 VAL A N 1
ATOM 1649 C CA . VAL A 1 205 ? 6.173 -2.844 -24.042 1.00 93.50 205 VAL A CA 1
ATOM 1650 C C . VAL A 1 205 ? 6.121 -2.551 -25.544 1.00 93.50 205 VAL A C 1
ATOM 1652 O O . VAL A 1 205 ? 7.167 -2.421 -26.178 1.00 93.50 205 VAL A O 1
ATOM 1655 N N . GLY A 1 206 ? 4.928 -2.348 -26.109 1.00 93.12 206 GLY A N 1
ATOM 1656 C CA . GLY A 1 206 ? 4.765 -1.921 -27.499 1.00 93.12 206 GLY A CA 1
ATOM 1657 C C . GLY A 1 206 ? 5.461 -0.588 -27.788 1.00 93.12 206 GLY A C 1
ATOM 1658 O O . GLY A 1 206 ? 6.176 -0.472 -28.779 1.00 93.12 206 GLY A O 1
ATOM 1659 N N . TRP A 1 207 ? 5.330 0.390 -26.892 1.00 94.12 207 TRP A N 1
ATOM 1660 C CA . TRP A 1 207 ? 6.005 1.684 -26.982 1.00 94.12 207 TRP A CA 1
ATOM 1661 C C . TRP A 1 207 ? 7.532 1.543 -26.992 1.00 94.12 207 TRP A C 1
ATOM 1663 O O . TRP A 1 207 ? 8.195 2.111 -27.858 1.00 94.12 207 TRP A O 1
ATOM 1673 N N . THR A 1 208 ? 8.101 0.730 -26.099 1.00 93.19 208 THR A N 1
ATOM 1674 C CA . THR A 1 208 ? 9.552 0.479 -26.092 1.00 93.19 208 THR A CA 1
ATOM 1675 C C . THR A 1 208 ? 10.038 -0.223 -27.364 1.00 93.19 208 THR A C 1
ATOM 1677 O O . THR A 1 208 ? 11.143 0.051 -27.826 1.00 93.19 208 THR A O 1
ATOM 1680 N N . TYR A 1 209 ? 9.219 -1.097 -27.960 1.00 94.62 209 TYR A N 1
ATOM 1681 C CA . TYR A 1 209 ? 9.541 -1.739 -29.232 1.00 94.62 209 TYR A CA 1
ATOM 1682 C C . TYR A 1 209 ? 9.500 -0.743 -30.395 1.00 94.62 209 TYR A C 1
ATOM 1684 O O . TYR A 1 209 ? 10.409 -0.729 -31.219 1.00 94.62 209 TYR A O 1
ATOM 1692 N N . VAL A 1 210 ? 8.486 0.129 -30.446 1.00 94.19 210 VAL A N 1
ATOM 1693 C CA . VAL A 1 210 ? 8.404 1.211 -31.443 1.00 94.19 210 VAL A CA 1
ATOM 1694 C C . VAL A 1 210 ? 9.631 2.113 -31.352 1.00 94.19 210 VAL A C 1
ATOM 1696 O O . VAL A 1 210 ? 10.228 2.441 -32.373 1.00 94.19 210 VAL A O 1
ATOM 1699 N N . HIS A 1 211 ? 10.044 2.466 -30.137 1.00 92.69 211 HIS A N 1
ATOM 1700 C CA . HIS A 1 211 ? 11.236 3.271 -29.904 1.00 92.69 211 HIS A CA 1
ATOM 1701 C C . HIS A 1 211 ? 12.511 2.634 -30.472 1.00 92.69 211 HIS A C 1
ATOM 1703 O O . HIS A 1 211 ? 13.307 3.308 -31.125 1.00 92.69 211 HIS A O 1
ATOM 1709 N N . TYR A 1 212 ? 12.677 1.330 -30.246 1.00 93.88 212 TYR A N 1
ATOM 1710 C CA . TYR A 1 212 ? 13.762 0.542 -30.820 1.00 93.88 212 TYR A CA 1
ATOM 1711 C C . TYR A 1 212 ? 13.688 0.490 -32.354 1.00 93.88 212 TYR A C 1
ATOM 1713 O O . TYR A 1 212 ? 14.655 0.821 -33.035 1.00 93.88 212 TYR A O 1
ATOM 1721 N N . ALA A 1 213 ? 12.526 0.139 -32.910 1.00 95.69 213 ALA A N 1
ATOM 1722 C CA . ALA A 1 213 ? 12.337 -0.017 -34.352 1.00 95.69 213 ALA A CA 1
ATOM 1723 C C . ALA A 1 213 ? 12.569 1.290 -35.130 1.00 95.69 213 ALA A C 1
ATOM 1725 O O . ALA A 1 213 ? 13.032 1.259 -36.269 1.00 95.69 213 ALA A O 1
ATOM 1726 N N . LEU A 1 214 ? 12.261 2.434 -34.513 1.00 95.94 214 LEU A N 1
ATOM 1727 C CA . LEU A 1 214 ? 12.461 3.764 -35.088 1.00 95.94 214 LEU A CA 1
ATOM 1728 C C . LEU A 1 214 ? 13.844 4.364 -34.804 1.00 95.94 214 LEU A C 1
ATOM 1730 O O . LEU A 1 214 ? 14.085 5.491 -35.232 1.00 95.94 214 LEU A O 1
ATOM 1734 N N . ARG A 1 215 ? 14.735 3.644 -34.106 1.00 94.62 215 ARG A N 1
ATOM 1735 C CA . ARG A 1 215 ? 16.087 4.106 -33.751 1.00 94.62 215 ARG A CA 1
ATOM 1736 C C . ARG A 1 215 ? 16.090 5.494 -33.101 1.00 94.62 215 ARG A C 1
ATOM 1738 O O . ARG A 1 215 ? 16.818 6.398 -33.499 1.00 94.62 215 ARG A O 1
ATOM 1745 N N . ILE A 1 216 ? 15.195 5.696 -32.134 1.00 92.56 216 ILE A N 1
ATOM 1746 C CA . ILE A 1 216 ? 15.062 6.999 -31.467 1.00 92.56 216 ILE A CA 1
ATOM 1747 C C . ILE A 1 216 ? 16.260 7.249 -30.530 1.00 92.56 216 ILE A C 1
ATOM 1749 O O . ILE A 1 216 ? 16.745 8.374 -30.449 1.00 92.56 216 ILE A O 1
ATOM 1753 N N . GLY A 1 217 ? 16.782 6.207 -29.874 1.00 87.00 217 GLY A N 1
ATOM 1754 C CA . GLY A 1 217 ? 17.942 6.307 -28.984 1.00 87.00 217 GLY A CA 1
ATOM 1755 C C . GLY A 1 217 ? 17.676 7.025 -27.653 1.00 87.00 217 GLY A C 1
ATOM 1756 O O . GLY A 1 217 ? 16.539 7.246 -27.246 1.00 87.00 217 GLY A O 1
ATOM 1757 N N . MET A 1 218 ? 18.739 7.392 -26.932 1.00 88.12 218 MET A N 1
ATOM 1758 C CA . MET A 1 218 ? 18.640 8.124 -25.658 1.00 88.12 218 MET A CA 1
ATOM 1759 C C . MET A 1 218 ? 19.423 9.439 -25.700 1.00 88.12 218 MET A C 1
ATOM 1761 O O . MET A 1 218 ? 20.498 9.517 -26.300 1.00 88.12 218 MET A O 1
ATOM 1765 N N . ALA A 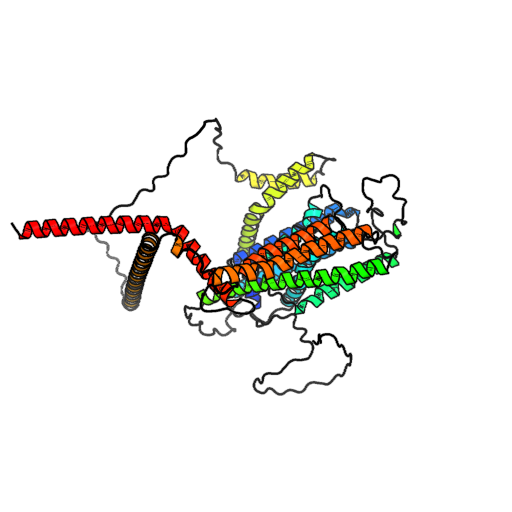1 219 ? 18.918 10.464 -25.001 1.00 84.38 219 ALA A N 1
ATOM 1766 C CA . ALA A 1 219 ? 19.477 11.822 -25.023 1.00 84.38 219 ALA A CA 1
ATOM 1767 C C . ALA A 1 219 ? 20.975 11.898 -24.671 1.00 84.38 219 ALA A C 1
ATOM 1769 O O . ALA A 1 219 ? 21.677 12.751 -25.204 1.00 84.38 219 ALA A O 1
ATOM 1770 N N . GLY A 1 220 ? 21.483 10.999 -23.823 1.00 79.00 220 GLY A N 1
ATOM 1771 C CA . GLY A 1 220 ? 22.901 10.982 -23.449 1.00 79.00 220 GLY A CA 1
ATOM 1772 C C . GLY A 1 220 ? 23.677 9.722 -23.849 1.00 79.00 220 GLY A C 1
ATOM 1773 O O . GLY A 1 220 ? 24.742 9.475 -23.296 1.00 79.00 220 GLY A O 1
ATOM 1774 N N . GLY A 1 221 ? 23.159 8.924 -24.786 1.00 79.31 221 GLY A N 1
ATOM 1775 C CA . GLY A 1 221 ? 23.800 7.673 -25.205 1.00 79.31 221 GLY A CA 1
ATOM 1776 C C . GLY A 1 221 ? 23.536 6.494 -24.264 1.00 79.31 221 GLY A C 1
ATOM 1777 O O . GLY A 1 221 ? 22.652 6.536 -23.408 1.00 79.31 221 GLY A O 1
ATOM 1778 N N . CYS A 1 222 ? 24.271 5.399 -24.459 1.00 79.69 222 CYS A N 1
ATOM 1779 C CA . CYS A 1 222 ? 24.081 4.133 -23.751 1.00 79.69 222 CYS A CA 1
ATOM 1780 C C . CYS A 1 222 ? 24.694 4.199 -22.333 1.00 79.69 222 CYS A C 1
ATOM 1782 O O . CYS A 1 222 ? 25.812 3.752 -22.103 1.00 79.69 222 CYS A O 1
ATOM 1784 N N . TRP A 1 223 ? 23.965 4.754 -21.357 1.00 63.31 223 TRP A N 1
ATOM 1785 C CA . TRP A 1 223 ? 24.454 5.019 -19.985 1.00 63.31 223 TRP A CA 1
ATOM 1786 C C . TRP A 1 223 ? 24.680 3.795 -19.079 1.00 63.31 223 TRP A C 1
ATOM 1788 O O . TRP A 1 223 ? 25.032 3.949 -17.910 1.00 63.31 223 TRP A O 1
ATOM 1798 N N . SER A 1 224 ? 24.459 2.576 -19.564 1.00 57.75 224 SER A N 1
ATOM 1799 C CA . SER A 1 224 ? 24.439 1.380 -18.714 1.00 57.75 224 SER A CA 1
ATOM 1800 C C . SER A 1 224 ? 25.771 0.637 -18.743 1.00 57.75 224 SER A C 1
ATOM 1802 O O . SER A 1 224 ? 25.829 -0.504 -19.187 1.00 57.75 224 SER A O 1
ATOM 1804 N N . CYS A 1 225 ? 26.838 1.280 -18.278 1.00 54.62 225 CYS A N 1
ATOM 1805 C CA . CYS A 1 225 ? 28.110 0.605 -18.040 1.00 54.62 225 CYS A CA 1
ATOM 1806 C C . CYS A 1 225 ? 28.495 0.704 -16.562 1.00 54.62 225 CYS A C 1
ATOM 1808 O O . CYS A 1 225 ? 28.488 1.812 -16.013 1.00 54.62 225 CYS A O 1
ATOM 1810 N N . PRO A 1 226 ? 28.814 -0.426 -15.899 1.00 53.16 226 PRO A N 1
ATOM 1811 C CA . PRO A 1 226 ? 29.393 -0.420 -14.561 1.00 53.16 226 PRO A CA 1
ATOM 1812 C C . PRO A 1 226 ? 30.611 0.507 -14.514 1.00 53.16 226 PRO A C 1
ATOM 1814 O O . PRO A 1 226 ? 31.419 0.553 -15.443 1.00 53.16 226 PRO A O 1
ATOM 1817 N N . ARG A 1 227 ? 30.723 1.286 -13.436 1.00 47.09 227 ARG A N 1
ATOM 1818 C CA . ARG A 1 227 ? 31.686 2.394 -13.292 1.00 47.09 227 ARG A CA 1
ATOM 1819 C C . ARG A 1 227 ? 33.142 1.902 -13.157 1.00 47.09 227 ARG A C 1
ATOM 1821 O O . ARG A 1 227 ? 34.067 2.708 -13.128 1.00 47.09 227 ARG A O 1
ATOM 1828 N N . ASP A 1 228 ? 33.325 0.592 -13.070 1.00 50.75 228 ASP A N 1
ATOM 1829 C CA . ASP A 1 228 ? 34.525 -0.116 -12.646 1.00 50.75 228 ASP A CA 1
ATOM 1830 C C . ASP A 1 228 ? 35.304 -0.723 -13.830 1.00 50.75 228 ASP A C 1
ATOM 1832 O O . ASP A 1 228 ? 36.504 -0.957 -13.712 1.00 50.75 228 ASP A O 1
ATOM 1836 N N . GLU A 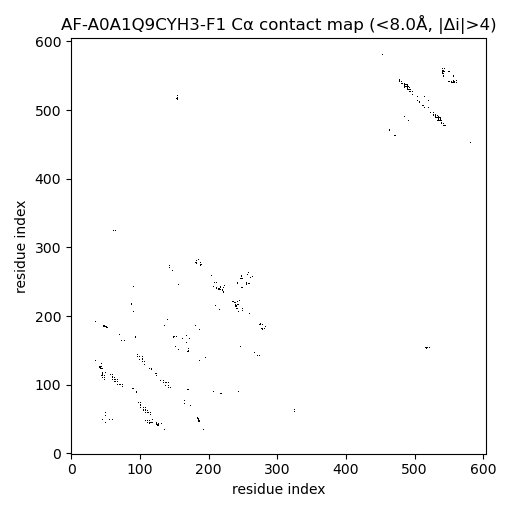1 229 ? 34.668 -0.909 -14.992 1.00 51.31 229 GLU A N 1
ATOM 1837 C CA . GLU A 1 229 ? 35.299 -1.442 -16.213 1.00 51.31 229 GLU A CA 1
ATOM 1838 C C . GLU A 1 229 ? 35.354 -0.371 -17.313 1.00 51.31 229 GLU A C 1
ATOM 1840 O O . GLU A 1 229 ? 34.869 -0.516 -18.434 1.00 51.31 229 GLU A O 1
ATOM 1845 N N . THR A 1 230 ? 35.990 0.754 -16.986 1.00 45.41 230 THR A N 1
ATOM 1846 C CA . THR A 1 230 ? 36.132 1.945 -17.846 1.00 45.41 230 THR A CA 1
ATOM 1847 C C . THR A 1 230 ? 36.963 1.746 -19.123 1.00 45.41 230 THR A C 1
ATOM 1849 O O . THR A 1 230 ? 37.146 2.698 -19.875 1.00 45.41 230 THR A O 1
ATOM 1852 N N . ALA A 1 231 ? 37.441 0.535 -19.419 1.00 45.84 231 ALA A N 1
ATOM 1853 C CA . ALA A 1 231 ? 38.263 0.261 -20.601 1.00 45.84 231 ALA A CA 1
ATOM 1854 C C . ALA A 1 231 ? 37.594 -0.638 -21.656 1.00 45.84 231 ALA A C 1
ATOM 1856 O O . ALA A 1 231 ? 38.140 -0.767 -22.750 1.00 45.84 231 ALA A O 1
ATOM 1857 N N . GLN A 1 232 ? 36.440 -1.254 -21.365 1.00 45.03 232 GLN A N 1
ATOM 1858 C CA . GLN A 1 232 ? 35.869 -2.275 -22.258 1.00 45.03 232 GLN A CA 1
ATOM 1859 C C . GLN A 1 232 ? 34.361 -2.187 -22.495 1.00 45.03 232 GLN A C 1
ATOM 1861 O O . GLN A 1 232 ? 33.795 -3.063 -23.143 1.00 45.03 232 GLN A O 1
ATOM 1866 N N . CYS A 1 233 ? 33.724 -1.084 -22.105 1.00 50.12 233 CYS A N 1
ATOM 1867 C CA . CYS A 1 233 ? 32.504 -0.668 -22.781 1.00 50.12 233 CYS A CA 1
ATOM 1868 C C . CYS A 1 233 ? 32.867 -0.064 -24.136 1.00 50.12 233 CYS A C 1
ATOM 1870 O O . CYS A 1 233 ? 32.909 1.150 -24.320 1.00 50.12 233 CYS A O 1
ATOM 1872 N N . VAL A 1 234 ? 33.170 -0.951 -25.083 1.00 49.19 234 VAL A N 1
ATOM 1873 C CA . VAL A 1 234 ? 33.003 -0.656 -26.505 1.00 49.19 234 VAL A CA 1
ATOM 1874 C C . VAL A 1 234 ? 31.585 -0.102 -26.669 1.00 49.19 234 VAL A C 1
ATOM 1876 O O . VAL A 1 234 ? 30.663 -0.617 -26.036 1.00 49.19 234 VAL A O 1
ATOM 1879 N N . GLU A 1 235 ? 31.412 0.953 -27.467 1.00 58.59 235 GLU A N 1
ATOM 1880 C CA . GLU A 1 235 ? 30.106 1.387 -27.975 1.00 58.59 235 GLU A CA 1
ATOM 1881 C C . GLU A 1 235 ? 29.391 0.164 -28.576 1.00 58.59 235 GLU A C 1
ATOM 1883 O O . GLU A 1 235 ? 29.595 -0.168 -29.740 1.00 58.59 235 GLU A O 1
ATOM 1888 N N . LEU A 1 236 ? 28.622 -0.580 -27.771 1.00 68.62 236 LEU A N 1
ATOM 1889 C CA . LEU A 1 236 ? 27.941 -1.788 -28.246 1.00 68.62 236 LEU A CA 1
ATOM 1890 C C . LEU A 1 236 ? 26.913 -1.419 -29.316 1.00 68.62 236 LEU A C 1
ATOM 1892 O O . LEU A 1 236 ? 26.700 -2.185 -30.251 1.00 68.62 236 LEU A O 1
ATOM 1896 N N . TYR A 1 237 ? 26.325 -0.229 -29.177 1.00 78.50 237 TYR A N 1
ATOM 1897 C CA . TYR A 1 237 ? 25.348 0.327 -30.093 1.00 78.50 237 TYR A CA 1
ATOM 1898 C C . TYR A 1 237 ? 25.642 1.807 -30.358 1.00 78.50 237 TYR A C 1
ATOM 1900 O O . TYR A 1 237 ? 26.037 2.527 -29.430 1.00 78.50 237 TYR A O 1
ATOM 1908 N N . PRO A 1 238 ? 25.420 2.290 -31.591 1.00 87.00 238 PRO A N 1
ATOM 1909 C CA . PRO A 1 238 ? 25.357 3.719 -31.854 1.00 87.00 238 PRO A CA 1
ATOM 1910 C C . PRO A 1 238 ? 24.201 4.366 -31.067 1.00 87.00 238 PRO A C 1
ATOM 1912 O O . PRO A 1 238 ? 23.263 3.698 -30.628 1.00 87.00 238 PRO A O 1
ATOM 1915 N N . GLN A 1 239 ? 24.285 5.682 -30.832 1.00 84.56 239 GLN A N 1
ATOM 1916 C CA . GLN A 1 239 ? 23.374 6.408 -29.932 1.00 84.56 239 GLN A CA 1
ATOM 1917 C C . GLN A 1 239 ? 21.884 6.222 -30.276 1.00 84.56 239 GLN A C 1
ATOM 1919 O O . GLN A 1 239 ? 21.048 6.193 -29.371 1.00 84.56 239 GLN A O 1
ATOM 1924 N N . ASP A 1 240 ? 21.564 6.098 -31.563 1.00 89.06 240 ASP A N 1
ATOM 1925 C CA . ASP A 1 240 ? 20.223 5.886 -32.113 1.00 89.06 240 ASP A CA 1
ATOM 1926 C C . ASP A 1 240 ? 19.700 4.455 -31.892 1.00 89.06 240 ASP A C 1
ATOM 1928 O O . ASP A 1 240 ? 18.493 4.227 -31.863 1.00 89.06 240 ASP A O 1
ATOM 1932 N N . GLU A 1 241 ? 20.588 3.493 -31.650 1.00 89.19 241 GLU A N 1
ATOM 1933 C CA . GLU A 1 241 ? 20.245 2.096 -31.373 1.00 89.19 241 GLU A CA 1
ATOM 1934 C C . GLU A 1 241 ? 20.212 1.777 -29.866 1.00 89.19 241 GLU A C 1
ATOM 1936 O O . GLU A 1 241 ? 19.779 0.697 -29.477 1.00 89.19 241 GLU A O 1
ATOM 1941 N N . CYS A 1 242 ? 20.592 2.705 -28.982 1.00 88.69 242 CYS A N 1
ATOM 1942 C CA . CYS A 1 242 ? 20.644 2.435 -27.543 1.00 88.69 242 CYS A CA 1
ATOM 1943 C C . CYS A 1 242 ? 19.291 1.957 -26.960 1.00 88.69 242 CYS A C 1
ATOM 1945 O O . CYS A 1 242 ? 18.279 2.661 -27.089 1.00 88.69 242 CYS A O 1
ATOM 1947 N N . PRO A 1 243 ? 19.252 0.807 -26.252 1.00 90.38 243 PRO A N 1
ATOM 1948 C CA . PRO A 1 243 ? 18.037 0.346 -25.588 1.00 90.38 243 PRO A CA 1
ATOM 1949 C C . PRO A 1 243 ? 17.675 1.265 -24.412 1.00 90.38 243 PRO A C 1
ATOM 1951 O O . PRO A 1 243 ? 18.553 1.786 -23.725 1.00 90.38 243 PRO A O 1
ATOM 1954 N N . ILE A 1 244 ? 16.371 1.425 -24.142 1.00 90.88 244 ILE A N 1
ATOM 1955 C CA . ILE A 1 244 ? 15.859 2.270 -23.039 1.00 90.88 244 ILE A CA 1
ATOM 1956 C C . ILE A 1 244 ? 16.364 1.762 -21.678 1.00 90.88 244 ILE A C 1
ATOM 1958 O O . ILE A 1 244 ? 16.687 2.549 -20.790 1.00 90.88 244 ILE A O 1
ATOM 1962 N N . TYR A 1 245 ? 16.437 0.437 -21.521 1.00 89.19 245 TYR A N 1
ATOM 1963 C CA . TYR A 1 245 ? 17.024 -0.226 -20.360 1.00 89.19 245 TYR A CA 1
ATOM 1964 C C . TYR A 1 245 ? 17.948 -1.338 -20.840 1.00 89.19 245 TYR A C 1
ATOM 1966 O O . TYR A 1 245 ? 17.551 -2.127 -21.691 1.00 89.19 245 TYR A O 1
ATOM 1974 N N . ALA A 1 246 ? 19.138 -1.466 -20.253 1.00 86.06 246 ALA A N 1
ATOM 1975 C CA . ALA A 1 246 ? 20.076 -2.532 -20.625 1.00 86.06 246 ALA A CA 1
ATOM 1976 C C . ALA A 1 246 ? 19.501 -3.936 -20.393 1.00 86.06 246 ALA A C 1
ATOM 1978 O O . ALA A 1 246 ? 19.722 -4.852 -21.176 1.00 86.06 246 ALA A O 1
ATOM 1979 N N . THR A 1 247 ? 18.713 -4.096 -19.328 1.00 84.56 247 THR A N 1
ATOM 1980 C CA . THR A 1 247 ? 18.009 -5.347 -19.017 1.00 84.56 247 THR A CA 1
ATOM 1981 C C . THR A 1 247 ? 16.879 -5.651 -20.001 1.00 84.56 247 THR A C 1
ATOM 1983 O O . THR A 1 247 ? 16.411 -6.786 -20.059 1.00 84.56 247 THR A O 1
ATOM 1986 N N . PHE A 1 248 ? 16.444 -4.659 -20.781 1.00 87.62 248 PHE A N 1
ATOM 1987 C CA . PHE A 1 248 ? 15.342 -4.741 -21.730 1.00 87.62 248 PHE A CA 1
ATOM 1988 C C . PHE A 1 248 ? 15.811 -4.379 -23.146 1.00 87.62 248 PHE A C 1
ATOM 1990 O O . PHE A 1 248 ? 15.415 -3.361 -23.717 1.00 87.62 248 PHE A O 1
ATOM 1997 N N . ASP A 1 249 ? 16.686 -5.225 -23.696 1.00 91.62 249 ASP A N 1
ATOM 1998 C CA . ASP A 1 249 ? 17.326 -5.009 -24.994 1.00 91.62 249 ASP A CA 1
ATOM 1999 C C . ASP A 1 249 ? 16.596 -5.726 -26.146 1.00 91.62 249 ASP A C 1
ATOM 2001 O O . ASP A 1 249 ? 16.590 -6.957 -26.249 1.00 91.62 249 ASP A O 1
ATOM 2005 N N . TRP A 1 250 ? 16.002 -4.945 -27.050 1.00 94.06 250 TRP A N 1
ATOM 2006 C CA . TRP A 1 250 ? 15.282 -5.451 -28.219 1.00 94.06 250 TRP A CA 1
ATOM 2007 C C . TRP A 1 250 ? 16.178 -5.990 -29.341 1.00 94.06 250 TRP A C 1
ATOM 2009 O O . TRP A 1 250 ? 15.658 -6.683 -30.216 1.00 94.06 250 TRP A O 1
ATOM 2019 N N . HIS A 1 251 ? 17.501 -5.795 -29.285 1.00 92.38 251 HIS A N 1
ATOM 2020 C CA . HIS A 1 251 ? 18.435 -6.561 -30.124 1.00 92.38 251 HIS A CA 1
ATOM 2021 C C . HIS A 1 251 ? 18.410 -8.058 -29.783 1.00 92.38 251 HIS A C 1
ATOM 2023 O O . HIS A 1 251 ? 18.720 -8.908 -30.620 1.00 92.38 251 HIS A O 1
ATOM 2029 N N . HIS A 1 252 ? 17.948 -8.393 -28.573 1.00 93.88 252 HIS A N 1
ATOM 2030 C CA . HIS A 1 252 ? 17.677 -9.748 -28.113 1.00 93.88 252 HIS A CA 1
ATOM 2031 C C . HIS A 1 252 ? 16.173 -9.927 -27.832 1.00 93.88 252 HIS A C 1
ATOM 2033 O O . HIS A 1 252 ? 15.760 -10.110 -26.681 1.00 93.88 252 HIS A O 1
ATOM 2039 N N . PRO A 1 253 ? 15.316 -9.937 -28.873 1.00 93.00 253 PRO A N 1
ATOM 2040 C CA . PRO A 1 253 ? 13.869 -9.776 -28.725 1.00 93.00 253 PRO A CA 1
ATOM 2041 C C . PRO A 1 253 ? 13.217 -10.877 -27.886 1.00 93.00 253 PRO A C 1
ATOM 2043 O O . PRO A 1 253 ? 12.246 -10.622 -27.181 1.00 93.00 253 PRO A O 1
ATOM 2046 N N . LEU A 1 254 ? 13.760 -12.099 -27.905 1.00 90.88 254 LEU A N 1
ATOM 2047 C CA . LEU A 1 254 ? 13.257 -13.196 -27.079 1.00 90.88 254 LEU A CA 1
ATOM 2048 C C . LEU A 1 254 ? 13.561 -12.986 -25.586 1.00 90.88 254 LEU A C 1
ATOM 2050 O O . LEU A 1 254 ? 12.727 -13.319 -24.746 1.00 90.88 254 LEU A O 1
ATOM 2054 N N . ALA A 1 255 ? 14.731 -12.435 -25.247 1.00 87.56 255 ALA A N 1
ATOM 2055 C CA . ALA A 1 255 ? 15.094 -12.110 -23.869 1.00 87.56 255 ALA A CA 1
ATOM 2056 C C . ALA A 1 255 ? 14.257 -10.930 -23.354 1.00 87.56 255 ALA A C 1
ATOM 2058 O O . ALA A 1 255 ? 13.631 -11.049 -22.298 1.00 87.56 255 ALA A O 1
ATOM 2059 N N . ALA A 1 256 ? 14.149 -9.857 -24.148 1.00 90.31 256 ALA A N 1
ATOM 2060 C CA . ALA A 1 256 ? 13.277 -8.723 -23.850 1.00 90.31 256 ALA A CA 1
ATOM 2061 C C . ALA A 1 256 ? 11.818 -9.171 -23.673 1.00 90.31 256 ALA A C 1
ATOM 2063 O O . ALA A 1 256 ? 11.212 -8.894 -22.642 1.00 90.31 256 ALA A O 1
ATOM 2064 N N . ALA A 1 257 ? 11.261 -9.961 -24.596 1.00 87.88 257 ALA A N 1
ATOM 2065 C CA . ALA A 1 257 ? 9.891 -10.460 -24.481 1.00 87.88 257 ALA A CA 1
ATOM 2066 C C . ALA A 1 257 ? 9.674 -11.323 -23.225 1.00 87.88 257 ALA A C 1
ATOM 2068 O O . ALA A 1 257 ? 8.660 -11.168 -22.544 1.00 87.88 257 ALA A O 1
ATOM 2069 N N . ARG A 1 258 ? 10.620 -12.204 -22.868 1.00 88.31 258 ARG A N 1
ATOM 2070 C CA . ARG A 1 258 ? 10.532 -13.010 -21.635 1.00 88.31 258 ARG A CA 1
ATOM 2071 C C . ARG A 1 258 ? 10.546 -12.143 -20.379 1.00 88.31 258 ARG A C 1
ATOM 2073 O O . ARG A 1 258 ? 9.762 -12.404 -19.468 1.00 88.31 258 ARG A O 1
ATOM 2080 N N . LEU A 1 259 ? 11.388 -11.113 -20.325 1.00 84.62 259 LEU A N 1
ATOM 2081 C CA . LEU A 1 259 ? 11.406 -10.182 -19.196 1.00 84.62 259 LEU A CA 1
ATOM 2082 C C . LEU A 1 259 ? 10.103 -9.361 -19.140 1.00 84.62 259 LEU A C 1
ATOM 2084 O O . LEU A 1 259 ? 9.453 -9.283 -18.098 1.00 84.62 259 LEU A O 1
ATOM 2088 N N . GLY A 1 260 ? 9.695 -8.797 -20.279 1.00 81.94 260 GLY A N 1
ATOM 2089 C CA . GLY A 1 260 ? 8.583 -7.850 -20.390 1.00 81.94 260 GLY A CA 1
ATOM 2090 C C . GLY A 1 260 ? 7.200 -8.470 -20.259 1.00 81.94 260 GLY A C 1
ATOM 2091 O O . GLY A 1 260 ? 6.306 -7.821 -19.724 1.00 81.94 260 GLY A O 1
ATOM 2092 N N . PHE A 1 261 ? 7.013 -9.710 -20.714 1.00 87.25 261 PHE A N 1
ATOM 2093 C CA . PHE A 1 261 ? 5.741 -10.424 -20.591 1.00 87.25 261 PHE A CA 1
ATOM 2094 C C . PHE A 1 261 ? 5.766 -11.507 -19.517 1.00 87.25 261 PHE A C 1
ATOM 2096 O O . PHE A 1 261 ? 4.730 -11.767 -18.920 1.00 87.25 261 PHE A O 1
ATOM 2103 N N . GLY A 1 262 ? 6.902 -12.146 -19.244 1.00 86.25 262 GLY A N 1
ATOM 2104 C CA . GLY A 1 262 ? 6.990 -13.192 -18.224 1.00 86.25 262 GLY A CA 1
ATOM 2105 C C . GLY A 1 262 ? 7.107 -12.600 -16.824 1.00 86.25 262 GLY A C 1
ATOM 2106 O O . GLY A 1 262 ? 6.155 -12.633 -16.043 1.00 86.25 262 GLY A O 1
ATOM 2107 N N . LEU A 1 263 ? 8.276 -12.029 -16.518 1.00 82.69 263 LEU A N 1
ATOM 2108 C CA . LEU A 1 263 ? 8.594 -11.522 -15.180 1.00 82.69 263 LEU A CA 1
ATOM 2109 C C . LEU A 1 263 ? 7.634 -10.407 -14.747 1.00 82.69 263 LEU A C 1
ATOM 2111 O O . LEU A 1 263 ? 7.101 -10.459 -13.638 1.00 82.69 263 LEU A O 1
ATOM 2115 N N . ALA A 1 264 ? 7.364 -9.438 -15.628 1.00 84.69 264 ALA A N 1
ATOM 2116 C CA . ALA A 1 264 ? 6.459 -8.337 -15.307 1.00 84.69 264 ALA A CA 1
ATOM 2117 C C . ALA A 1 264 ? 5.022 -8.816 -15.040 1.00 84.69 264 ALA A C 1
ATOM 2119 O O . ALA A 1 264 ? 4.397 -8.337 -14.102 1.00 84.69 264 ALA A O 1
ATOM 2120 N N . SER A 1 265 ? 4.505 -9.803 -15.783 1.00 89.56 265 SER A N 1
ATOM 2121 C CA . SER A 1 265 ? 3.150 -10.331 -15.547 1.00 89.56 265 SER A CA 1
ATOM 2122 C C . SER A 1 265 ? 3.025 -11.035 -14.202 1.00 89.56 265 SER A C 1
ATOM 2124 O O . SER A 1 265 ? 2.043 -10.832 -13.489 1.00 89.56 265 SER A O 1
ATOM 2126 N N . VAL A 1 266 ? 4.025 -11.840 -13.829 1.00 88.38 266 VAL A N 1
ATOM 2127 C CA . VAL A 1 266 ? 4.056 -12.489 -12.510 1.00 88.38 266 VAL A CA 1
ATOM 2128 C C . VAL A 1 266 ? 4.108 -11.431 -11.412 1.00 88.38 266 VAL A C 1
ATOM 2130 O O . VAL A 1 266 ? 3.327 -11.495 -10.464 1.00 88.38 266 VAL A O 1
ATOM 2133 N N . LEU A 1 267 ? 4.968 -10.421 -11.566 1.00 90.50 267 LEU A N 1
ATOM 2134 C CA . LEU A 1 267 ? 5.073 -9.318 -10.616 1.00 90.50 267 LEU A CA 1
ATOM 2135 C C . LEU A 1 267 ? 3.751 -8.548 -10.483 1.00 90.50 267 LEU A C 1
ATOM 2137 O O . LEU A 1 267 ? 3.308 -8.310 -9.364 1.00 90.50 267 LEU A O 1
ATOM 2141 N N . ILE A 1 268 ? 3.083 -8.232 -11.596 1.00 92.25 268 ILE A N 1
ATOM 2142 C CA . ILE A 1 268 ? 1.771 -7.568 -11.614 1.00 92.25 268 ILE A CA 1
ATOM 2143 C C . ILE A 1 268 ? 0.739 -8.374 -10.818 1.00 92.25 268 ILE A C 1
ATOM 2145 O O . ILE A 1 268 ? 0.017 -7.801 -10.005 1.00 92.25 268 ILE A O 1
ATOM 2149 N N . ILE A 1 269 ? 0.683 -9.698 -10.998 1.00 90.56 269 ILE A N 1
ATOM 2150 C CA . ILE A 1 269 ? -0.250 -10.567 -10.261 1.00 90.56 269 ILE A CA 1
ATOM 2151 C C . ILE A 1 269 ? 0.056 -10.548 -8.759 1.00 90.56 269 ILE A C 1
ATOM 2153 O O . ILE A 1 269 ? -0.862 -10.409 -7.949 1.00 90.56 269 ILE A O 1
ATOM 2157 N N . LEU A 1 270 ? 1.332 -10.662 -8.380 1.00 89.31 270 LEU A N 1
ATOM 2158 C CA . LEU A 1 270 ? 1.755 -10.658 -6.977 1.00 89.31 270 LEU A CA 1
ATOM 2159 C C . LEU A 1 270 ? 1.461 -9.317 -6.297 1.00 89.31 270 LEU A C 1
ATOM 2161 O O . LEU A 1 270 ? 0.892 -9.290 -5.205 1.00 89.31 270 LEU A O 1
ATOM 2165 N N . VAL A 1 271 ? 1.795 -8.206 -6.957 1.00 92.69 271 VAL A N 1
ATOM 2166 C CA . VAL A 1 271 ? 1.486 -6.855 -6.476 1.00 92.69 271 VAL A CA 1
ATOM 2167 C C . VAL A 1 271 ? -0.026 -6.685 -6.356 1.00 92.69 271 VAL A C 1
ATOM 2169 O O . VAL A 1 271 ? -0.512 -6.246 -5.319 1.00 92.69 271 VAL A O 1
ATOM 2172 N N . GLN A 1 272 ? -0.806 -7.104 -7.351 1.00 92.88 272 GLN A N 1
ATOM 2173 C CA . GLN A 1 272 ? -2.263 -7.010 -7.285 1.00 92.88 272 GLN A CA 1
ATOM 2174 C C . GLN A 1 272 ? -2.841 -7.790 -6.094 1.00 92.88 272 GLN A C 1
ATOM 2176 O O . GLN A 1 272 ? -3.703 -7.271 -5.380 1.00 92.88 272 GLN A O 1
ATOM 2181 N N . ALA A 1 273 ? -2.362 -9.015 -5.863 1.00 88.50 273 ALA A N 1
ATOM 2182 C CA . ALA A 1 273 ? -2.782 -9.836 -4.733 1.00 88.50 273 ALA A CA 1
ATOM 2183 C C . ALA A 1 273 ? -2.456 -9.161 -3.390 1.00 88.50 273 ALA A C 1
ATOM 2185 O O . ALA A 1 273 ? -3.306 -9.135 -2.498 1.00 88.50 273 ALA A O 1
ATOM 2186 N N . LEU A 1 274 ? -1.274 -8.544 -3.273 1.00 91.50 274 LEU A N 1
ATOM 2187 C CA . LEU A 1 274 ? -0.887 -7.752 -2.105 1.00 91.50 274 LEU A CA 1
ATOM 2188 C C . LEU A 1 274 ? -1.878 -6.606 -1.853 1.00 91.50 274 LEU A C 1
ATOM 2190 O O . LEU A 1 274 ? -2.404 -6.487 -0.749 1.00 91.50 274 LEU A O 1
ATOM 2194 N N . TYR A 1 275 ? -2.175 -5.791 -2.867 1.00 93.50 275 TYR A N 1
ATOM 2195 C CA . TYR A 1 275 ? -3.098 -4.659 -2.724 1.00 93.50 275 TYR A CA 1
ATOM 2196 C C . TYR A 1 275 ? -4.513 -5.101 -2.336 1.00 93.50 275 TYR A C 1
ATOM 2198 O O . TYR A 1 275 ? -5.152 -4.472 -1.494 1.00 93.50 275 TYR A O 1
ATOM 2206 N N . VAL A 1 276 ? -4.999 -6.206 -2.903 1.00 91.69 276 VAL A N 1
ATOM 2207 C CA . VAL A 1 276 ? -6.316 -6.768 -2.568 1.00 91.69 276 VAL A CA 1
ATOM 2208 C C . VAL A 1 276 ? -6.345 -7.284 -1.132 1.00 91.69 276 VAL A C 1
ATOM 2210 O O . VAL A 1 276 ? -7.322 -7.042 -0.422 1.00 91.69 276 VAL A O 1
ATOM 2213 N N . GLY A 1 277 ? -5.271 -7.929 -0.670 1.00 88.12 277 GLY A N 1
ATOM 2214 C CA . GLY A 1 277 ? -5.122 -8.331 0.728 1.00 88.12 277 GLY A CA 1
ATOM 2215 C C . GLY A 1 277 ? -5.134 -7.130 1.675 1.00 88.12 277 GLY A C 1
ATOM 2216 O O . GLY A 1 277 ? -5.888 -7.118 2.646 1.00 88.12 277 GLY A O 1
ATOM 2217 N N . LEU A 1 278 ? -4.374 -6.078 1.357 1.00 90.94 278 LEU A N 1
ATOM 2218 C CA . LEU A 1 278 ? -4.320 -4.852 2.160 1.00 90.94 278 LEU A CA 1
ATOM 2219 C C . LEU A 1 278 ? -5.674 -4.142 2.240 1.00 90.94 278 LEU A C 1
ATOM 2221 O O . LEU A 1 278 ? -6.092 -3.745 3.328 1.00 90.94 278 LEU A O 1
ATOM 2225 N N . VAL A 1 279 ? -6.385 -4.020 1.116 1.00 91.56 279 VAL A N 1
ATOM 2226 C CA . VAL A 1 279 ? -7.736 -3.444 1.097 1.00 91.56 279 VAL A CA 1
ATOM 2227 C C . VAL A 1 279 ? -8.728 -4.319 1.856 1.00 91.56 279 VAL A C 1
ATOM 2229 O O . VAL A 1 279 ? -9.522 -3.788 2.623 1.00 91.56 279 VAL A O 1
ATOM 2232 N N . SER A 1 280 ? -8.634 -5.644 1.749 1.00 89.12 280 SER A N 1
ATOM 2233 C CA . SER A 1 280 ? -9.484 -6.554 2.528 1.00 89.12 280 SER A CA 1
ATOM 2234 C C . SER A 1 280 ? -9.270 -6.378 4.036 1.00 89.12 280 SER A C 1
ATOM 2236 O O . SER A 1 280 ? -10.237 -6.311 4.794 1.00 89.12 280 SER A O 1
ATOM 2238 N N . CYS A 1 281 ? -8.015 -6.235 4.478 1.00 87.00 281 CYS A N 1
ATOM 2239 C CA . CYS A 1 281 ? -7.679 -5.944 5.873 1.00 87.00 281 CYS A CA 1
ATOM 2240 C C . CYS A 1 281 ? -8.222 -4.580 6.327 1.00 87.00 281 CYS A C 1
ATOM 2242 O O . CYS A 1 281 ? -8.806 -4.478 7.408 1.00 87.00 281 CYS A O 1
ATOM 2244 N N . ARG A 1 282 ? -8.061 -3.541 5.497 1.00 91.75 282 ARG A N 1
ATOM 2245 C CA . ARG A 1 282 ? -8.596 -2.194 5.751 1.00 91.75 282 ARG A CA 1
ATOM 2246 C C . ARG A 1 282 ? -10.120 -2.223 5.895 1.00 91.75 282 ARG A C 1
ATOM 2248 O O . ARG A 1 282 ? -10.653 -1.724 6.882 1.00 91.75 282 ARG A O 1
ATOM 2255 N N . ASP A 1 283 ? -10.816 -2.840 4.947 1.00 87.25 283 ASP A N 1
ATOM 2256 C CA . ASP A 1 283 ? -12.279 -2.868 4.900 1.00 87.25 283 ASP A CA 1
ATOM 2257 C C . ASP A 1 283 ? -12.865 -3.728 6.037 1.00 87.25 283 ASP A C 1
ATOM 2259 O O . ASP A 1 283 ? -13.914 -3.401 6.595 1.00 87.25 283 ASP A O 1
ATOM 2263 N N . ALA A 1 284 ? -12.171 -4.796 6.450 1.00 84.69 284 ALA A N 1
ATOM 2264 C CA . ALA A 1 284 ? -12.540 -5.578 7.631 1.00 84.69 284 ALA A CA 1
ATOM 2265 C C . ALA A 1 284 ? -12.465 -4.755 8.929 1.00 84.69 284 ALA A C 1
ATOM 2267 O O . ALA A 1 284 ? -13.279 -4.954 9.834 1.00 84.69 284 ALA A O 1
ATOM 2268 N N . HIS A 1 285 ? -11.513 -3.823 9.024 1.00 83.44 285 HIS A N 1
ATOM 2269 C CA . HIS A 1 285 ? -11.425 -2.891 10.146 1.00 83.44 285 HIS A CA 1
ATOM 2270 C C . HIS A 1 285 ? -12.548 -1.844 10.103 1.00 83.44 285 HIS A C 1
ATOM 2272 O O . HIS A 1 285 ? -13.159 -1.559 11.131 1.00 83.44 285 HIS A O 1
ATOM 2278 N N . ASP A 1 286 ? -12.859 -1.308 8.921 1.00 80.12 286 ASP A N 1
ATOM 2279 C CA . ASP A 1 286 ? -13.890 -0.276 8.745 1.00 80.12 286 ASP A CA 1
ATOM 2280 C C . ASP A 1 286 ? -15.289 -0.782 9.145 1.00 80.12 286 ASP A C 1
ATOM 2282 O O . ASP A 1 286 ? -16.006 -0.114 9.890 1.00 80.12 286 ASP A O 1
ATOM 2286 N N . LYS A 1 287 ? -15.630 -2.030 8.785 1.00 79.38 287 LYS A N 1
ATOM 2287 C CA . LYS A 1 287 ? -16.894 -2.674 9.198 1.00 79.38 287 LYS A CA 1
ATOM 2288 C C . LYS A 1 287 ? -17.089 -2.701 10.717 1.00 79.38 287 LYS A C 1
ATOM 2290 O O . LYS A 1 287 ? -18.212 -2.552 11.190 1.00 79.38 287 LYS A O 1
ATOM 2295 N N . LYS A 1 288 ? -16.015 -2.876 11.496 1.00 70.06 288 LYS A N 1
ATOM 2296 C CA . LYS A 1 288 ? -16.092 -2.878 12.968 1.00 70.06 288 LYS A CA 1
ATOM 2297 C C . LYS A 1 288 ? -16.420 -1.491 13.524 1.00 70.06 288 LYS A C 1
ATOM 2299 O O . LYS A 1 288 ? -17.128 -1.396 14.523 1.00 70.06 288 LYS A O 1
ATOM 2304 N N . ILE A 1 289 ? -15.929 -0.431 12.879 1.00 69.50 289 ILE A N 1
ATOM 2305 C CA . ILE A 1 289 ? -16.207 0.956 13.272 1.00 69.50 289 ILE A CA 1
ATOM 2306 C C . ILE A 1 289 ? -17.673 1.298 12.990 1.00 69.50 289 ILE A C 1
ATOM 2308 O O . ILE A 1 289 ? -18.354 1.827 13.868 1.00 69.50 289 ILE A O 1
ATOM 2312 N N . ASP A 1 290 ? -18.169 0.960 11.797 1.00 70.94 290 ASP A N 1
ATOM 2313 C CA . ASP A 1 290 ? -19.539 1.289 11.394 1.00 70.94 290 ASP A CA 1
ATOM 2314 C C . ASP A 1 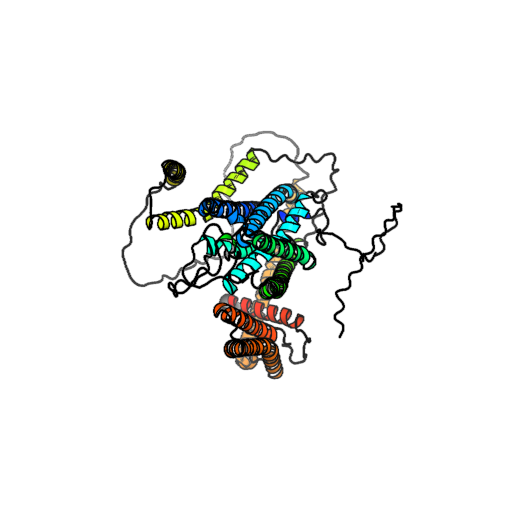290 ? -20.588 0.546 12.245 1.00 70.94 290 ASP A C 1
ATOM 2316 O O . ASP A 1 290 ? -21.583 1.148 12.656 1.00 70.94 290 ASP A O 1
ATOM 2320 N N . LEU A 1 291 ? -20.340 -0.724 12.600 1.00 48.81 291 LEU A N 1
ATOM 2321 C CA . LEU A 1 291 ? -21.208 -1.485 13.513 1.00 48.81 291 LEU A CA 1
ATOM 2322 C C . LEU A 1 291 ? -21.275 -0.856 14.914 1.00 48.81 291 LEU A C 1
ATOM 2324 O O . LEU A 1 291 ? -22.348 -0.795 15.505 1.00 48.81 291 LEU A O 1
ATOM 2328 N N . GLY A 1 292 ? -20.163 -0.313 15.420 1.00 52.59 292 GLY A N 1
ATOM 2329 C CA . GLY A 1 292 ? -20.151 0.414 16.693 1.00 52.59 292 GLY A CA 1
ATOM 2330 C C . GLY A 1 292 ? -20.896 1.756 16.648 1.00 52.59 292 GLY A C 1
ATOM 2331 O O . GLY A 1 292 ? -21.327 2.258 17.686 1.00 52.59 292 GLY A O 1
ATOM 2332 N N . ALA A 1 293 ? -21.071 2.346 15.461 1.00 58.53 293 ALA A N 1
ATOM 2333 C CA . ALA A 1 293 ? -21.800 3.600 15.280 1.00 58.53 293 ALA A CA 1
ATOM 2334 C C . ALA A 1 293 ? -23.318 3.399 15.093 1.00 58.53 293 ALA A C 1
ATOM 2336 O O . ALA A 1 293 ? -24.095 4.295 15.439 1.00 58.53 293 ALA A O 1
ATOM 2337 N N . SER A 1 294 ? -23.757 2.249 14.562 1.00 46.12 294 SER A N 1
ATOM 2338 C CA . SER A 1 294 ? -25.163 2.016 14.196 1.00 46.12 294 SER A CA 1
ATOM 2339 C C . SER A 1 294 ? -26.068 1.540 15.339 1.00 46.12 294 SER A C 1
ATOM 2341 O O . SER A 1 294 ? -27.280 1.480 15.148 1.00 46.12 294 SER A O 1
ATOM 2343 N N . GLU A 1 295 ? -25.539 1.227 16.526 1.00 49.62 295 GLU A N 1
ATOM 2344 C CA . GLU A 1 295 ? -26.359 0.782 17.671 1.00 49.62 295 GLU A CA 1
ATOM 2345 C C . GLU A 1 295 ? -27.236 1.890 18.282 1.00 49.62 295 GLU A C 1
ATOM 2347 O O . GLU A 1 295 ? -28.090 1.617 19.124 1.00 49.62 295 GLU A O 1
ATOM 2352 N N . THR A 1 296 ? -27.096 3.141 17.832 1.00 50.00 296 THR A N 1
ATOM 2353 C CA . THR A 1 296 ? -28.097 4.177 18.118 1.00 50.00 296 THR A CA 1
ATOM 2354 C C . THR A 1 296 ? -29.010 4.351 16.905 1.00 50.00 296 THR A C 1
ATOM 2356 O O . THR A 1 296 ? -28.553 4.884 15.891 1.00 50.00 296 THR A O 1
ATOM 2359 N N . PRO A 1 297 ? -30.295 3.944 16.973 1.00 46.25 297 PRO A N 1
ATOM 2360 C CA . PRO A 1 297 ? -31.250 4.223 15.913 1.00 46.25 297 PRO A CA 1
ATOM 2361 C C . PRO A 1 297 ? -31.420 5.741 15.817 1.00 46.25 297 PRO A C 1
ATOM 2363 O O . PRO A 1 297 ? -32.136 6.360 16.604 1.00 46.25 297 PRO A O 1
ATOM 2366 N N . ARG A 1 298 ? -30.716 6.372 14.876 1.00 51.00 298 ARG A N 1
ATOM 2367 C CA . ARG A 1 298 ? -31.092 7.704 14.414 1.00 51.00 298 ARG A CA 1
ATOM 2368 C C . ARG A 1 298 ? -32.317 7.510 13.542 1.00 51.00 298 ARG A C 1
ATOM 2370 O O . ARG A 1 298 ? -32.204 6.940 12.461 1.00 51.00 298 ARG A O 1
ATOM 2377 N N . GLU A 1 299 ? -33.468 7.973 14.021 1.00 57.56 299 GLU A N 1
ATOM 2378 C CA . GLU A 1 299 ? -34.615 8.235 13.156 1.00 57.56 299 GLU A CA 1
ATOM 2379 C C . GLU A 1 299 ? -34.103 9.073 11.978 1.00 57.56 299 GLU A C 1
ATOM 2381 O O . GLU A 1 299 ? -33.624 10.196 12.163 1.00 57.56 299 GLU A O 1
ATOM 2386 N N . LEU A 1 300 ? -34.077 8.468 10.786 1.00 49.62 300 LEU A N 1
ATOM 2387 C CA . LEU A 1 300 ? -33.694 9.159 9.562 1.00 49.62 300 LEU A CA 1
ATOM 2388 C C . LEU A 1 300 ? -34.640 10.358 9.423 1.00 49.62 300 LEU A C 1
ATOM 2390 O O . LEU A 1 300 ? -35.855 10.154 9.471 1.00 49.62 300 LEU A O 1
ATOM 2394 N N . PRO A 1 301 ? -34.121 11.593 9.308 1.00 52.84 301 PRO A N 1
ATOM 2395 C CA . PRO A 1 301 ? -34.978 12.753 9.142 1.00 52.84 301 PRO A CA 1
ATOM 2396 C C . PRO A 1 301 ? -35.876 12.544 7.920 1.00 52.84 301 PRO A C 1
ATOM 2398 O O . PRO A 1 301 ? -35.427 12.061 6.879 1.00 52.84 301 PRO A O 1
ATOM 2401 N N . GLU A 1 302 ? -37.155 12.870 8.099 1.00 61.44 302 GLU A N 1
ATOM 2402 C CA . GLU A 1 302 ? -38.203 12.771 7.089 1.00 61.44 302 GLU A CA 1
ATOM 2403 C C . GLU A 1 302 ? -37.724 13.406 5.773 1.00 61.44 302 GLU A C 1
ATOM 2405 O O . GLU A 1 302 ? -37.143 14.494 5.770 1.00 61.44 302 GLU A O 1
ATOM 2410 N N . PHE A 1 303 ? -37.895 12.675 4.670 1.00 49.22 303 PHE A N 1
ATOM 2411 C CA . PHE A 1 303 ? -37.362 13.006 3.348 1.00 49.22 303 PHE A CA 1
ATOM 2412 C C . PHE A 1 303 ? -37.796 14.427 2.945 1.00 49.22 303 PHE A C 1
ATOM 2414 O O . PHE A 1 303 ? -38.966 14.662 2.648 1.00 49.22 303 PHE A O 1
ATOM 2421 N N . VAL A 1 304 ? -36.871 15.392 2.949 1.00 57.59 304 VAL A N 1
ATOM 2422 C CA . VAL A 1 304 ? -37.164 16.760 2.496 1.00 57.59 304 VAL A CA 1
ATOM 2423 C C . VAL A 1 304 ? -37.208 16.751 0.960 1.00 57.59 304 VAL A C 1
ATOM 2425 O O . VAL A 1 304 ? -36.228 16.319 0.347 1.00 57.59 304 VAL A O 1
ATOM 2428 N N . PRO A 1 305 ? -38.306 17.199 0.317 1.00 58.16 305 PRO A N 1
ATOM 2429 C CA . PRO A 1 305 ? -38.416 17.242 -1.140 1.00 58.16 305 PRO A CA 1
ATOM 2430 C C . PRO A 1 305 ? -37.263 18.023 -1.786 1.00 58.16 305 PRO A C 1
ATOM 2432 O O . PRO A 1 305 ? -36.885 19.099 -1.314 1.00 58.16 305 PRO A O 1
ATOM 2435 N N . LEU A 1 306 ? -36.716 17.474 -2.877 1.00 45.41 306 LEU A N 1
ATOM 2436 C CA . LEU A 1 306 ? -35.511 17.971 -3.559 1.00 45.41 306 LEU A CA 1
ATOM 2437 C C . LEU A 1 306 ? -35.653 19.417 -4.071 1.00 45.41 306 LEU A C 1
ATOM 2439 O O . LEU A 1 306 ? -34.661 20.131 -4.197 1.00 45.41 306 LEU A O 1
ATOM 2443 N N . ASP A 1 307 ? -36.886 19.859 -4.310 1.00 59.50 307 ASP A N 1
ATOM 2444 C CA . ASP A 1 307 ? -37.243 21.142 -4.927 1.00 59.50 307 ASP A CA 1
ATOM 2445 C C . ASP A 1 307 ? -36.881 22.360 -4.051 1.00 59.50 307 ASP A C 1
ATOM 2447 O O . ASP A 1 307 ? -36.922 23.505 -4.505 1.00 59.50 307 ASP A O 1
ATOM 2451 N N . HIS A 1 308 ? -36.498 22.125 -2.792 1.00 51.62 308 HIS A N 1
ATOM 2452 C CA . HIS A 1 308 ? -36.118 23.161 -1.829 1.00 51.62 308 HIS A CA 1
ATOM 2453 C C . HIS A 1 308 ? -34.639 23.132 -1.414 1.00 51.62 308 HIS A C 1
ATOM 2455 O O . HIS A 1 308 ? -34.205 23.985 -0.636 1.00 51.62 308 HIS A O 1
ATOM 2461 N N . LEU A 1 309 ? -33.836 22.200 -1.939 1.00 43.75 309 LEU A N 1
ATOM 2462 C CA . LEU A 1 309 ? -32.409 22.114 -1.628 1.00 43.75 309 LEU A CA 1
ATOM 2463 C C . LEU A 1 309 ? -31.594 23.048 -2.532 1.00 43.75 309 LEU A C 1
ATOM 2465 O O . LEU A 1 309 ? -31.129 22.688 -3.612 1.00 43.75 309 LEU A O 1
ATOM 2469 N N . VAL A 1 310 ? -31.378 24.274 -2.052 1.00 49.88 310 VAL A N 1
ATOM 2470 C CA . VAL A 1 310 ? -30.327 25.150 -2.579 1.00 49.88 310 VAL A CA 1
ATOM 2471 C C . VAL A 1 310 ? -28.989 24.517 -2.210 1.00 49.88 310 VAL A C 1
ATOM 2473 O O . VAL A 1 310 ? -28.576 24.574 -1.054 1.00 49.88 310 VAL A O 1
ATOM 2476 N N . VAL A 1 311 ? -28.312 23.895 -3.180 1.00 45.28 311 VAL A N 1
ATOM 2477 C CA . VAL A 1 311 ? -26.936 23.417 -2.994 1.00 45.28 311 VAL A CA 1
ATOM 2478 C C . VAL A 1 311 ? -26.092 24.621 -2.565 1.00 45.28 311 VAL A C 1
ATOM 2480 O O . VAL A 1 311 ? -25.990 25.581 -3.338 1.00 45.28 311 VAL A O 1
ATOM 2483 N N . PRO A 1 312 ? -25.513 24.630 -1.350 1.00 46.06 312 PRO A N 1
ATOM 2484 C CA . PRO A 1 312 ? -24.715 25.759 -0.912 1.00 46.06 312 PRO A CA 1
ATOM 2485 C C . PRO A 1 312 ? -23.511 25.881 -1.847 1.00 46.06 312 PRO A C 1
ATOM 2487 O O . PRO A 1 312 ? -22.679 24.978 -1.939 1.00 46.06 312 PRO A O 1
ATOM 2490 N N . ARG A 1 313 ? -23.430 26.997 -2.584 1.00 50.91 313 ARG A N 1
ATOM 2491 C CA . ARG A 1 313 ? -22.201 27.351 -3.296 1.00 50.91 313 ARG A CA 1
ATOM 2492 C C . ARG A 1 313 ? -21.134 27.589 -2.241 1.00 50.91 313 ARG A C 1
ATOM 2494 O O . ARG A 1 313 ? -21.316 28.452 -1.387 1.00 50.91 313 ARG A O 1
ATOM 2501 N N . MET A 1 314 ? -20.036 26.845 -2.333 1.00 45.16 314 MET A N 1
ATOM 2502 C CA . MET A 1 314 ? -18.834 27.121 -1.554 1.00 45.16 314 MET A CA 1
ATOM 2503 C C . MET A 1 314 ? -18.450 28.580 -1.802 1.00 45.16 314 MET A C 1
ATOM 2505 O O . MET A 1 314 ? -18.214 28.983 -2.945 1.00 45.16 314 MET A O 1
ATOM 2509 N N . THR A 1 315 ? -18.502 29.397 -0.755 1.00 71.25 315 THR A N 1
ATOM 2510 C CA . THR A 1 315 ? -18.237 30.826 -0.900 1.00 71.25 315 THR A CA 1
ATOM 2511 C C . THR A 1 315 ? -16.729 31.049 -1.060 1.00 71.25 315 THR A C 1
ATOM 2513 O O . THR A 1 315 ? -15.933 30.234 -0.585 1.00 71.25 315 THR A O 1
ATOM 2516 N N . PRO A 1 316 ? -16.287 32.154 -1.688 1.00 58.84 316 PRO A N 1
ATOM 2517 C CA . PRO A 1 316 ? -14.865 32.503 -1.743 1.00 58.84 316 PRO A CA 1
ATOM 2518 C C . PRO A 1 316 ? -14.198 32.540 -0.358 1.00 58.84 316 PRO A C 1
ATOM 2520 O O . PRO A 1 316 ? -13.017 32.234 -0.232 1.00 58.84 316 PRO A O 1
ATOM 2523 N N . THR A 1 317 ? -14.964 32.862 0.689 1.00 61.66 317 THR A N 1
ATOM 2524 C CA . THR A 1 317 ? -14.532 32.833 2.091 1.00 61.66 317 THR A CA 1
ATOM 2525 C C . THR A 1 317 ? -14.300 31.417 2.620 1.00 61.66 317 THR A C 1
ATOM 2527 O O . THR A 1 317 ? -13.258 31.182 3.226 1.00 61.66 317 THR A O 1
ATOM 2530 N N . ASP A 1 318 ? -15.186 30.457 2.330 1.00 56.91 318 ASP A N 1
ATOM 2531 C CA . ASP A 1 318 ? -14.985 29.047 2.714 1.00 56.91 318 ASP A CA 1
ATOM 2532 C C . ASP A 1 318 ? -13.750 28.459 2.019 1.00 56.91 318 ASP A C 1
ATOM 2534 O O . ASP A 1 318 ? -12.973 27.711 2.615 1.00 56.91 318 ASP A O 1
ATOM 2538 N N . PHE A 1 319 ? -13.540 28.844 0.757 1.00 56.44 319 PHE A N 1
ATOM 2539 C CA . PHE A 1 319 ? -12.368 28.450 -0.017 1.00 56.44 319 PHE A CA 1
ATOM 2540 C C . PHE A 1 319 ? -11.073 29.063 0.537 1.00 56.44 319 PHE A C 1
ATOM 2542 O O . PHE A 1 319 ? -10.069 28.367 0.653 1.00 56.44 319 PHE A O 1
ATOM 2549 N N . ALA A 1 320 ? -11.090 30.333 0.950 1.00 58.47 320 ALA A N 1
ATOM 2550 C CA . ALA A 1 320 ? -9.934 30.980 1.570 1.00 58.47 320 ALA A CA 1
ATOM 2551 C C . ALA A 1 320 ? -9.558 30.339 2.920 1.00 58.47 320 ALA A C 1
ATOM 2553 O O . ALA A 1 320 ? -8.383 30.075 3.165 1.00 58.47 320 ALA A O 1
ATOM 2554 N N . SER A 1 321 ? -10.537 30.018 3.775 1.00 61.75 321 SER A N 1
ATOM 2555 C CA . SER A 1 321 ? -10.286 29.297 5.034 1.00 61.75 321 SER A CA 1
ATOM 2556 C C . SER A 1 321 ? -9.726 27.889 4.808 1.00 61.75 321 SER A C 1
ATOM 2558 O O . SER A 1 321 ? -8.872 27.436 5.571 1.00 61.75 321 SER A O 1
ATOM 2560 N N . PHE A 1 322 ? -10.164 27.217 3.741 1.00 53.84 322 PHE A N 1
ATOM 2561 C CA . PHE A 1 322 ? -9.616 25.932 3.313 1.00 53.84 322 PHE A CA 1
ATOM 2562 C C . PHE A 1 322 ? -8.164 26.044 2.809 1.00 53.84 322 PHE A C 1
ATOM 2564 O O . PHE A 1 322 ? -7.325 25.215 3.158 1.00 53.84 322 PHE A O 1
ATOM 2571 N N . LEU A 1 323 ? -7.831 27.088 2.040 1.00 53.25 323 LEU A N 1
ATOM 2572 C CA . LEU A 1 323 ? -6.454 27.337 1.593 1.00 53.25 323 LEU A CA 1
ATOM 2573 C C . LEU A 1 323 ? -5.504 27.628 2.764 1.00 53.25 323 LEU A C 1
ATOM 2575 O O . LEU A 1 323 ? -4.398 27.096 2.784 1.00 53.25 323 LEU A O 1
ATOM 2579 N N . LEU A 1 324 ? -5.951 28.380 3.774 1.00 60.53 324 LEU A N 1
ATOM 2580 C CA . LEU A 1 324 ? -5.159 28.645 4.983 1.00 60.53 324 LEU A CA 1
ATOM 2581 C C . LEU A 1 324 ? -4.839 27.359 5.764 1.00 60.53 324 LEU A C 1
ATOM 2583 O O . LEU A 1 324 ? -3.721 27.179 6.235 1.00 60.53 324 LEU A O 1
ATOM 2587 N N . THR A 1 325 ? -5.779 26.409 5.829 1.00 57.56 325 THR A N 1
ATOM 2588 C CA . THR A 1 325 ? -5.523 25.106 6.473 1.00 57.56 325 THR A CA 1
ATOM 2589 C C . THR A 1 325 ? -4.522 24.252 5.691 1.00 57.56 325 THR A C 1
ATOM 2591 O O . THR A 1 325 ? -3.796 23.459 6.288 1.00 57.56 325 THR A O 1
ATOM 2594 N N . ILE A 1 326 ? -4.452 24.409 4.364 1.00 45.75 326 ILE A N 1
ATOM 2595 C CA . ILE A 1 326 ? -3.423 23.766 3.536 1.00 45.75 326 ILE A CA 1
ATOM 2596 C C . ILE A 1 326 ? -2.052 24.401 3.785 1.00 45.75 326 ILE A C 1
ATOM 2598 O O . ILE A 1 326 ? -1.073 23.664 3.876 1.00 45.75 326 ILE A O 1
ATOM 2602 N N . GLU A 1 327 ? -1.962 25.726 3.928 1.00 49.94 327 GLU A N 1
ATOM 2603 C CA . GLU A 1 327 ? -0.697 26.413 4.226 1.00 49.94 327 GLU A CA 1
ATOM 2604 C C . GLU A 1 327 ? -0.108 25.983 5.577 1.00 49.94 327 GLU A C 1
ATOM 2606 O O . GLU A 1 327 ? 1.085 25.677 5.650 1.00 49.94 327 GLU A O 1
ATOM 2611 N N . ASP A 1 328 ? -0.941 25.857 6.614 1.00 50.84 328 ASP A N 1
ATOM 2612 C CA . ASP A 1 328 ? -0.512 25.395 7.941 1.00 50.84 328 ASP A CA 1
ATOM 2613 C C . ASP A 1 328 ? 0.038 23.959 7.900 1.00 50.84 328 ASP A C 1
ATOM 2615 O O . ASP A 1 328 ? 1.087 23.650 8.474 1.00 50.84 328 ASP A O 1
ATOM 2619 N N . VAL A 1 329 ? -0.640 23.069 7.169 1.00 42.84 329 VAL A N 1
ATOM 2620 C CA . VAL A 1 329 ? -0.219 21.670 7.008 1.00 42.84 329 VAL A CA 1
ATOM 2621 C C . VAL A 1 329 ? 1.018 21.560 6.108 1.00 42.84 329 VAL A C 1
ATOM 2623 O O . VAL A 1 329 ? 1.930 20.793 6.410 1.00 42.84 329 VAL A O 1
ATOM 2626 N N . ALA A 1 330 ? 1.108 22.340 5.031 1.00 43.66 330 ALA A N 1
ATOM 2627 C CA . ALA A 1 330 ? 2.272 22.356 4.148 1.00 43.66 330 ALA A CA 1
ATOM 2628 C C . ALA A 1 330 ? 3.532 22.859 4.875 1.00 43.66 330 ALA A C 1
ATOM 2630 O O . ALA A 1 330 ? 4.614 22.300 4.681 1.00 43.66 330 ALA A O 1
ATOM 2631 N N . CYS A 1 331 ? 3.402 23.846 5.768 1.00 47.44 331 CYS A N 1
ATOM 2632 C CA . CYS A 1 331 ? 4.510 24.339 6.590 1.00 47.44 331 CYS A CA 1
ATOM 2633 C C . CYS A 1 331 ? 5.104 23.256 7.508 1.00 47.44 331 CYS A C 1
ATOM 2635 O O . CYS A 1 331 ? 6.324 23.213 7.684 1.00 47.44 331 CYS A O 1
ATOM 2637 N N . LEU A 1 332 ? 4.275 22.348 8.037 1.00 42.78 332 LEU A N 1
ATOM 2638 C CA . LEU A 1 332 ? 4.705 21.249 8.914 1.00 42.78 332 LEU A CA 1
ATOM 2639 C C . LEU A 1 332 ? 5.578 20.199 8.205 1.00 42.78 332 LEU A C 1
ATOM 2641 O O . LEU A 1 332 ? 6.464 19.626 8.836 1.00 42.78 332 LEU A O 1
ATOM 2645 N N . PHE A 1 333 ? 5.364 19.962 6.906 1.00 36.47 333 PHE A N 1
ATOM 2646 C CA . PHE A 1 333 ? 6.038 18.883 6.168 1.00 36.47 333 PHE A CA 1
ATOM 2647 C C . PHE A 1 333 ? 7.082 19.370 5.153 1.00 36.47 333 PHE A C 1
ATOM 2649 O O . PHE A 1 333 ? 8.100 18.709 4.959 1.00 36.47 333 PHE A O 1
ATOM 2656 N N . VAL A 1 334 ? 6.876 20.527 4.515 1.00 41.06 334 VAL A N 1
ATOM 2657 C CA . VAL A 1 334 ? 7.755 21.032 3.441 1.00 41.06 334 VAL A CA 1
ATOM 2658 C C . VAL A 1 334 ? 8.924 21.856 3.994 1.00 41.06 334 VAL A C 1
ATOM 2660 O O . VAL A 1 334 ? 10.014 21.854 3.415 1.00 41.06 334 VAL A O 1
ATOM 2663 N N . GLY A 1 335 ? 8.735 22.514 5.144 1.00 43.62 335 GLY A N 1
ATOM 2664 C CA . GLY A 1 335 ? 9.767 23.316 5.811 1.00 43.62 335 GLY A CA 1
ATOM 2665 C C . GLY A 1 335 ? 11.082 22.556 6.060 1.00 43.62 335 GLY A C 1
ATOM 2666 O O . GLY A 1 335 ? 12.138 23.045 5.652 1.00 43.62 335 GLY A O 1
ATOM 2667 N N . PRO A 1 336 ? 11.055 21.340 6.641 1.00 42.53 336 PRO A N 1
ATOM 2668 C CA . PRO A 1 336 ? 12.263 20.544 6.871 1.00 42.53 336 PRO A CA 1
ATOM 2669 C C . PRO A 1 336 ? 12.967 20.091 5.579 1.00 42.53 336 PRO A C 1
ATOM 2671 O O . PRO A 1 336 ? 14.198 20.111 5.511 1.00 42.53 336 PRO A O 1
ATOM 2674 N N . CYS A 1 337 ? 12.213 19.742 4.528 1.00 35.62 337 CYS A N 1
ATOM 2675 C CA . CYS A 1 337 ? 12.770 19.305 3.242 1.00 35.62 337 CYS A CA 1
ATOM 2676 C C . CYS A 1 337 ? 13.462 20.446 2.482 1.00 35.62 337 CYS A C 1
ATOM 2678 O O . CYS A 1 337 ? 14.560 20.255 1.959 1.00 35.62 337 CYS A O 1
ATOM 2680 N N . LEU A 1 338 ? 12.879 21.652 2.470 1.00 39.88 338 LEU A N 1
ATOM 2681 C CA . LEU A 1 338 ? 13.499 22.824 1.838 1.00 39.88 338 LEU A CA 1
ATOM 2682 C C . LEU A 1 338 ? 14.791 23.251 2.549 1.00 39.88 338 LEU A C 1
ATOM 2684 O O . LEU A 1 338 ? 15.752 23.647 1.885 1.00 39.88 338 LEU A O 1
ATOM 2688 N N . VAL A 1 339 ? 14.847 23.128 3.879 1.00 43.91 339 VAL A N 1
ATOM 2689 C CA . VAL A 1 339 ? 16.064 23.398 4.661 1.00 43.91 339 VAL A CA 1
ATOM 2690 C C . VAL A 1 339 ? 17.152 22.362 4.353 1.00 43.91 339 VAL A C 1
ATOM 2692 O O . VAL A 1 339 ? 18.295 22.746 4.104 1.00 43.91 339 VAL A O 1
ATOM 2695 N N . ALA A 1 340 ? 16.807 21.074 4.262 1.00 38.88 340 ALA A N 1
ATOM 2696 C CA . ALA A 1 340 ? 17.754 20.018 3.896 1.00 38.88 340 ALA A CA 1
ATOM 2697 C C . ALA A 1 340 ? 18.308 20.185 2.463 1.00 38.88 340 ALA A C 1
ATOM 2699 O O . ALA A 1 340 ? 19.519 20.082 2.245 1.00 38.88 340 ALA A O 1
ATOM 2700 N N . SER A 1 341 ? 17.461 20.537 1.488 1.00 40.50 341 SER A N 1
ATOM 2701 C CA . SER A 1 341 ? 17.898 20.809 0.110 1.00 40.50 341 SER A CA 1
ATOM 2702 C C . SER A 1 341 ? 18.754 22.077 -0.002 1.00 40.50 341 SER A C 1
ATOM 2704 O O . SER A 1 341 ? 19.737 22.089 -0.743 1.00 40.50 341 SER A O 1
ATOM 2706 N N . ALA A 1 342 ? 18.456 23.128 0.769 1.00 43.16 342 ALA A N 1
ATOM 2707 C CA . ALA A 1 342 ? 19.271 24.345 0.801 1.00 43.16 342 ALA A CA 1
ATOM 2708 C C . ALA A 1 342 ? 20.675 24.111 1.394 1.00 43.16 342 ALA A C 1
ATOM 2710 O O . ALA A 1 342 ? 21.628 24.793 1.007 1.00 43.16 342 ALA A O 1
ATOM 2711 N N . MET A 1 343 ? 20.823 23.135 2.297 1.00 41.84 343 MET A N 1
ATOM 2712 C CA . MET A 1 343 ? 22.123 22.746 2.855 1.00 41.84 343 MET A CA 1
ATOM 2713 C C . MET A 1 343 ? 22.944 21.881 1.885 1.00 41.84 343 MET A C 1
ATOM 2715 O O . MET A 1 343 ? 24.162 22.041 1.829 1.00 41.84 343 MET A O 1
ATOM 2719 N N . SER A 1 344 ? 22.298 21.051 1.058 1.00 38.06 344 SER A N 1
ATOM 2720 C CA . SER A 1 344 ? 22.967 20.215 0.045 1.00 38.06 344 SER A CA 1
ATOM 2721 C C . SER A 1 344 ? 23.523 21.024 -1.147 1.00 38.06 344 SER A C 1
ATOM 2723 O O . SER A 1 344 ? 24.622 20.759 -1.632 1.00 38.06 344 SER A O 1
ATOM 2725 N N . VAL A 1 345 ? 22.846 22.106 -1.555 1.00 43.47 345 VAL A N 1
ATOM 2726 C CA . VAL A 1 345 ? 23.264 22.968 -2.688 1.00 43.47 345 VAL A CA 1
ATOM 2727 C C . VAL A 1 345 ? 24.549 23.777 -2.412 1.00 43.47 345 VAL A C 1
ATOM 2729 O O . VAL A 1 345 ? 25.159 24.311 -3.337 1.00 43.47 345 VAL A O 1
ATOM 2732 N N . ARG A 1 346 ? 25.039 23.847 -1.165 1.00 45.66 346 ARG A N 1
ATOM 2733 C CA . ARG A 1 346 ? 26.320 24.520 -0.862 1.00 45.66 346 ARG A CA 1
ATOM 2734 C C . ARG A 1 346 ? 27.562 23.742 -1.319 1.00 45.66 346 ARG A C 1
ATOM 2736 O O . ARG A 1 346 ? 28.641 24.328 -1.319 1.00 45.66 346 ARG A O 1
ATOM 2743 N N . GLY A 1 347 ? 27.425 22.474 -1.719 1.00 39.06 347 GLY A N 1
ATOM 2744 C CA . GLY A 1 347 ? 28.560 21.593 -2.005 1.00 39.06 347 GLY A CA 1
ATOM 2745 C C . GLY A 1 347 ? 29.112 21.609 -3.434 1.00 39.06 347 GLY A C 1
ATOM 2746 O O . GLY A 1 347 ? 30.278 21.268 -3.605 1.00 39.06 347 GLY A O 1
ATOM 2747 N N . ASN A 1 348 ? 28.345 21.985 -4.469 1.00 42.94 348 ASN A N 1
ATOM 2748 C CA . ASN A 1 348 ? 28.856 21.887 -5.843 1.00 42.94 348 ASN A CA 1
ATOM 2749 C C . ASN A 1 348 ? 28.176 22.849 -6.849 1.00 42.94 348 ASN A C 1
ATOM 2751 O O . ASN A 1 348 ? 26.989 22.743 -7.128 1.00 42.94 348 ASN A O 1
ATOM 2755 N N . ALA A 1 349 ? 28.990 23.753 -7.406 1.00 41.56 349 ALA A N 1
ATOM 2756 C CA . ALA A 1 349 ? 28.847 24.545 -8.639 1.00 41.56 349 ALA A CA 1
ATOM 2757 C C . ALA A 1 349 ? 27.704 25.586 -8.856 1.00 41.56 349 ALA A C 1
ATOM 2759 O O . ALA A 1 349 ? 26.515 25.307 -8.864 1.00 41.56 349 ALA A O 1
ATOM 2760 N N . ARG A 1 350 ? 28.180 26.783 -9.262 1.00 50.25 350 ARG A N 1
ATOM 2761 C CA . ARG A 1 350 ? 27.576 27.890 -10.051 1.00 50.25 350 ARG A CA 1
ATOM 2762 C C . ARG A 1 350 ? 26.383 28.666 -9.458 1.00 50.25 350 ARG A C 1
ATOM 2764 O O . ARG A 1 350 ? 25.354 28.153 -9.050 1.00 50.25 350 ARG A O 1
ATOM 2771 N N . ARG A 1 351 ? 26.563 29.995 -9.443 1.00 46.91 351 ARG A N 1
ATOM 2772 C CA . ARG A 1 351 ? 25.704 30.999 -8.793 1.00 46.91 351 ARG A CA 1
ATOM 2773 C C . ARG A 1 351 ? 24.233 30.874 -9.237 1.00 46.91 351 ARG A C 1
ATOM 2775 O O . ARG A 1 351 ? 23.974 31.019 -10.431 1.00 46.91 351 ARG A O 1
ATOM 2782 N N . PRO A 1 352 ? 23.260 30.757 -8.313 1.00 50.31 352 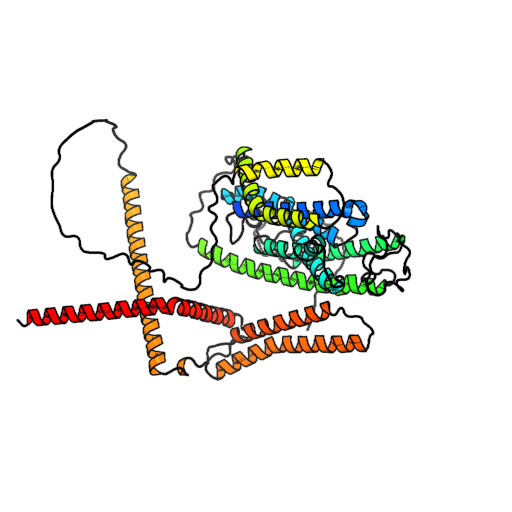PRO A N 1
ATOM 2783 C CA . PRO A 1 352 ? 21.849 30.815 -8.674 1.00 50.31 352 PRO A CA 1
ATOM 2784 C C . PRO A 1 352 ? 21.484 32.207 -9.208 1.00 50.31 352 PRO A C 1
ATOM 2786 O O . PRO A 1 352 ? 21.936 33.240 -8.685 1.00 50.31 352 PRO A O 1
ATOM 2789 N N . GLY A 1 353 ? 20.669 32.214 -10.267 1.00 63.25 353 GLY A N 1
ATOM 2790 C CA . GLY A 1 353 ? 20.192 33.412 -10.953 1.00 63.25 353 GLY A CA 1
ATOM 2791 C C . GLY A 1 353 ? 19.431 34.368 -10.028 1.00 63.25 353 GLY A C 1
ATOM 2792 O O . GLY A 1 353 ? 18.821 33.965 -9.037 1.00 63.25 353 GLY A O 1
ATOM 2793 N N . ARG A 1 354 ? 19.465 35.667 -10.360 1.00 60.34 354 ARG A N 1
ATOM 2794 C CA . ARG A 1 354 ? 18.895 36.771 -9.556 1.00 60.34 354 ARG A CA 1
ATOM 2795 C C . ARG A 1 354 ? 17.419 36.583 -9.172 1.00 60.34 354 ARG A C 1
ATOM 2797 O O . ARG A 1 354 ? 17.004 37.123 -8.152 1.00 60.34 354 ARG A O 1
ATOM 2804 N N . TRP A 1 355 ? 16.650 35.816 -9.943 1.00 55.19 355 TRP A N 1
ATOM 2805 C CA . TRP A 1 355 ? 15.236 35.551 -9.669 1.00 55.19 355 TRP A CA 1
ATOM 2806 C C . TRP A 1 355 ? 15.017 34.596 -8.481 1.00 55.19 355 TRP A C 1
ATOM 2808 O O . TRP A 1 355 ? 14.203 34.894 -7.612 1.00 55.19 355 TRP A O 1
ATOM 2818 N N . LEU A 1 356 ? 15.830 33.538 -8.343 1.00 45.38 356 LEU A N 1
ATOM 2819 C CA . LEU A 1 356 ? 15.724 32.580 -7.229 1.00 45.38 356 LEU A CA 1
ATOM 2820 C C . LEU A 1 356 ? 16.072 33.227 -5.877 1.00 45.38 356 LEU A C 1
ATOM 2822 O O . LEU A 1 356 ? 15.452 32.934 -4.860 1.00 45.38 356 LEU A O 1
ATOM 2826 N N . ARG A 1 357 ? 17.007 34.189 -5.876 1.00 56.06 357 ARG A N 1
ATOM 2827 C CA . ARG A 1 357 ? 17.299 35.019 -4.695 1.00 56.06 357 ARG A CA 1
ATOM 2828 C C . ARG A 1 357 ? 16.126 35.907 -4.286 1.00 56.06 357 ARG A C 1
ATOM 2830 O O . ARG A 1 357 ? 15.937 36.120 -3.097 1.00 56.06 357 ARG A O 1
ATOM 2837 N N . ARG A 1 358 ? 15.348 36.425 -5.242 1.00 60.69 358 ARG A N 1
ATOM 2838 C CA . ARG A 1 358 ? 14.163 37.244 -4.936 1.00 60.69 358 ARG A CA 1
ATOM 2839 C C . ARG A 1 358 ? 13.020 36.392 -4.387 1.00 60.69 358 ARG A C 1
ATOM 2841 O O . ARG A 1 358 ? 12.370 36.825 -3.445 1.00 60.69 358 ARG A O 1
ATOM 2848 N N . LEU A 1 359 ? 12.843 35.177 -4.908 1.00 50.28 359 LEU A N 1
ATOM 2849 C CA . LEU A 1 359 ? 11.838 34.233 -4.415 1.00 50.28 359 LEU A CA 1
ATOM 2850 C C . LEU A 1 359 ? 12.145 33.768 -2.978 1.00 50.28 359 LEU A C 1
ATOM 2852 O O . LEU A 1 359 ? 11.275 33.838 -2.118 1.00 50.28 359 LEU A O 1
ATOM 2856 N N . LEU A 1 360 ? 13.404 33.404 -2.694 1.00 51.03 360 LEU A N 1
ATOM 2857 C CA . LEU A 1 360 ? 13.848 32.973 -1.358 1.00 51.03 360 LEU A CA 1
ATOM 2858 C C . LEU A 1 360 ? 13.812 34.098 -0.307 1.00 51.03 360 LEU A C 1
ATOM 2860 O O . LEU A 1 360 ? 13.548 33.839 0.865 1.00 51.03 360 LEU A O 1
ATOM 2864 N N . MET A 1 361 ? 14.053 35.350 -0.712 1.00 57.59 361 MET A N 1
ATOM 2865 C CA . MET A 1 361 ? 13.931 36.513 0.181 1.00 57.59 361 MET A CA 1
ATOM 2866 C C . MET A 1 361 ? 12.465 36.857 0.485 1.00 57.59 361 MET A C 1
ATOM 2868 O O . MET A 1 361 ? 12.158 37.256 1.605 1.00 57.59 361 MET A O 1
ATOM 2872 N N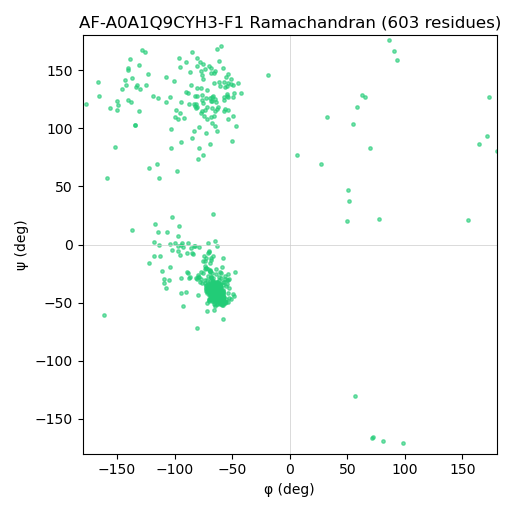 . ALA A 1 362 ? 11.554 36.668 -0.477 1.00 49.28 362 ALA A N 1
ATOM 2873 C CA . ALA A 1 362 ? 10.123 36.904 -0.278 1.00 49.28 362 ALA A CA 1
ATOM 2874 C C . ALA A 1 362 ? 9.481 35.852 0.646 1.00 49.28 362 ALA A C 1
ATOM 2876 O O . ALA A 1 362 ? 8.667 36.204 1.494 1.00 49.28 362 ALA A O 1
ATOM 2877 N N . SER A 1 363 ? 9.895 34.584 0.548 1.00 42.75 363 SER A N 1
ATOM 2878 C CA . SER A 1 363 ? 9.419 33.514 1.437 1.00 42.75 363 SER A CA 1
ATOM 2879 C C . SER A 1 363 ? 10.060 33.559 2.832 1.00 42.75 363 SER A C 1
ATOM 2881 O O . SER A 1 363 ? 9.408 33.242 3.824 1.00 42.75 363 SER A O 1
ATOM 2883 N N . GLY A 1 364 ? 11.323 33.990 2.938 1.00 42.22 364 GLY A N 1
ATOM 2884 C CA . GLY A 1 364 ? 12.021 34.126 4.223 1.00 42.22 364 GLY A CA 1
ATOM 2885 C C . GLY A 1 364 ? 11.484 35.259 5.107 1.00 42.22 364 GLY A C 1
ATOM 2886 O O . GLY A 1 364 ? 11.476 35.127 6.329 1.00 42.22 364 GLY A O 1
ATOM 2887 N N . GLY A 1 365 ? 10.985 36.347 4.507 1.00 41.78 365 GLY A N 1
ATOM 2888 C CA . GLY A 1 365 ? 10.442 37.497 5.241 1.00 41.78 365 GLY A CA 1
ATOM 2889 C C . GLY A 1 365 ? 9.137 37.213 5.993 1.00 41.78 365 GLY A C 1
ATOM 2890 O O . GLY A 1 365 ? 8.896 37.818 7.034 1.00 41.78 365 GLY A O 1
ATOM 2891 N N . LEU A 1 366 ? 8.324 36.265 5.515 1.00 35.09 366 LEU A N 1
ATOM 2892 C CA . LEU A 1 366 ? 7.036 35.929 6.134 1.00 35.09 366 LEU A CA 1
ATOM 2893 C C . LEU A 1 366 ? 7.193 35.001 7.354 1.00 35.09 366 LEU A C 1
ATOM 2895 O O . LEU A 1 366 ? 6.426 35.091 8.306 1.00 35.09 366 LEU A O 1
ATOM 2899 N N . CYS A 1 367 ? 8.232 34.159 7.363 1.00 34.50 367 CYS A N 1
ATOM 2900 C CA . CYS A 1 367 ? 8.504 33.215 8.452 1.00 34.50 367 CYS A CA 1
ATOM 2901 C C . CYS A 1 367 ? 9.232 33.881 9.643 1.00 34.50 367 CYS A C 1
ATOM 2903 O O . CYS A 1 367 ? 9.033 33.509 10.799 1.00 34.50 367 CYS A O 1
ATOM 2905 N N . LEU A 1 368 ? 10.029 34.925 9.379 1.00 35.97 368 LEU A N 1
ATOM 2906 C CA . LEU A 1 368 ? 10.771 35.679 10.402 1.00 35.97 368 LEU A CA 1
ATOM 2907 C C . LEU A 1 368 ? 9.891 36.598 11.269 1.00 35.97 368 LEU A C 1
ATOM 2909 O O . LEU A 1 368 ? 10.297 36.950 12.374 1.00 35.97 368 LEU A O 1
ATOM 2913 N N . ALA A 1 369 ? 8.678 36.943 10.826 1.00 38.47 369 ALA A N 1
ATOM 2914 C CA . ALA A 1 369 ? 7.744 37.757 11.610 1.00 38.47 369 ALA A CA 1
ATOM 2915 C C . ALA A 1 369 ? 7.055 36.982 12.757 1.00 38.47 369 ALA A C 1
ATOM 2917 O O . ALA A 1 369 ? 6.498 37.602 13.659 1.00 38.47 369 ALA A O 1
ATOM 2918 N N . LEU A 1 370 ? 7.124 35.643 12.764 1.00 36.84 370 LEU A N 1
ATOM 2919 C CA . LEU A 1 370 ? 6.468 34.779 13.760 1.00 36.84 370 LEU A CA 1
ATOM 2920 C C . LEU A 1 370 ? 7.410 34.230 14.848 1.00 36.84 370 LEU A C 1
ATOM 2922 O O . LEU A 1 370 ? 6.939 33.600 15.791 1.00 36.84 370 LEU A O 1
ATOM 2926 N N . GLN A 1 371 ? 8.721 34.486 14.770 1.00 35.00 371 GLN A N 1
ATOM 2927 C CA . GLN A 1 371 ? 9.711 33.966 15.732 1.00 35.00 371 GLN A CA 1
ATOM 2928 C C . GLN A 1 371 ? 10.266 35.007 16.721 1.00 35.00 371 GLN A C 1
ATOM 2930 O O . GLN A 1 371 ? 11.204 34.715 17.461 1.00 35.00 371 GLN A O 1
ATOM 2935 N N . ALA A 1 372 ? 9.691 36.209 16.800 1.00 36.28 372 ALA A N 1
ATOM 2936 C CA . ALA A 1 372 ? 10.109 37.211 17.781 1.00 36.28 372 ALA A CA 1
ATOM 2937 C C . ALA A 1 372 ? 9.512 36.937 19.182 1.00 36.28 372 ALA A C 1
ATOM 2939 O O . ALA A 1 372 ? 8.621 37.645 19.643 1.00 36.28 372 ALA A O 1
ATOM 2940 N N . ALA A 1 373 ? 10.033 35.920 19.874 1.00 35.84 373 ALA A N 1
ATOM 2941 C CA . ALA A 1 373 ? 9.948 35.772 21.329 1.00 35.84 373 ALA A CA 1
ATOM 2942 C C . ALA A 1 373 ? 11.345 35.409 21.874 1.00 35.84 373 ALA A C 1
ATOM 2944 O O . ALA A 1 373 ? 12.056 34.626 21.241 1.00 35.84 373 ALA A O 1
ATOM 2945 N N . PRO A 1 374 ? 11.793 35.995 23.000 1.00 37.28 374 PRO A N 1
ATOM 2946 C CA . PRO A 1 374 ? 13.199 35.963 23.378 1.00 37.28 374 PRO A CA 1
ATOM 2947 C C . PRO A 1 374 ? 13.641 34.581 23.871 1.00 37.28 374 PRO A C 1
ATOM 2949 O O . PRO A 1 374 ? 13.087 34.003 24.804 1.00 37.28 374 PRO A O 1
ATOM 2952 N N . SER A 1 375 ? 14.698 34.094 23.235 1.00 32.34 375 SER A N 1
ATOM 2953 C CA . SER A 1 375 ? 15.475 32.907 23.567 1.00 32.34 375 SER A CA 1
ATOM 2954 C C . SER A 1 375 ? 16.208 33.048 24.905 1.00 32.34 375 SER A C 1
ATOM 2956 O O . SER A 1 375 ? 17.015 33.960 25.081 1.00 32.34 375 SER A O 1
ATOM 2958 N N . PHE A 1 376 ? 15.983 32.098 25.815 1.00 27.86 376 PHE A N 1
ATOM 2959 C CA . PHE A 1 376 ? 16.831 31.861 26.984 1.00 27.86 376 PHE A CA 1
ATOM 2960 C C . PHE A 1 376 ? 17.897 30.822 26.610 1.00 27.86 376 PHE A C 1
ATOM 2962 O O . PHE A 1 376 ? 17.603 29.646 26.406 1.00 27.86 376 PHE A O 1
ATOM 2969 N N . THR A 1 377 ? 19.143 31.268 26.481 1.00 34.91 377 THR A N 1
ATOM 2970 C CA . THR A 1 377 ? 20.326 30.414 26.324 1.00 34.91 377 THR A CA 1
ATOM 2971 C C . THR A 1 377 ? 20.885 30.039 27.692 1.00 34.91 377 THR A C 1
ATOM 2973 O O . THR A 1 377 ? 21.151 30.921 28.505 1.00 34.91 377 THR A O 1
ATOM 2976 N N . GLY A 1 378 ? 21.134 28.750 27.919 1.00 28.44 378 GLY A N 1
ATOM 2977 C CA . GLY A 1 378 ? 21.865 28.274 29.092 1.00 28.44 378 GLY A CA 1
ATOM 2978 C C . GLY A 1 378 ? 22.006 26.755 29.117 1.00 28.44 378 GLY A C 1
ATOM 2979 O O . GLY A 1 378 ? 21.252 26.078 29.804 1.00 28.44 378 GLY A O 1
ATOM 2980 N N . VAL A 1 379 ? 22.974 26.223 28.365 1.00 33.06 379 VAL A N 1
ATOM 2981 C CA . VAL A 1 379 ? 23.448 24.837 28.495 1.00 33.06 379 VAL A CA 1
ATOM 2982 C C . VAL A 1 379 ? 24.728 24.864 29.325 1.00 33.06 379 VAL A C 1
ATOM 2984 O O . VAL A 1 379 ? 25.734 25.415 28.886 1.00 33.06 379 VAL A O 1
ATOM 2987 N N . ALA A 1 380 ? 24.695 24.247 30.504 1.00 30.77 380 ALA A N 1
ATOM 2988 C CA . ALA A 1 380 ? 25.880 23.788 31.217 1.00 30.77 380 ALA A CA 1
ATOM 2989 C C . ALA A 1 380 ? 25.575 22.444 31.895 1.00 30.77 380 ALA A C 1
ATOM 2991 O O . ALA A 1 380 ? 24.496 22.234 32.445 1.00 30.77 380 ALA A O 1
ATOM 2992 N N . GLN A 1 381 ? 26.542 21.535 31.784 1.00 35.78 381 GLN A N 1
ATOM 2993 C CA . GLN A 1 381 ? 26.585 20.176 32.323 1.00 35.78 381 GLN A CA 1
ATOM 2994 C C . GLN A 1 381 ? 26.123 20.073 33.786 1.00 35.78 381 GLN A C 1
ATOM 2996 O O . GLN A 1 381 ? 26.615 20.833 34.611 1.00 35.78 381 GLN A O 1
ATOM 3001 N N . LEU A 1 382 ? 25.346 19.035 34.136 1.00 27.17 382 LEU A N 1
ATOM 3002 C CA . LEU A 1 382 ? 25.737 18.103 35.205 1.00 27.17 382 LEU A CA 1
ATOM 3003 C C . LEU A 1 382 ? 24.892 16.809 35.250 1.00 27.17 382 LEU A C 1
ATOM 3005 O O . LEU A 1 382 ? 23.678 16.799 35.092 1.00 27.17 382 LEU A O 1
ATOM 3009 N N . SER A 1 383 ? 25.637 15.736 35.498 1.00 30.83 383 SER A N 1
ATOM 3010 C CA . SER A 1 383 ? 25.344 14.387 35.999 1.00 30.83 383 SER A CA 1
ATOM 3011 C C . SER A 1 383 ? 24.026 14.105 36.755 1.00 30.83 383 SER A C 1
ATOM 3013 O O . SER A 1 383 ? 23.585 14.892 37.582 1.00 30.83 383 SER A O 1
ATOM 3015 N N . ARG A 1 384 ? 23.516 12.876 36.537 1.00 39.09 384 ARG A N 1
ATOM 3016 C CA . ARG A 1 384 ? 22.735 11.989 37.434 1.00 39.09 384 ARG A CA 1
ATOM 3017 C C . ARG A 1 384 ? 21.798 12.650 38.463 1.00 39.09 384 ARG A C 1
ATOM 3019 O O . ARG A 1 384 ? 22.252 13.087 39.512 1.00 39.09 384 ARG A O 1
ATOM 3026 N N . THR A 1 385 ? 20.486 12.520 38.246 1.00 31.14 385 THR A N 1
ATOM 3027 C CA . THR A 1 385 ? 19.469 11.988 39.193 1.00 31.14 385 THR A CA 1
ATOM 3028 C C . THR A 1 385 ? 18.068 12.172 38.590 1.00 31.14 385 THR A C 1
ATOM 3030 O O . THR A 1 385 ? 17.702 13.263 38.170 1.00 31.14 385 THR A O 1
ATOM 3033 N N . LEU A 1 386 ? 17.283 11.093 38.509 1.00 33.66 386 LEU A N 1
ATOM 3034 C CA . LEU A 1 386 ? 15.864 11.132 38.131 1.00 33.66 386 LEU A CA 1
ATOM 3035 C C . LEU A 1 386 ? 15.027 11.510 39.364 1.00 33.66 386 LEU A C 1
ATOM 3037 O O . LEU A 1 386 ? 15.162 10.826 40.382 1.00 33.66 386 LEU A O 1
ATOM 3041 N N . PRO A 1 387 ? 14.144 12.525 39.310 1.00 35.09 387 PRO A N 1
ATOM 3042 C CA . PRO A 1 387 ? 13.157 12.739 40.352 1.00 35.09 387 PRO A CA 1
ATOM 3043 C C . PRO A 1 387 ? 11.867 11.976 40.033 1.00 35.09 387 PRO A C 1
ATOM 3045 O O . PRO A 1 387 ? 11.296 12.061 38.947 1.00 35.09 387 PRO A O 1
ATOM 3048 N N . THR A 1 388 ? 11.397 11.245 41.036 1.00 34.88 388 THR A N 1
ATOM 3049 C CA . THR A 1 388 ? 10.073 10.640 41.128 1.00 34.88 388 THR A CA 1
ATOM 3050 C C . THR A 1 388 ? 8.992 11.722 41.132 1.00 34.88 388 THR A C 1
ATOM 3052 O O . THR A 1 388 ? 8.918 12.565 42.028 1.00 34.88 388 THR A O 1
ATOM 3055 N N . GLN A 1 389 ? 8.119 11.693 40.126 1.00 31.23 389 GLN A N 1
ATOM 3056 C CA . GLN A 1 389 ? 6.957 12.568 40.041 1.00 31.23 389 GLN A CA 1
ATOM 3057 C C . GLN A 1 389 ? 5.850 12.019 40.957 1.00 31.23 389 GLN A C 1
ATOM 3059 O O . GLN A 1 389 ? 5.165 11.050 40.637 1.00 31.23 389 GLN A O 1
ATOM 3064 N N . ARG A 1 390 ? 5.698 12.628 42.140 1.00 28.41 390 ARG A N 1
ATOM 3065 C CA . ARG A 1 390 ? 4.570 12.390 43.052 1.00 28.41 390 ARG A CA 1
ATOM 3066 C C . ARG A 1 390 ? 3.273 12.879 42.404 1.00 28.41 390 ARG A C 1
ATOM 3068 O O . ARG A 1 390 ? 3.056 14.084 42.301 1.00 28.41 390 ARG A O 1
ATOM 3075 N N . TYR A 1 391 ? 2.388 11.954 42.041 1.00 33.47 391 TYR A N 1
ATOM 3076 C CA . TYR A 1 391 ? 0.974 12.261 41.839 1.00 33.47 391 TYR A CA 1
ATOM 3077 C C . TYR A 1 391 ? 0.320 12.524 43.200 1.00 33.47 391 TYR A C 1
ATOM 3079 O O . TYR A 1 391 ? 0.311 11.670 44.086 1.00 33.47 391 TYR A O 1
ATOM 3087 N N . ALA A 1 392 ? -0.196 13.739 43.377 1.00 32.81 392 ALA A N 1
ATOM 3088 C CA . ALA A 1 392 ? -0.971 14.128 44.542 1.00 32.81 392 ALA A CA 1
ATOM 3089 C C . ALA A 1 392 ? -2.369 13.495 44.469 1.00 32.81 392 ALA A C 1
ATOM 3091 O O . ALA A 1 392 ? -3.165 13.809 43.586 1.00 32.81 392 ALA A O 1
ATOM 3092 N N . ALA A 1 393 ? -2.661 12.615 45.424 1.00 34.16 393 ALA A N 1
ATOM 3093 C CA . ALA A 1 393 ? -3.986 12.070 45.668 1.00 34.16 393 ALA A CA 1
ATOM 3094 C C . ALA A 1 393 ? -4.931 13.175 46.176 1.00 34.16 393 ALA A C 1
ATOM 3096 O O . ALA A 1 393 ? -4.721 13.752 47.247 1.00 34.16 393 ALA A O 1
ATOM 3097 N N . SER A 1 394 ? -5.988 13.470 45.418 1.00 33.00 394 SER A N 1
ATOM 3098 C CA . SER A 1 394 ? -7.086 14.322 45.875 1.00 33.00 394 SER A CA 1
ATOM 3099 C C . SER A 1 394 ? -7.978 13.551 46.851 1.00 33.00 394 SER A C 1
ATOM 3101 O O . SER A 1 394 ? -8.529 12.498 46.528 1.00 33.00 394 SER A O 1
ATOM 3103 N N . LYS A 1 395 ? -8.091 14.112 48.055 1.00 36.97 395 LYS A N 1
ATOM 3104 C CA . LYS A 1 395 ? -8.843 13.643 49.221 1.00 36.97 395 LYS A CA 1
ATOM 3105 C C . LYS A 1 395 ? -10.353 13.506 48.973 1.00 36.97 395 LYS A C 1
ATOM 3107 O O . LYS A 1 395 ? -10.981 14.419 48.456 1.00 36.97 395 LYS A O 1
ATOM 3112 N N . GLY A 1 396 ? -10.902 12.396 49.472 1.00 32.16 396 GLY A N 1
ATOM 3113 C CA . GLY A 1 396 ? -11.983 12.353 50.468 1.00 32.16 396 GLY A CA 1
ATOM 3114 C C . GLY A 1 396 ? -13.289 13.097 50.184 1.00 32.16 396 GLY A C 1
ATOM 3115 O O . GLY A 1 396 ? -13.397 14.290 50.443 1.00 32.16 396 GLY A O 1
ATOM 3116 N N . PHE A 1 397 ? -14.323 12.336 49.815 1.00 37.75 397 PHE A N 1
ATOM 3117 C CA . PHE A 1 397 ? -15.717 12.688 50.094 1.00 37.75 397 PHE A CA 1
ATOM 3118 C C . PHE A 1 397 ? -15.969 12.515 51.598 1.00 37.75 397 PHE A C 1
ATOM 3120 O O . PHE A 1 397 ? -15.979 11.389 52.094 1.00 37.75 397 PHE A O 1
ATOM 3127 N N . GLY A 1 398 ? -16.108 13.634 52.308 1.00 34.41 398 GLY A N 1
ATOM 3128 C CA . GLY A 1 398 ? -16.545 13.704 53.699 1.00 34.41 398 GLY A CA 1
ATOM 3129 C C . GLY A 1 398 ? -17.963 14.261 53.794 1.00 34.41 398 GLY A C 1
ATOM 3130 O O . GLY A 1 398 ? -18.355 15.119 53.002 1.00 34.41 398 GLY A O 1
ATOM 3131 N N . ASP A 1 399 ? -18.704 13.714 54.750 1.00 39.50 399 ASP A N 1
ATOM 3132 C CA . ASP A 1 399 ? -20.097 13.989 55.082 1.00 39.50 399 ASP A CA 1
ATOM 3133 C C . ASP A 1 399 ? -20.378 15.476 55.363 1.00 39.50 399 ASP A C 1
ATOM 3135 O O . ASP A 1 399 ? -19.550 16.195 55.923 1.00 39.50 399 ASP A O 1
ATOM 3139 N N . SER A 1 400 ? -21.567 15.937 54.962 1.00 35.72 400 SER A N 1
ATOM 3140 C CA . SER A 1 400 ? -22.042 17.307 55.185 1.00 35.72 400 SER A CA 1
ATOM 3141 C C . SER A 1 400 ? -22.934 17.357 56.423 1.00 35.72 400 SER A C 1
ATOM 3143 O O . SER A 1 400 ? -24.062 16.867 56.419 1.00 35.72 400 SER A O 1
ATOM 3145 N N . GLU A 1 401 ? -22.398 17.960 57.480 1.00 35.50 401 GLU A N 1
ATOM 3146 C CA . GLU A 1 401 ? -23.107 18.347 58.697 1.00 35.50 401 GLU A CA 1
ATOM 3147 C C . GLU A 1 401 ? -23.545 19.822 58.603 1.00 35.50 401 GLU A C 1
ATOM 3149 O O . GLU A 1 401 ? -22.987 20.620 57.847 1.00 35.50 401 GLU A O 1
ATOM 3154 N N . ALA A 1 402 ? -24.621 20.151 59.311 1.00 43.75 402 ALA A N 1
ATOM 3155 C CA . ALA A 1 402 ? -25.477 21.311 59.098 1.00 43.75 402 ALA A CA 1
ATOM 3156 C C . ALA A 1 402 ? -25.014 22.634 59.758 1.00 43.75 402 ALA A C 1
ATOM 3158 O O . ALA A 1 402 ? -24.264 22.633 60.729 1.00 43.75 402 ALA A O 1
ATOM 3159 N N . ALA A 1 403 ? -25.663 23.719 59.287 1.00 33.41 403 ALA A N 1
ATOM 3160 C CA . ALA A 1 403 ? -25.919 25.038 59.910 1.00 33.41 403 ALA A CA 1
ATOM 3161 C C . ALA A 1 403 ? -24.916 26.196 59.642 1.00 33.41 403 ALA A C 1
ATOM 3163 O O . ALA A 1 403 ? -23.754 25.935 59.345 1.00 33.41 403 ALA A O 1
ATOM 3164 N N . PRO A 1 404 ? -25.296 27.492 59.814 1.00 49.03 404 PRO A N 1
ATOM 3165 C CA . PRO A 1 404 ? -26.630 28.103 59.893 1.00 49.03 404 PRO A CA 1
ATOM 3166 C C . PRO A 1 404 ? -26.863 29.310 58.946 1.00 49.03 404 PRO A C 1
ATOM 3168 O O . PRO A 1 404 ? -25.969 29.928 58.373 1.00 49.03 404 PRO A O 1
ATOM 3171 N N . GLU A 1 405 ? -28.145 29.642 58.876 1.00 45.19 405 GLU A N 1
ATOM 3172 C CA . GLU A 1 405 ? -28.840 30.828 58.377 1.00 45.19 405 GLU A CA 1
ATOM 3173 C C . GLU A 1 405 ? -28.196 32.187 58.749 1.00 45.19 405 GLU A C 1
ATOM 3175 O O . GLU A 1 405 ? -27.950 32.471 59.923 1.00 45.19 405 GLU A O 1
ATOM 3180 N N . LYS A 1 406 ? -28.003 33.081 57.762 1.00 40.22 406 LYS A N 1
ATOM 3181 C CA . LYS A 1 406 ? -27.911 34.535 57.988 1.00 40.22 406 LYS A CA 1
ATOM 3182 C C . LYS A 1 406 ? -28.630 35.331 56.898 1.00 40.22 406 LYS A C 1
ATOM 3184 O O . LYS A 1 406 ? -28.344 35.218 55.710 1.00 40.22 406 LYS A O 1
ATOM 3189 N N . ASN A 1 407 ? -29.545 36.164 57.383 1.00 46.97 407 ASN A N 1
ATOM 3190 C CA . ASN A 1 407 ? -30.305 37.195 56.690 1.00 46.97 407 ASN A CA 1
ATOM 3191 C C . ASN A 1 407 ? -29.416 38.239 55.997 1.00 46.97 407 ASN A C 1
ATOM 3193 O O . ASN A 1 407 ? -28.491 38.763 56.616 1.00 46.97 407 ASN A O 1
ATOM 3197 N N . ALA A 1 408 ? -29.800 38.656 54.789 1.00 39.88 408 ALA A N 1
ATOM 3198 C CA . ALA A 1 408 ? -29.535 40.004 54.291 1.00 39.88 408 ALA A CA 1
ATOM 3199 C C . ALA A 1 408 ? -30.642 40.427 53.316 1.00 39.88 408 ALA A C 1
ATOM 3201 O O . ALA A 1 408 ? -30.949 39.738 52.344 1.00 39.88 408 ALA A O 1
ATOM 3202 N N . LYS A 1 409 ? -31.263 41.556 53.654 1.00 45.88 409 LYS A N 1
ATOM 3203 C CA . LYS A 1 409 ? -32.358 42.222 52.954 1.00 45.88 409 LYS A CA 1
ATOM 3204 C C . LYS A 1 409 ? -31.872 42.992 51.719 1.00 45.88 409 LYS A C 1
ATOM 3206 O O . LYS A 1 409 ? -30.786 43.555 51.733 1.00 45.88 409 LYS A O 1
ATOM 3211 N N . GLU A 1 410 ? -32.785 43.052 50.748 1.00 42.53 410 GLU A N 1
ATOM 3212 C CA . GLU A 1 410 ? -33.161 44.188 49.885 1.00 42.53 410 GLU A CA 1
ATOM 3213 C C . GLU A 1 410 ? -32.113 44.880 48.990 1.00 42.53 410 GLU A C 1
ATOM 3215 O O . GLU A 1 410 ? -31.243 45.603 49.455 1.00 42.53 410 GLU A O 1
ATOM 3220 N N . ALA A 1 411 ? -32.346 44.818 47.672 1.00 36.53 411 ALA A N 1
ATOM 3221 C CA . ALA A 1 411 ? -32.687 45.999 46.864 1.00 36.53 411 ALA A CA 1
ATOM 3222 C C . ALA A 1 411 ? -33.236 45.553 45.497 1.00 36.53 411 ALA A C 1
ATOM 3224 O O . ALA A 1 411 ? -32.646 44.722 44.807 1.00 36.53 411 ALA A O 1
ATOM 3225 N N . GLY A 1 412 ? -34.409 46.071 45.136 1.00 41.78 412 GLY A N 1
ATOM 3226 C CA . GLY A 1 412 ? -35.135 45.692 43.932 1.00 41.78 412 GLY A CA 1
ATOM 3227 C C . GLY A 1 412 ? -34.635 46.364 42.654 1.00 41.78 412 GLY A C 1
ATOM 3228 O O . GLY A 1 412 ? -34.053 47.442 42.667 1.00 41.78 412 GLY A O 1
ATOM 3229 N N . SER A 1 413 ? -34.977 45.756 41.522 1.00 39.09 413 SER A N 1
ATOM 3230 C CA . SER A 1 413 ? -35.516 46.512 40.393 1.00 39.09 413 SER A CA 1
ATOM 3231 C C . SER A 1 413 ? -36.489 45.624 39.620 1.00 39.09 413 SER A C 1
ATOM 3233 O O . SER A 1 413 ? -36.164 44.527 39.164 1.00 39.09 413 SER A O 1
ATOM 3235 N N . GLU A 1 414 ? -37.733 46.087 39.552 1.00 48.00 414 GLU A N 1
ATOM 3236 C CA . GLU A 1 414 ? -38.778 45.521 38.716 1.00 48.00 414 GLU A CA 1
ATOM 3237 C C . GLU A 1 414 ? -38.433 45.741 37.241 1.00 48.00 414 GLU A C 1
ATOM 3239 O O . GLU A 1 414 ? -38.255 46.872 36.787 1.00 48.00 414 GLU A O 1
ATOM 3244 N N . LYS A 1 415 ? -38.463 44.670 36.448 1.00 45.09 415 LYS A N 1
ATOM 3245 C CA . LYS A 1 415 ? -38.824 44.786 35.035 1.00 45.09 415 LYS A CA 1
ATOM 3246 C C . LYS A 1 415 ? -39.805 43.681 34.679 1.00 45.09 415 LYS A C 1
ATOM 3248 O O . LYS A 1 415 ? -39.453 42.513 34.528 1.00 45.09 415 LYS A O 1
ATOM 3253 N N . LYS A 1 416 ? -41.071 44.088 34.579 1.00 50.78 416 LYS A N 1
ATOM 3254 C CA . LYS A 1 416 ? -42.176 43.311 34.023 1.00 50.78 416 LYS A CA 1
ATOM 3255 C C . LYS A 1 416 ? -41.823 42.899 32.592 1.00 50.78 416 LYS A C 1
ATOM 3257 O O . LYS A 1 416 ? -41.738 43.738 31.703 1.00 50.78 416 LYS A O 1
ATOM 3262 N N . THR A 1 417 ? -41.676 41.601 32.361 1.00 43.44 417 THR A N 1
ATOM 3263 C CA . THR A 1 417 ? -41.965 40.997 31.056 1.00 43.44 417 THR A CA 1
ATOM 3264 C C . THR A 1 417 ? -42.775 39.739 31.302 1.00 43.44 417 THR A C 1
ATOM 3266 O O . THR A 1 417 ? -42.315 38.713 31.804 1.00 43.44 417 THR A O 1
ATOM 3269 N N . SER A 1 418 ? -44.058 39.912 31.041 1.00 49.28 418 SER A N 1
ATOM 3270 C CA . SER A 1 418 ? -45.133 38.960 31.177 1.00 49.28 418 SER A CA 1
ATOM 3271 C C . SER A 1 418 ? -45.053 37.872 30.105 1.00 49.28 418 SER A C 1
ATOM 3273 O O . SER A 1 418 ? -44.983 38.165 28.919 1.00 49.28 418 SER A O 1
ATOM 3275 N N . ILE A 1 419 ? -45.196 36.631 30.574 1.00 53.72 419 ILE A N 1
ATOM 3276 C CA . ILE A 1 419 ? -46.063 35.608 29.972 1.00 53.72 419 ILE A CA 1
ATOM 3277 C C . ILE A 1 419 ? -45.598 35.052 28.612 1.00 53.72 419 ILE A C 1
ATOM 3279 O O . ILE A 1 419 ? -46.108 35.406 27.563 1.00 53.72 419 ILE A O 1
ATOM 3283 N N . MET A 1 420 ? -44.692 34.069 28.674 1.00 48.44 420 MET A N 1
ATOM 3284 C CA . MET A 1 420 ? -44.749 32.801 27.914 1.00 48.44 420 MET A CA 1
ATOM 3285 C C . MET A 1 420 ? -43.870 31.746 28.629 1.00 48.44 420 MET A C 1
ATOM 3287 O O . MET A 1 420 ? -42.918 31.186 28.093 1.00 48.44 420 MET A O 1
ATOM 3291 N N . LYS A 1 421 ? -44.168 31.479 29.906 1.00 52.31 421 LYS A N 1
ATOM 3292 C CA . LYS A 1 421 ? -43.656 30.316 30.652 1.00 52.31 421 LYS A CA 1
ATOM 3293 C C . LYS A 1 421 ? -44.790 29.299 30.753 1.00 52.31 421 LYS A C 1
ATOM 3295 O O . LYS A 1 421 ? -45.854 29.686 31.212 1.00 52.31 421 LYS A O 1
ATOM 3300 N N . ASN A 1 422 ? -44.550 28.045 30.339 1.00 54.78 422 ASN A N 1
ATOM 3301 C CA . ASN A 1 422 ? -44.873 26.819 31.113 1.00 54.78 422 ASN A CA 1
ATOM 3302 C C . ASN A 1 422 ? -45.103 25.493 30.361 1.00 54.78 422 ASN A C 1
ATOM 3304 O O . ASN A 1 422 ? -45.628 24.563 30.962 1.00 54.78 422 ASN A O 1
ATOM 3308 N N . LYS A 1 423 ? -44.638 25.290 29.119 1.00 51.53 423 LYS A N 1
ATOM 3309 C CA . LYS A 1 423 ? -44.645 23.912 28.553 1.00 51.53 423 LYS A CA 1
ATOM 3310 C C . LYS A 1 423 ? -43.308 23.326 28.098 1.00 51.53 423 LYS A C 1
ATOM 3312 O O . LYS A 1 423 ? -43.204 22.109 28.014 1.00 51.53 423 LYS A O 1
ATOM 3317 N N . LYS A 1 424 ? -42.250 24.126 27.909 1.00 49.91 424 LYS A N 1
ATOM 3318 C CA . LYS A 1 424 ? -40.913 23.584 27.573 1.00 49.91 424 LYS A CA 1
ATOM 3319 C C . LYS A 1 424 ? -40.036 23.245 28.790 1.00 49.91 424 LYS A C 1
ATOM 3321 O O . LYS A 1 424 ? -39.195 22.369 28.672 1.00 49.91 424 LYS A O 1
ATOM 3326 N N . SER A 1 425 ? -40.259 23.852 29.964 1.00 54.50 425 SER A N 1
ATOM 3327 C CA . SER A 1 425 ? -39.399 23.656 31.154 1.00 54.50 425 SER A CA 1
ATOM 3328 C C . SER A 1 425 ? -39.567 22.293 31.848 1.00 54.50 425 SER A C 1
ATOM 3330 O O . SER A 1 425 ? -38.597 21.769 32.394 1.00 54.50 425 SER A O 1
ATOM 3332 N N . SER A 1 426 ? -40.755 21.680 31.806 1.00 58.91 426 SER A N 1
ATOM 3333 C CA . SER A 1 426 ? -40.970 20.344 32.387 1.00 58.91 426 SER A CA 1
ATOM 3334 C C . SER A 1 426 ? -40.287 19.245 31.568 1.00 58.91 426 SER A C 1
ATOM 3336 O O . SER A 1 426 ? -39.707 18.328 32.145 1.00 58.91 426 SER A O 1
ATOM 3338 N N . LYS A 1 427 ? -40.275 19.373 30.233 1.00 59.19 427 LYS A N 1
ATOM 3339 C CA . LYS A 1 427 ? -39.666 18.391 29.324 1.00 59.19 427 LYS A CA 1
ATOM 3340 C C . LYS A 1 427 ? -38.134 18.383 29.424 1.00 59.19 427 LYS A C 1
ATOM 3342 O O . LYS A 1 427 ? -37.541 17.310 29.454 1.00 59.19 427 LYS A O 1
ATOM 3347 N N . THR A 1 428 ? -37.491 19.546 29.582 1.00 63.56 428 THR A N 1
ATOM 3348 C CA . THR A 1 428 ? -36.033 19.618 29.812 1.00 63.56 428 THR A CA 1
ATOM 3349 C C . THR A 1 428 ? -35.633 19.061 31.177 1.00 63.56 428 THR A C 1
ATOM 3351 O O . THR A 1 428 ? -34.633 18.357 31.267 1.00 63.56 428 THR A O 1
ATOM 3354 N N . LYS A 1 429 ? -36.430 19.314 32.228 1.00 71.56 429 LYS A N 1
ATOM 3355 C CA . LYS A 1 429 ? -36.177 18.773 33.576 1.00 71.56 429 LYS A CA 1
ATOM 3356 C C . LYS A 1 429 ? -36.353 17.251 33.648 1.00 71.56 429 LYS A C 1
ATOM 3358 O O . LYS A 1 429 ? -35.577 16.578 34.327 1.00 71.56 429 LYS A O 1
ATOM 3363 N N . ALA A 1 430 ? -37.333 16.704 32.927 1.00 71.12 430 ALA A N 1
ATOM 3364 C CA . ALA A 1 430 ? -37.530 15.260 32.815 1.00 71.12 430 ALA A CA 1
ATOM 3365 C C . ALA A 1 430 ? -36.351 14.580 32.092 1.00 71.12 430 ALA A C 1
ATOM 3367 O O . ALA A 1 430 ? -35.805 13.606 32.606 1.00 71.12 430 ALA A O 1
ATOM 3368 N N . LEU A 1 431 ? -35.884 15.157 30.976 1.00 73.88 431 LEU A N 1
ATOM 3369 C CA . LEU A 1 431 ? -34.739 14.639 30.218 1.00 73.88 431 LEU A CA 1
ATOM 3370 C C . LEU A 1 431 ? -33.433 14.655 31.037 1.00 73.88 431 LEU A C 1
ATOM 3372 O O . LEU A 1 431 ? -32.631 13.728 30.946 1.00 73.88 431 LEU A O 1
ATOM 3376 N N . THR A 1 432 ? -33.220 15.674 31.881 1.00 79.44 432 THR A N 1
ATOM 3377 C CA . THR A 1 432 ? -32.051 15.723 32.779 1.00 79.44 432 THR A CA 1
ATOM 3378 C C . THR A 1 432 ? -32.105 14.685 33.896 1.00 79.44 432 THR A C 1
ATOM 3380 O O . THR A 1 432 ? -31.062 14.153 34.265 1.00 79.44 432 THR A O 1
ATOM 3383 N N . LYS A 1 433 ? -33.295 14.360 34.422 1.00 87.31 433 LYS A N 1
ATOM 3384 C CA . LYS A 1 433 ? -33.440 13.338 35.470 1.00 87.31 433 LYS A CA 1
ATOM 3385 C C . LYS A 1 433 ? -33.169 11.935 34.920 1.00 87.31 433 LYS A C 1
ATOM 3387 O O . LYS A 1 433 ? -32.486 11.167 35.585 1.00 87.31 433 LYS A O 1
ATOM 3392 N N . GLN A 1 434 ? -33.635 11.654 33.700 1.00 88.81 434 GLN A N 1
ATOM 3393 C CA . GLN A 1 434 ? -33.382 10.388 33.006 1.00 88.81 434 GLN A CA 1
ATOM 3394 C C . GLN A 1 434 ? -31.893 10.198 32.680 1.00 88.81 434 GLN A C 1
ATOM 3396 O O . GLN A 1 434 ? -31.313 9.175 33.013 1.00 88.81 434 GLN A O 1
ATOM 3401 N N . ARG A 1 435 ? -31.212 11.220 32.143 1.00 87.38 435 ARG A N 1
ATOM 3402 C CA . ARG A 1 435 ? -29.757 11.125 31.916 1.00 87.38 435 ARG A CA 1
ATOM 3403 C C . ARG A 1 435 ? -28.964 10.899 33.205 1.00 87.38 435 ARG A C 1
ATOM 3405 O O . ARG A 1 435 ? -27.937 10.231 33.176 1.00 87.38 435 ARG A O 1
ATOM 3412 N N . LEU A 1 436 ? -29.412 11.465 34.328 1.00 91.69 436 LEU A N 1
ATOM 3413 C CA . LEU A 1 436 ? -28.750 11.275 35.617 1.00 91.69 436 LEU A CA 1
ATOM 3414 C C . LEU A 1 436 ? -28.936 9.846 36.153 1.00 91.69 436 LEU A C 1
ATOM 3416 O O . LEU A 1 436 ? -27.981 9.294 36.698 1.00 91.69 436 LEU A O 1
ATOM 3420 N N . SER A 1 437 ? -30.127 9.247 35.996 1.00 92.12 437 SER A N 1
ATOM 3421 C CA . SER A 1 437 ? -30.333 7.831 36.335 1.00 92.12 437 SER A CA 1
ATOM 3422 C C . SER A 1 437 ? -29.489 6.929 35.445 1.00 92.12 437 SER A C 1
ATOM 3424 O O . SER A 1 437 ? -28.747 6.112 35.974 1.00 92.12 437 SER A O 1
ATOM 3426 N N . ASP A 1 438 ? -29.463 7.176 34.134 1.00 92.56 438 ASP A N 1
ATOM 3427 C CA . ASP A 1 438 ? -28.676 6.369 33.195 1.00 92.56 438 ASP A CA 1
ATOM 3428 C C . ASP A 1 438 ? -27.168 6.440 33.505 1.00 92.56 438 ASP A C 1
ATOM 3430 O O . ASP A 1 438 ? -26.460 5.435 33.462 1.00 92.56 438 ASP A O 1
ATOM 3434 N N . LEU A 1 439 ? -26.651 7.621 33.874 1.00 89.81 439 LEU A N 1
ATOM 3435 C CA . LEU A 1 439 ? -25.256 7.778 34.306 1.00 89.81 439 LEU A CA 1
ATOM 3436 C C . LEU A 1 439 ? -24.973 7.064 35.630 1.00 89.81 439 LEU A C 1
ATOM 3438 O O . LEU A 1 439 ? -23.885 6.508 35.805 1.00 89.81 439 LEU A O 1
ATOM 3442 N N . ARG A 1 440 ? -25.928 7.077 36.566 1.00 95.31 440 ARG A N 1
ATOM 3443 C CA . ARG A 1 440 ? -25.806 6.365 37.841 1.00 95.31 440 ARG A CA 1
ATOM 3444 C C . ARG A 1 440 ? -25.777 4.857 37.617 1.00 95.31 440 ARG A C 1
ATOM 3446 O O . ARG A 1 440 ? -24.880 4.209 38.148 1.00 95.31 440 ARG A O 1
ATOM 3453 N N . ASP A 1 441 ? -26.679 4.334 36.798 1.00 94.38 441 ASP A N 1
ATOM 3454 C CA . ASP A 1 441 ? -26.770 2.908 36.483 1.00 94.38 441 ASP A CA 1
ATOM 3455 C C . ASP A 1 441 ? -25.522 2.444 35.729 1.00 94.38 441 ASP A C 1
ATOM 3457 O O . ASP A 1 441 ? -24.898 1.455 36.107 1.00 94.38 441 ASP A O 1
ATOM 3461 N N . LYS A 1 442 ? -25.043 3.240 34.765 1.00 93.56 442 LYS A N 1
ATOM 3462 C CA . LYS A 1 442 ? -23.765 2.990 34.085 1.00 93.56 442 LYS A CA 1
ATOM 3463 C C . LYS A 1 442 ? -22.575 3.012 35.048 1.00 93.56 442 LYS A C 1
ATOM 3465 O O . LYS A 1 442 ? -21.661 2.204 34.911 1.00 93.56 442 LYS A O 1
ATOM 3470 N N . THR A 1 443 ? -22.573 3.910 36.035 1.00 93.75 443 THR A N 1
ATOM 3471 C CA . THR A 1 443 ? -21.506 3.973 37.049 1.00 93.75 443 THR A CA 1
ATOM 3472 C C . THR A 1 443 ? -21.547 2.766 37.987 1.00 93.75 443 THR A C 1
ATOM 3474 O O . THR A 1 443 ? -20.493 2.253 38.358 1.00 93.75 443 THR A O 1
ATOM 3477 N N . LEU A 1 444 ? -22.739 2.297 38.364 1.00 94.31 444 LEU A N 1
ATOM 3478 C CA . LEU A 1 444 ? -22.912 1.093 39.180 1.00 94.31 444 LEU A CA 1
ATOM 3479 C C . LEU A 1 444 ? -22.486 -0.165 38.417 1.00 94.31 444 LEU A C 1
ATOM 3481 O O . LEU A 1 444 ? -21.704 -0.941 38.956 1.00 94.31 444 LEU A O 1
ATOM 3485 N N . ALA A 1 445 ? -22.891 -0.304 37.153 1.00 92.94 445 ALA A N 1
ATOM 3486 C CA . ALA A 1 445 ? -22.484 -1.416 36.295 1.00 92.94 445 ALA A CA 1
ATOM 3487 C C . ALA A 1 445 ? -20.960 -1.461 36.083 1.00 92.94 445 ALA A C 1
ATOM 3489 O O . ALA A 1 445 ? -20.347 -2.520 36.174 1.00 92.94 445 ALA A O 1
ATOM 3490 N N . LEU A 1 446 ? -20.311 -0.308 35.871 1.00 90.94 446 LEU A N 1
ATOM 3491 C CA . LEU A 1 446 ? -18.847 -0.232 35.763 1.00 90.94 446 LEU A CA 1
ATOM 3492 C C . LEU A 1 446 ? -18.130 -0.602 37.069 1.00 90.94 446 LEU A C 1
ATOM 3494 O O . LEU A 1 446 ? -17.034 -1.157 37.023 1.00 90.94 446 LEU A O 1
ATOM 3498 N N . ARG A 1 447 ? -18.722 -0.286 38.228 1.00 91.12 447 ARG A N 1
ATOM 3499 C CA . ARG A 1 447 ? -18.177 -0.688 39.533 1.00 91.12 447 ARG A CA 1
ATOM 3500 C C . ARG A 1 447 ? -18.315 -2.187 39.758 1.00 91.12 447 ARG A C 1
ATOM 3502 O O . ARG A 1 447 ? -17.321 -2.796 40.123 1.00 91.12 447 ARG A O 1
ATOM 3509 N N . GLN A 1 448 ? -19.488 -2.757 39.484 1.00 94.56 448 GLN A N 1
ATOM 3510 C CA . GLN A 1 448 ? -19.724 -4.201 39.579 1.00 94.56 448 GLN A CA 1
ATOM 3511 C C . GLN A 1 448 ? -18.762 -4.970 38.677 1.00 94.56 448 GLN A C 1
ATOM 3513 O O . GLN A 1 448 ? -18.040 -5.830 39.159 1.00 94.56 448 GLN A O 1
ATOM 3518 N N . LYS A 1 449 ? -18.628 -4.554 37.413 1.00 92.75 449 LYS A N 1
ATOM 3519 C CA . LYS A 1 449 ? -17.667 -5.157 36.484 1.00 92.75 449 LYS A CA 1
ATOM 3520 C C . LYS A 1 449 ? -16.224 -5.085 36.994 1.00 92.75 449 LYS A C 1
ATOM 3522 O O . LYS A 1 449 ? -15.467 -6.033 36.840 1.00 92.75 449 LYS A O 1
ATOM 3527 N N . ARG A 1 450 ? -15.820 -3.963 37.601 1.00 90.88 450 ARG A N 1
ATOM 3528 C CA . ARG A 1 450 ? -14.475 -3.831 38.183 1.00 90.88 450 ARG A CA 1
ATOM 3529 C C . ARG A 1 450 ? -14.288 -4.743 39.399 1.00 90.88 450 ARG A C 1
ATOM 3531 O O . ARG A 1 450 ? -13.197 -5.266 39.580 1.00 90.88 450 ARG A O 1
ATOM 3538 N N . GLU A 1 451 ? -15.311 -4.894 40.236 1.00 91.88 451 GLU A N 1
ATOM 3539 C CA . GLU A 1 451 ? -15.288 -5.809 41.385 1.00 91.88 451 GLU A CA 1
ATOM 3540 C C . GLU A 1 451 ? -15.204 -7.273 40.929 1.00 91.88 451 GLU A C 1
ATOM 3542 O O . GLU A 1 451 ? -14.383 -8.010 41.463 1.00 91.88 451 GLU A O 1
ATOM 3547 N N . GLU A 1 452 ? -15.945 -7.656 39.886 1.00 94.19 452 GLU A N 1
ATOM 3548 C CA . GLU A 1 452 ? -15.857 -8.978 39.251 1.00 94.19 452 GLU A CA 1
ATOM 3549 C C . GLU A 1 452 ? -14.457 -9.241 38.670 1.00 94.19 452 GLU A C 1
ATOM 3551 O O . GLU A 1 452 ? -13.866 -10.279 38.950 1.00 94.19 452 GLU A O 1
ATOM 3556 N N . GLU A 1 453 ? -13.876 -8.284 37.934 1.00 91.31 453 GLU A N 1
ATOM 3557 C CA . GLU A 1 453 ? -12.504 -8.403 37.408 1.00 91.31 453 GLU A CA 1
ATOM 3558 C C . GLU A 1 453 ? -11.457 -8.550 38.533 1.00 91.31 453 GLU A C 1
ATOM 3560 O O . GLU A 1 453 ? -10.483 -9.290 38.388 1.00 91.31 453 GLU A O 1
ATOM 3565 N N . LEU A 1 454 ? -11.656 -7.865 39.665 1.00 92.81 454 LEU A N 1
ATOM 3566 C CA . LEU A 1 454 ? -10.809 -7.976 40.858 1.00 92.81 454 LEU A CA 1
ATOM 3567 C C . LEU A 1 454 ? -10.939 -9.342 41.537 1.00 92.81 454 LEU A C 1
ATOM 3569 O O . LEU A 1 454 ? -9.925 -9.911 41.938 1.00 92.81 454 LEU A O 1
ATOM 3573 N N . ASP A 1 455 ? -12.161 -9.861 41.660 1.00 94.44 455 ASP A N 1
ATOM 3574 C CA . ASP A 1 455 ? -12.422 -11.185 42.226 1.00 94.44 455 ASP A CA 1
ATOM 3575 C C . ASP A 1 455 ? -11.836 -12.288 41.328 1.00 94.44 455 ASP A C 1
ATOM 3577 O O . ASP A 1 455 ? -11.161 -13.189 41.826 1.00 94.44 455 ASP A O 1
ATOM 3581 N N . GLU A 1 456 ? -11.993 -12.192 40.002 1.00 92.25 456 GLU A N 1
ATOM 3582 C CA . GLU A 1 456 ? -11.338 -13.092 39.042 1.00 92.25 456 GLU A CA 1
ATOM 3583 C C . GLU A 1 456 ? -9.810 -13.054 39.167 1.00 92.25 456 GLU A C 1
ATOM 3585 O O . GLU A 1 456 ? -9.157 -14.100 39.143 1.00 92.25 456 GLU A O 1
ATOM 3590 N N . TYR A 1 457 ? -9.228 -11.861 39.318 1.00 91.62 457 TYR A N 1
ATOM 3591 C CA . TYR A 1 457 ? -7.788 -11.696 39.498 1.00 91.62 457 TYR A CA 1
ATOM 3592 C C . TYR A 1 457 ? -7.303 -12.298 40.828 1.00 91.62 457 TYR A C 1
ATOM 3594 O O . TYR A 1 457 ? -6.289 -12.999 40.856 1.00 91.62 457 TYR A O 1
ATOM 3602 N N . GLU A 1 458 ? -8.044 -12.100 41.924 1.00 92.31 458 GLU A N 1
ATOM 3603 C CA . GLU A 1 458 ? -7.750 -12.699 43.233 1.00 92.31 458 GLU A CA 1
ATOM 3604 C C . GLU A 1 458 ? -7.820 -14.234 43.172 1.00 92.31 458 GLU A C 1
ATOM 3606 O O . GLU A 1 458 ? -6.908 -14.913 43.654 1.00 92.31 458 GLU A O 1
ATOM 3611 N N . ILE A 1 459 ? -8.842 -14.783 42.503 1.00 92.25 459 ILE A N 1
ATOM 3612 C CA . ILE A 1 459 ? -8.981 -16.223 42.246 1.00 92.25 459 ILE A CA 1
ATOM 3613 C C . ILE A 1 459 ? -7.811 -16.731 41.398 1.00 92.25 459 ILE A C 1
ATOM 3615 O O . ILE A 1 459 ? -7.207 -17.745 41.745 1.00 92.25 459 ILE A O 1
ATOM 3619 N N . GLY A 1 460 ? -7.445 -16.029 40.323 1.00 88.38 460 GLY A N 1
ATOM 3620 C CA . GLY A 1 460 ? -6.316 -16.391 39.464 1.00 88.38 460 GLY A CA 1
ATOM 3621 C C . GLY A 1 460 ? -4.992 -16.429 40.230 1.00 88.38 460 GLY A C 1
ATOM 3622 O O . GLY A 1 460 ? -4.251 -17.411 40.155 1.00 88.38 460 GLY A O 1
ATOM 3623 N N . LYS A 1 461 ? -4.728 -15.409 41.055 1.00 91.00 461 LYS A N 1
ATOM 3624 C CA . LYS A 1 461 ? -3.541 -15.341 41.919 1.00 91.00 461 LYS A CA 1
ATOM 3625 C C . LYS A 1 461 ? -3.536 -16.461 42.963 1.00 91.00 461 LYS A C 1
ATOM 3627 O O . LYS A 1 461 ? -2.501 -17.093 43.178 1.00 91.00 461 LYS A O 1
ATOM 3632 N N . ALA A 1 462 ? -4.686 -16.762 43.569 1.00 90.62 462 ALA A N 1
ATOM 3633 C CA . ALA A 1 462 ? -4.833 -17.865 44.517 1.00 90.62 462 ALA A CA 1
ATOM 3634 C C . ALA A 1 462 ? -4.636 -19.241 43.854 1.00 90.62 462 ALA A C 1
ATOM 3636 O O . ALA A 1 462 ? -4.005 -20.120 44.442 1.00 90.62 462 ALA A O 1
ATOM 3637 N N . MET A 1 463 ? -5.116 -19.425 42.621 1.00 85.88 463 MET A N 1
ATOM 3638 C CA . MET A 1 463 ? -4.903 -20.644 41.834 1.00 85.88 463 MET A CA 1
ATOM 3639 C C . MET A 1 463 ? -3.416 -20.853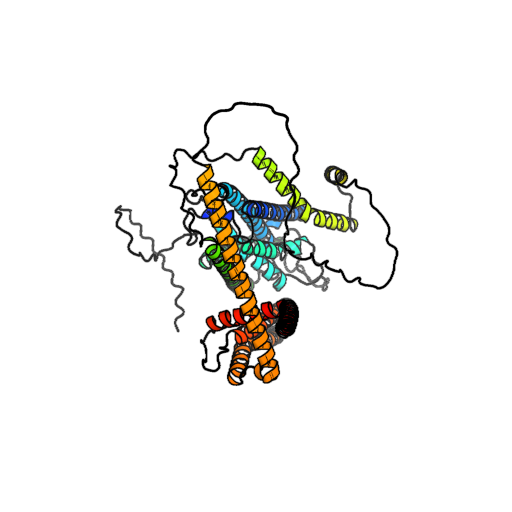 41.531 1.00 85.88 463 MET A C 1
ATOM 3641 O O . MET A 1 463 ? -2.899 -21.943 41.774 1.00 85.88 463 MET A O 1
ATOM 3645 N N . ILE A 1 464 ? -2.704 -19.810 41.093 1.00 88.12 464 ILE A N 1
ATOM 3646 C CA . ILE A 1 464 ? -1.251 -19.871 40.858 1.00 88.12 464 ILE A CA 1
ATOM 3647 C C . ILE A 1 464 ? -0.497 -20.161 42.164 1.00 88.12 464 ILE A C 1
ATOM 3649 O O . ILE A 1 464 ? 0.433 -20.966 42.177 1.00 88.12 464 ILE A O 1
ATOM 3653 N N . ALA A 1 465 ? -0.909 -19.559 43.283 1.00 90.19 465 ALA A N 1
ATOM 3654 C CA . ALA A 1 465 ? -0.300 -19.822 44.587 1.00 90.19 465 ALA A CA 1
ATOM 3655 C C . ALA A 1 465 ? -0.521 -21.270 45.064 1.00 90.19 465 ALA A C 1
ATOM 3657 O O . ALA A 1 465 ? 0.373 -21.859 45.668 1.00 90.19 465 ALA A O 1
ATOM 3658 N N . LYS A 1 466 ? -1.698 -21.851 44.790 1.00 90.44 466 LYS A N 1
ATOM 3659 C CA . LYS A 1 466 ? -2.074 -23.200 45.238 1.00 90.44 466 LYS A CA 1
ATOM 3660 C C . LYS A 1 466 ? -1.473 -24.310 44.376 1.00 90.44 466 LYS A C 1
ATOM 3662 O O . LYS A 1 466 ? -1.027 -25.315 44.918 1.00 90.44 466 LYS A O 1
ATOM 3667 N N . TYR A 1 467 ? -1.499 -24.147 43.057 1.00 86.94 467 TYR A N 1
ATOM 3668 C CA . TYR A 1 467 ? -1.093 -25.182 42.101 1.00 86.94 467 TYR A CA 1
ATOM 3669 C C . TYR A 1 467 ? 0.290 -24.921 41.477 1.00 86.94 467 TYR A C 1
ATOM 3671 O O . TYR A 1 467 ? 0.770 -25.709 40.667 1.00 86.94 467 TYR A O 1
ATOM 3679 N N . GLY A 1 468 ? 0.958 -23.832 41.865 1.00 89.38 468 GLY A N 1
ATOM 3680 C CA . GLY A 1 468 ? 2.282 -23.467 41.367 1.00 89.38 468 GLY A CA 1
ATOM 3681 C C . GLY A 1 468 ? 2.266 -22.973 39.918 1.00 89.38 468 GLY A C 1
ATOM 3682 O O . GLY A 1 468 ? 1.228 -22.665 39.344 1.00 89.38 468 GLY A O 1
ATOM 3683 N N . ARG A 1 469 ? 3.446 -22.902 39.289 1.00 77.69 469 ARG A N 1
ATOM 3684 C CA . ARG A 1 469 ? 3.574 -22.519 37.867 1.00 77.69 469 ARG A CA 1
ATOM 3685 C C . ARG A 1 469 ? 3.052 -23.585 36.896 1.00 77.69 469 ARG A C 1
ATOM 3687 O O . ARG A 1 469 ? 2.959 -23.307 35.706 1.00 77.69 469 ARG A O 1
ATOM 3694 N N . GLU A 1 470 ? 2.694 -24.770 37.387 1.00 76.19 470 GLU A N 1
ATOM 3695 C CA . GLU A 1 470 ? 2.226 -25.883 36.555 1.00 76.19 470 GLU A CA 1
ATOM 3696 C C . GLU A 1 470 ? 0.852 -25.618 35.926 1.00 76.19 470 GLU A C 1
ATOM 3698 O O . GLU A 1 470 ? 0.612 -26.053 34.806 1.00 76.19 470 GLU A O 1
ATOM 3703 N N . VAL A 1 471 ? -0.009 -24.807 36.556 1.00 73.12 471 VAL A N 1
ATOM 3704 C CA . VAL A 1 471 ? -1.294 -24.386 35.953 1.00 73.12 471 VAL A CA 1
ATOM 3705 C C . VAL A 1 471 ? -1.143 -23.448 34.753 1.00 73.12 471 VAL A C 1
ATOM 3707 O O . VAL A 1 471 ? -2.104 -23.256 34.016 1.00 73.12 471 VAL A O 1
ATOM 3710 N N . ALA A 1 472 ? 0.047 -22.881 34.532 1.00 73.88 472 ALA A N 1
ATOM 3711 C CA . ALA A 1 472 ? 0.349 -22.076 33.348 1.00 73.88 472 ALA A CA 1
ATOM 3712 C C . ALA A 1 472 ? 1.011 -22.893 32.222 1.00 73.88 472 ALA A C 1
ATOM 3714 O O . ALA A 1 472 ? 1.340 -22.339 31.172 1.00 73.88 472 ALA A O 1
ATOM 3715 N N . VAL A 1 473 ? 1.241 -24.196 32.427 1.00 84.12 473 VAL A N 1
ATOM 3716 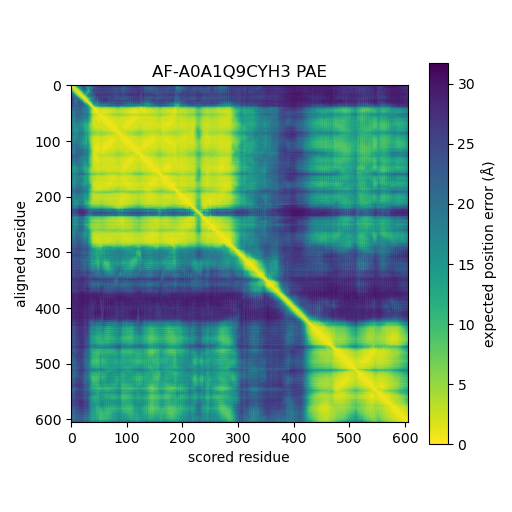C CA . VAL A 1 473 ? 1.851 -25.059 31.413 1.00 84.12 473 VAL A CA 1
ATOM 3717 C C . VAL A 1 473 ? 0.772 -25.505 30.433 1.00 84.12 473 VAL A C 1
ATOM 3719 O O . VAL A 1 473 ? -0.202 -26.158 30.802 1.00 84.12 473 VAL A O 1
ATOM 3722 N N . MET A 1 474 ? 0.957 -25.145 29.164 1.00 89.38 474 MET A N 1
ATOM 3723 C CA . MET A 1 474 ? 0.101 -25.588 28.067 1.00 89.38 474 MET A CA 1
ATOM 3724 C C . MET A 1 474 ? 0.029 -27.127 28.041 1.00 89.38 474 MET A C 1
ATOM 3726 O O . MET A 1 474 ? 1.088 -27.764 28.052 1.00 89.38 474 MET A O 1
ATOM 3730 N N . PRO A 1 475 ? -1.172 -27.740 27.982 1.00 92.88 475 PRO A N 1
ATOM 3731 C CA . PRO A 1 475 ? -1.299 -29.192 27.951 1.00 92.88 475 PRO A CA 1
ATOM 3732 C C . PRO A 1 475 ? -0.455 -29.810 26.822 1.00 92.88 475 PRO A C 1
ATOM 3734 O O . PRO A 1 475 ? -0.468 -29.275 25.708 1.00 92.88 475 PRO A O 1
ATOM 3737 N N . PRO A 1 476 ? 0.227 -30.951 27.049 1.00 94.88 476 PRO A N 1
ATOM 3738 C CA . PRO A 1 476 ? 1.061 -31.598 26.035 1.00 94.88 476 PRO A CA 1
ATOM 3739 C C . PRO A 1 476 ? 0.405 -31.781 24.651 1.00 94.88 476 PRO A C 1
ATOM 3741 O O . PRO A 1 476 ? 1.059 -31.433 23.666 1.00 94.88 476 PRO A O 1
ATOM 3744 N N . PRO A 1 477 ? -0.868 -32.231 24.523 1.00 95.38 477 PRO A N 1
ATOM 3745 C CA . PRO A 1 477 ? -1.486 -32.381 23.202 1.00 95.38 477 PRO A CA 1
ATOM 3746 C C . PRO A 1 477 ? -1.690 -31.039 22.487 1.00 95.38 477 PRO A C 1
ATOM 3748 O O . PRO A 1 477 ? -1.573 -30.961 21.266 1.00 95.38 477 PRO A O 1
ATOM 3751 N N . VAL A 1 478 ? -1.953 -29.961 23.232 1.00 96.31 478 VAL A N 1
ATOM 3752 C CA . VAL A 1 478 ? -2.078 -28.613 22.665 1.00 96.31 478 VAL A CA 1
ATOM 3753 C C . VAL A 1 478 ? -0.712 -28.123 22.187 1.00 96.31 478 VAL A C 1
ATOM 3755 O O . VAL A 1 478 ? -0.589 -27.665 21.052 1.00 96.31 478 VAL A O 1
ATOM 3758 N N . ALA A 1 479 ? 0.323 -28.279 23.017 1.00 95.94 479 ALA A N 1
ATOM 3759 C CA . ALA A 1 479 ? 1.685 -27.874 22.684 1.00 95.94 479 ALA A CA 1
ATOM 3760 C C . ALA A 1 479 ? 2.207 -28.591 21.429 1.00 95.94 479 ALA A C 1
ATOM 3762 O O . ALA A 1 479 ? 2.794 -27.951 20.555 1.00 95.94 479 ALA A O 1
ATOM 3763 N N . GLU A 1 480 ? 1.937 -29.893 21.290 1.00 96.69 480 GLU A N 1
ATOM 3764 C CA . GLU A 1 480 ? 2.300 -30.665 20.099 1.00 96.69 480 GLU A CA 1
ATOM 3765 C C . GLU A 1 480 ? 1.600 -30.134 18.841 1.00 96.69 480 GLU A C 1
ATOM 3767 O O . GLU A 1 480 ? 2.252 -29.937 17.814 1.00 96.69 480 GLU A O 1
ATOM 3772 N N . ARG A 1 481 ? 0.295 -29.834 18.904 1.00 96.44 481 ARG A N 1
ATOM 3773 C CA . ARG A 1 481 ? -0.451 -29.278 17.760 1.00 96.44 481 ARG A CA 1
ATOM 3774 C C . ARG A 1 481 ? 0.038 -27.887 17.369 1.00 96.44 481 ARG A C 1
ATOM 3776 O O . ARG A 1 481 ? 0.245 -27.632 16.181 1.00 96.44 481 ARG A O 1
ATOM 3783 N N . VAL A 1 482 ? 0.251 -27.013 18.352 1.00 96.75 482 VAL A N 1
ATOM 3784 C CA . VAL A 1 482 ? 0.793 -25.659 18.161 1.00 96.75 482 VAL A CA 1
ATOM 3785 C C . VAL A 1 482 ? 2.164 -25.734 17.488 1.00 96.75 482 VAL A C 1
ATOM 3787 O O . VAL A 1 482 ? 2.387 -25.086 16.462 1.00 96.75 482 VAL A O 1
ATOM 3790 N N . ALA A 1 483 ? 3.056 -26.586 18.002 1.00 96.81 483 ALA A N 1
ATOM 3791 C CA . ALA A 1 483 ? 4.384 -26.789 17.437 1.00 96.81 483 ALA A CA 1
ATOM 3792 C C . ALA A 1 483 ? 4.322 -27.386 16.024 1.00 96.81 483 ALA A C 1
ATOM 3794 O O . ALA A 1 483 ? 4.968 -26.873 15.112 1.00 96.81 483 ALA A O 1
ATOM 3795 N N . LYS A 1 484 ? 3.511 -28.430 15.810 1.00 97.06 484 LYS A N 1
ATOM 3796 C CA . LYS A 1 484 ? 3.351 -29.098 14.512 1.00 97.06 484 LYS A CA 1
ATOM 3797 C C . LYS A 1 484 ? 2.832 -28.137 13.449 1.00 97.06 484 LYS A C 1
ATOM 3799 O O . LYS A 1 484 ? 3.397 -28.078 12.362 1.00 97.06 484 LYS A O 1
ATOM 3804 N N . ARG A 1 485 ? 1.784 -27.365 13.739 1.00 96.12 485 ARG A N 1
ATOM 3805 C CA . ARG A 1 485 ? 1.182 -26.439 12.768 1.00 96.12 485 ARG A CA 1
ATOM 3806 C C . ARG A 1 485 ? 2.097 -25.249 12.481 1.00 96.12 485 ARG A C 1
ATOM 3808 O O . ARG A 1 485 ? 2.277 -24.898 11.315 1.00 96.12 485 ARG A O 1
ATOM 3815 N N . GLY A 1 486 ? 2.744 -24.697 13.511 1.00 95.88 486 GLY A N 1
ATOM 3816 C CA . GLY A 1 486 ? 3.791 -23.683 13.356 1.00 95.88 486 GLY A CA 1
ATOM 3817 C C . GLY A 1 486 ? 4.952 -24.172 12.484 1.00 95.88 486 GLY A C 1
ATOM 3818 O O . GLY A 1 486 ? 5.369 -23.475 11.560 1.00 95.88 486 GLY A O 1
ATOM 3819 N N . MET A 1 487 ? 5.422 -25.400 12.714 1.00 97.25 487 MET A N 1
ATOM 3820 C CA . MET A 1 487 ? 6.504 -26.015 11.944 1.00 97.25 487 MET A CA 1
ATOM 3821 C C . MET A 1 487 ? 6.090 -26.352 10.510 1.00 97.25 487 MET A C 1
ATOM 3823 O O . MET A 1 487 ? 6.872 -26.125 9.598 1.00 97.25 487 MET A O 1
ATOM 3827 N N . VAL A 1 488 ? 4.879 -26.861 10.274 1.00 96.19 488 VAL A N 1
ATOM 3828 C CA . VAL A 1 488 ? 4.414 -27.179 8.915 1.00 96.19 488 VAL A CA 1
ATOM 3829 C C . VAL A 1 488 ? 4.279 -25.904 8.086 1.00 96.19 488 VAL A C 1
ATOM 3831 O O . VAL A 1 488 ? 4.850 -25.824 7.001 1.00 96.19 488 VAL A O 1
ATOM 3834 N N . ILE A 1 489 ? 3.579 -24.882 8.590 1.00 94.56 489 ILE A N 1
ATOM 3835 C CA . ILE A 1 489 ? 3.356 -23.648 7.826 1.00 94.56 489 ILE A CA 1
ATOM 3836 C C . ILE A 1 489 ? 4.656 -22.843 7.727 1.00 94.56 489 ILE A C 1
ATOM 3838 O O . ILE A 1 489 ? 5.142 -22.607 6.622 1.00 94.56 489 ILE A O 1
ATOM 3842 N N . GLY A 1 490 ? 5.267 -22.471 8.855 1.00 95.12 490 GLY A N 1
ATOM 3843 C CA . GLY A 1 490 ? 6.502 -21.682 8.862 1.00 95.12 490 GLY A CA 1
ATOM 3844 C C . GLY A 1 490 ? 7.688 -22.426 8.244 1.00 95.12 490 GLY A C 1
ATOM 3845 O O . GLY A 1 490 ? 8.429 -21.867 7.435 1.00 95.12 490 GLY A O 1
ATOM 3846 N N . GLY A 1 491 ? 7.831 -23.715 8.552 1.00 95.88 491 GLY A N 1
ATOM 3847 C CA . GLY A 1 491 ? 8.890 -24.555 7.998 1.00 95.88 491 GLY A CA 1
ATOM 3848 C C . GLY A 1 491 ? 8.750 -24.796 6.496 1.00 95.88 491 GLY A C 1
ATOM 3849 O O . GLY A 1 491 ? 9.773 -24.871 5.826 1.00 95.88 491 GLY A O 1
ATOM 3850 N N . SER A 1 492 ? 7.535 -24.837 5.928 1.00 94.62 492 SER A N 1
ATOM 3851 C CA . SER A 1 492 ? 7.361 -24.950 4.468 1.00 94.62 492 SER A CA 1
ATOM 3852 C C . SER A 1 492 ? 7.897 -23.727 3.713 1.00 94.62 492 SER A C 1
ATOM 3854 O O . SER A 1 492 ? 8.616 -23.875 2.720 1.00 94.62 492 SER A O 1
ATOM 3856 N N . PHE A 1 493 ? 7.637 -22.515 4.213 1.00 94.12 493 PHE A N 1
ATOM 3857 C CA . PHE A 1 493 ? 8.203 -21.286 3.651 1.00 94.12 493 PHE A CA 1
ATOM 3858 C C . PHE A 1 493 ? 9.718 -21.228 3.836 1.00 94.12 493 PHE A C 1
ATOM 3860 O O . PHE A 1 493 ? 10.434 -20.864 2.905 1.00 94.12 493 PHE A O 1
ATOM 3867 N N . TYR A 1 494 ? 10.222 -21.656 4.995 1.00 95.94 494 TYR A N 1
ATOM 3868 C CA . TYR A 1 494 ? 11.661 -21.722 5.244 1.00 95.94 494 TYR A CA 1
ATOM 3869 C C . TYR A 1 494 ? 12.363 -22.740 4.331 1.00 95.94 494 TYR A C 1
ATOM 3871 O O . TYR A 1 494 ? 13.398 -22.444 3.740 1.00 95.94 494 TYR A O 1
ATOM 3879 N N . ALA A 1 495 ? 11.778 -23.922 4.136 1.00 96.31 495 ALA A N 1
ATOM 3880 C CA . ALA A 1 495 ? 12.287 -24.920 3.200 1.00 96.31 495 ALA A CA 1
ATOM 3881 C C . ALA A 1 495 ? 12.276 -24.388 1.758 1.00 96.31 495 ALA A C 1
ATOM 3883 O O . ALA A 1 495 ? 13.248 -24.569 1.028 1.00 96.31 495 ALA A O 1
ATOM 3884 N N . THR A 1 496 ? 11.220 -23.664 1.371 1.00 93.06 496 THR A N 1
ATOM 3885 C CA . THR A 1 496 ? 11.132 -22.991 0.066 1.00 93.06 496 THR A CA 1
ATOM 3886 C C . THR A 1 496 ? 12.221 -21.931 -0.088 1.00 93.06 496 THR A C 1
ATOM 3888 O O . THR A 1 496 ? 12.858 -21.867 -1.134 1.00 93.06 496 THR A O 1
ATOM 3891 N N . MET A 1 497 ? 12.500 -21.144 0.955 1.00 96.75 497 MET A N 1
ATOM 3892 C CA . MET A 1 497 ? 13.610 -20.185 0.979 1.00 96.75 497 MET A CA 1
ATOM 3893 C C . MET A 1 497 ? 14.949 -20.873 0.697 1.00 96.75 497 MET A C 1
ATOM 3895 O O . MET A 1 497 ? 15.692 -20.428 -0.177 1.00 96.75 497 MET A O 1
ATOM 3899 N N . LEU A 1 498 ? 15.245 -21.970 1.403 1.00 96.62 498 LEU A N 1
ATOM 3900 C CA . LEU A 1 498 ? 16.475 -22.740 1.202 1.00 96.62 498 LEU A CA 1
ATOM 3901 C C . LEU A 1 498 ? 16.546 -23.346 -0.203 1.00 96.62 498 LEU A C 1
ATOM 3903 O O . LEU A 1 498 ? 17.606 -23.313 -0.827 1.00 96.62 498 LEU A O 1
ATOM 3907 N N . ALA A 1 499 ? 15.426 -23.856 -0.720 1.00 93.94 499 ALA A N 1
ATOM 3908 C CA . ALA A 1 499 ? 15.342 -24.413 -2.065 1.00 93.94 499 ALA A CA 1
ATOM 3909 C C . ALA A 1 499 ? 15.589 -23.346 -3.140 1.00 93.94 499 ALA A C 1
ATOM 3911 O O . ALA A 1 499 ? 16.392 -23.571 -4.039 1.00 93.94 499 ALA A O 1
ATOM 3912 N N . VAL A 1 500 ? 14.963 -22.170 -3.026 1.00 90.06 500 VAL A N 1
ATOM 3913 C CA . VAL A 1 500 ? 15.174 -21.038 -3.943 1.00 90.06 500 VAL A CA 1
ATOM 3914 C C . VAL A 1 500 ? 16.620 -20.555 -3.883 1.00 90.06 500 VAL A C 1
ATOM 3916 O O . VAL A 1 500 ? 17.232 -20.323 -4.924 1.00 90.06 500 VAL A O 1
ATOM 3919 N N . PHE A 1 501 ? 17.197 -20.457 -2.684 1.00 92.88 501 PHE A N 1
ATOM 3920 C CA . PHE A 1 501 ? 18.595 -20.075 -2.517 1.00 92.88 501 PHE A CA 1
ATOM 3921 C C . PHE A 1 501 ? 19.552 -21.090 -3.162 1.00 92.88 501 PHE A C 1
ATOM 3923 O O . PHE A 1 501 ? 20.403 -20.713 -3.968 1.00 92.88 501 PHE A O 1
ATOM 3930 N N . GLY A 1 502 ? 19.374 -22.383 -2.873 1.00 93.94 502 GLY A N 1
ATOM 3931 C CA . GLY A 1 502 ? 20.164 -23.461 -3.471 1.00 93.94 502 GLY A CA 1
ATOM 3932 C C . GLY A 1 502 ? 20.007 -23.532 -4.991 1.00 93.94 502 GLY A C 1
ATOM 3933 O O . GLY A 1 502 ? 20.998 -23.664 -5.708 1.00 93.94 502 GLY A O 1
ATOM 3934 N N . PHE A 1 503 ? 18.785 -23.363 -5.496 1.00 90.94 503 PHE A N 1
ATOM 3935 C CA . PHE A 1 503 ? 18.500 -23.298 -6.928 1.00 90.94 503 PHE A CA 1
ATOM 3936 C C . PHE A 1 503 ? 19.188 -22.103 -7.595 1.00 90.94 503 PHE A C 1
ATOM 3938 O O . PHE A 1 503 ? 19.790 -22.265 -8.653 1.00 90.94 503 PHE A O 1
ATOM 3945 N N . GLY A 1 504 ? 19.189 -20.930 -6.956 1.00 87.56 504 GLY A N 1
ATOM 3946 C CA . GLY A 1 504 ? 19.920 -19.760 -7.442 1.00 87.56 504 GLY A CA 1
ATOM 3947 C C . GLY A 1 504 ? 21.427 -20.006 -7.554 1.00 87.56 504 GLY A C 1
ATOM 3948 O O . GLY A 1 504 ? 22.030 -19.628 -8.555 1.00 87.56 504 GLY A O 1
ATOM 3949 N N . ILE A 1 505 ? 22.028 -20.719 -6.593 1.00 90.25 505 ILE A N 1
ATOM 3950 C CA . ILE A 1 505 ? 23.442 -21.131 -6.668 1.00 90.25 505 ILE A CA 1
ATOM 3951 C C . ILE A 1 505 ? 23.680 -22.077 -7.852 1.00 90.25 505 ILE A C 1
ATOM 3953 O O . ILE A 1 505 ? 24.674 -21.933 -8.564 1.00 90.25 505 ILE A O 1
ATOM 3957 N N . VAL A 1 506 ? 22.789 -23.050 -8.070 1.00 91.81 506 VAL A N 1
ATOM 3958 C CA . VAL A 1 506 ? 22.901 -23.983 -9.202 1.00 91.81 506 VAL A CA 1
ATOM 3959 C C . VAL A 1 506 ? 22.788 -23.237 -10.528 1.00 91.81 506 VAL A C 1
ATOM 3961 O O . VAL A 1 506 ? 23.630 -23.447 -11.398 1.00 91.81 506 VAL A O 1
ATOM 3964 N N . LEU A 1 507 ? 21.813 -22.337 -10.684 1.00 87.94 507 LEU A N 1
ATOM 3965 C CA . LEU A 1 507 ? 21.665 -21.518 -11.890 1.00 87.94 507 LEU A CA 1
ATOM 3966 C C . LEU A 1 507 ? 22.901 -20.658 -12.152 1.00 87.94 507 LEU A C 1
ATOM 3968 O O . LEU A 1 507 ? 23.418 -20.671 -13.268 1.00 87.94 507 LEU A O 1
ATOM 3972 N N . PHE A 1 508 ? 23.409 -19.987 -11.117 1.00 86.06 508 PHE A N 1
ATOM 3973 C CA . PHE A 1 508 ? 24.620 -19.176 -11.209 1.00 86.06 508 PHE A CA 1
ATOM 3974 C C . PHE A 1 508 ? 25.826 -19.999 -11.687 1.00 86.06 508 PHE A C 1
ATOM 3976 O O . PHE A 1 508 ? 26.609 -19.533 -12.506 1.00 86.06 508 PHE A O 1
ATOM 3983 N N . LYS A 1 509 ? 25.958 -21.250 -11.224 1.00 89.56 509 LYS A N 1
ATOM 3984 C CA . LYS A 1 509 ? 27.063 -22.138 -11.619 1.00 89.56 509 LYS A CA 1
ATOM 3985 C C . LYS A 1 509 ? 26.890 -22.821 -12.976 1.00 89.56 509 LYS A C 1
ATOM 3987 O O . LYS A 1 509 ? 27.892 -23.208 -13.564 1.00 89.56 509 LYS A O 1
ATOM 3992 N N . THR A 1 510 ? 25.659 -23.055 -13.433 1.00 91.25 510 THR A N 1
ATOM 3993 C CA . THR A 1 510 ? 25.392 -23.948 -14.581 1.00 91.25 510 THR A CA 1
ATOM 3994 C C . THR A 1 510 ? 24.897 -23.245 -15.835 1.00 91.25 510 THR A C 1
ATOM 3996 O O . THR A 1 510 ? 25.008 -23.826 -16.909 1.00 91.25 510 THR A O 1
ATOM 3999 N N . GLN A 1 511 ? 24.304 -22.055 -15.725 1.00 80.88 511 GLN A N 1
ATOM 4000 C CA . GLN A 1 511 ? 23.631 -21.394 -16.851 1.00 80.88 511 GLN A CA 1
ATOM 4001 C C . GLN A 1 511 ? 24.264 -20.053 -17.243 1.00 80.88 511 GLN A C 1
ATOM 4003 O O . GLN A 1 511 ? 23.722 -19.384 -18.114 1.00 80.88 511 GLN A O 1
ATOM 4008 N N . GLU A 1 512 ? 25.359 -19.634 -16.593 1.00 80.81 512 GLU A N 1
ATOM 4009 C CA . GLU A 1 512 ? 25.966 -18.294 -16.754 1.00 80.81 512 GLU A CA 1
ATOM 4010 C C . GLU A 1 512 ? 24.946 -17.141 -16.625 1.00 80.81 512 GLU A C 1
ATOM 4012 O O . GLU A 1 512 ? 25.174 -16.015 -17.060 1.00 80.81 512 GLU A O 1
ATOM 4017 N N . ILE A 1 513 ? 23.796 -17.405 -15.992 1.00 75.06 513 ILE A N 1
ATOM 4018 C CA . ILE A 1 513 ? 22.777 -16.394 -15.734 1.00 75.06 513 ILE A CA 1
ATOM 4019 C C . ILE A 1 513 ? 23.270 -15.557 -14.558 1.00 75.06 513 ILE A C 1
ATOM 4021 O O . ILE A 1 513 ? 23.344 -16.033 -13.422 1.00 75.06 513 ILE A O 1
ATOM 4025 N N . ILE A 1 514 ? 23.574 -14.291 -14.831 1.00 77.25 514 ILE A N 1
ATOM 4026 C CA . ILE A 1 514 ? 23.916 -13.305 -13.808 1.00 77.25 514 ILE A CA 1
ATOM 4027 C C . ILE A 1 514 ? 22.627 -12.938 -13.068 1.00 77.25 514 ILE A C 1
ATOM 4029 O O . ILE A 1 514 ? 21.845 -12.103 -13.518 1.00 77.25 514 ILE A O 1
ATOM 4033 N N . ILE A 1 515 ? 22.381 -13.595 -11.934 1.00 77.06 515 ILE A N 1
ATOM 4034 C CA . ILE A 1 515 ? 21.294 -13.218 -11.028 1.00 77.06 515 ILE A CA 1
ATOM 4035 C C . ILE A 1 515 ? 21.813 -12.085 -10.132 1.00 77.06 515 ILE A C 1
ATOM 4037 O O . ILE A 1 515 ? 22.785 -12.306 -9.405 1.00 77.06 515 ILE A O 1
ATOM 4041 N N . PRO A 1 516 ? 21.184 -10.894 -10.130 1.00 77.12 516 PRO A N 1
ATOM 4042 C CA . PRO A 1 516 ? 21.582 -9.813 -9.236 1.00 77.12 516 PRO A CA 1
ATOM 4043 C C . PRO A 1 516 ? 21.583 -10.284 -7.770 1.00 77.12 516 PRO A C 1
ATOM 4045 O O . PRO A 1 516 ? 20.565 -10.807 -7.300 1.00 77.12 516 PRO A O 1
ATOM 4048 N N . PRO A 1 517 ? 22.677 -10.096 -7.006 1.00 80.31 517 PRO A N 1
ATOM 4049 C CA . PRO A 1 517 ? 22.727 -10.501 -5.599 1.00 80.31 517 PRO A CA 1
ATOM 4050 C C . PRO A 1 517 ? 21.618 -9.862 -4.751 1.00 80.31 517 PRO A C 1
ATOM 4052 O O . PRO A 1 517 ? 21.098 -10.488 -3.828 1.00 80.31 517 PRO A O 1
ATOM 4055 N N . THR A 1 518 ? 21.213 -8.639 -5.102 1.00 70.25 518 THR A N 1
ATOM 4056 C CA . THR A 1 518 ? 20.104 -7.902 -4.482 1.00 70.25 518 THR A CA 1
ATOM 4057 C C . THR A 1 518 ? 18.765 -8.613 -4.665 1.00 70.25 518 THR A C 1
ATOM 4059 O O . THR A 1 518 ? 18.028 -8.771 -3.693 1.00 70.25 518 THR A O 1
ATOM 4062 N N . LEU A 1 519 ? 18.473 -9.114 -5.871 1.00 79.00 519 LEU A N 1
ATOM 4063 C CA . LEU A 1 519 ? 17.274 -9.905 -6.156 1.00 79.00 519 LEU A CA 1
ATOM 4064 C C . LEU A 1 519 ? 17.240 -11.180 -5.300 1.00 79.00 519 LEU A C 1
ATOM 4066 O O . LEU A 1 519 ? 16.231 -11.455 -4.649 1.00 79.00 519 LEU A O 1
ATOM 4070 N N . MET A 1 520 ? 18.344 -11.931 -5.245 1.00 88.06 520 MET A N 1
ATOM 4071 C CA . MET A 1 520 ? 18.425 -13.146 -4.418 1.00 88.06 520 MET A CA 1
ATOM 4072 C C . MET A 1 520 ? 18.249 -12.850 -2.927 1.00 88.06 520 MET A C 1
ATOM 4074 O O . MET A 1 520 ? 17.535 -13.577 -2.230 1.00 88.06 520 MET A O 1
ATOM 4078 N N . ALA A 1 521 ? 18.862 -11.773 -2.434 1.00 81.94 521 ALA A N 1
ATOM 4079 C CA . ALA A 1 521 ? 18.700 -11.344 -1.052 1.00 81.94 521 ALA A CA 1
ATOM 4080 C C . ALA A 1 521 ? 17.242 -10.964 -0.754 1.00 81.94 521 ALA A C 1
ATOM 4082 O O . ALA A 1 521 ? 16.687 -11.400 0.250 1.00 81.94 521 ALA A O 1
ATOM 4083 N N . PHE A 1 522 ? 16.585 -10.219 -1.645 1.00 78.44 522 PHE A N 1
ATOM 4084 C CA . PHE A 1 522 ? 15.199 -9.802 -1.446 1.00 78.44 522 PHE A CA 1
ATOM 4085 C C . PHE A 1 522 ? 14.233 -10.991 -1.429 1.00 78.44 522 PHE A C 1
ATOM 4087 O O . PHE A 1 522 ? 13.405 -11.098 -0.527 1.00 78.44 522 PHE A O 1
ATOM 4094 N N . VAL A 1 523 ? 14.361 -11.918 -2.384 1.00 83.31 523 VAL A N 1
ATOM 4095 C CA . VAL A 1 523 ? 13.495 -13.106 -2.453 1.00 83.31 523 VAL A CA 1
ATOM 4096 C C . VAL A 1 523 ? 13.677 -13.994 -1.222 1.00 83.31 523 VAL A C 1
ATOM 4098 O O . VAL A 1 523 ? 12.693 -14.464 -0.650 1.00 83.31 523 VAL A O 1
ATOM 4101 N N . THR A 1 524 ? 14.916 -14.199 -0.770 1.00 90.31 524 THR A N 1
ATOM 4102 C CA . THR A 1 524 ? 15.170 -15.005 0.433 1.00 90.31 524 THR A CA 1
ATOM 4103 C C . THR A 1 524 ? 14.685 -14.314 1.706 1.00 90.31 524 THR A C 1
ATOM 4105 O O . THR A 1 524 ? 14.043 -14.965 2.526 1.00 90.31 524 THR A O 1
ATOM 4108 N N . LEU A 1 525 ? 14.878 -12.998 1.849 1.00 89.19 525 LEU A N 1
ATOM 4109 C CA . LEU A 1 525 ? 14.330 -12.221 2.967 1.00 89.19 525 LEU A CA 1
ATOM 4110 C C . LEU A 1 525 ? 12.796 -12.227 2.987 1.00 89.19 525 LEU A C 1
ATOM 4112 O O . LEU A 1 525 ? 12.204 -12.361 4.057 1.00 89.19 525 LEU A O 1
ATOM 4116 N N . ALA A 1 526 ? 12.141 -12.133 1.828 1.00 79.38 526 ALA A N 1
ATOM 4117 C CA . ALA A 1 526 ? 10.686 -12.208 1.730 1.00 79.38 526 ALA A CA 1
ATOM 4118 C C . ALA A 1 526 ? 10.159 -13.586 2.165 1.00 79.38 526 ALA A C 1
ATOM 4120 O O . ALA A 1 526 ? 9.226 -13.666 2.965 1.00 79.38 526 ALA A O 1
ATOM 4121 N N . LEU A 1 527 ? 10.781 -14.676 1.702 1.00 91.19 527 LEU A N 1
ATOM 4122 C CA . LEU A 1 527 ? 10.417 -16.034 2.122 1.00 91.19 527 LEU A CA 1
ATOM 4123 C C . LEU A 1 527 ? 10.726 -16.288 3.604 1.00 91.19 527 LEU A C 1
ATOM 4125 O O . LEU A 1 527 ? 9.956 -16.972 4.273 1.00 91.19 527 LEU A O 1
ATOM 4129 N N . LEU A 1 528 ? 11.797 -15.697 4.142 1.00 95.12 528 LEU A N 1
ATOM 4130 C CA . LEU A 1 528 ? 12.098 -15.739 5.573 1.00 95.12 528 LEU A CA 1
ATOM 4131 C C . LEU A 1 528 ? 11.026 -15.016 6.395 1.00 95.12 528 LEU A C 1
ATOM 4133 O O . LEU A 1 528 ? 10.556 -15.550 7.398 1.00 95.12 528 LEU A O 1
ATOM 4137 N N . ALA A 1 529 ? 10.609 -13.822 5.969 1.00 87.75 529 ALA A N 1
ATOM 4138 C CA . ALA A 1 529 ? 9.529 -13.090 6.621 1.00 87.75 529 ALA A CA 1
ATOM 4139 C C . ALA A 1 529 ? 8.227 -13.906 6.596 1.00 87.75 529 ALA A C 1
ATOM 4141 O O . ALA A 1 529 ? 7.580 -14.061 7.632 1.00 87.75 529 ALA A O 1
ATOM 4142 N N . LEU A 1 530 ? 7.885 -14.505 5.449 1.00 89.62 530 LEU A N 1
ATOM 4143 C CA . LEU A 1 530 ? 6.744 -15.418 5.328 1.00 89.62 530 LEU A CA 1
ATOM 4144 C C . LEU A 1 530 ? 6.884 -16.658 6.218 1.00 89.62 530 LEU A C 1
ATOM 4146 O O . LEU A 1 530 ? 5.884 -17.112 6.762 1.00 89.62 530 LEU A O 1
ATOM 4150 N N . ALA A 1 531 ? 8.091 -17.182 6.427 1.00 96.12 531 ALA A N 1
ATOM 4151 C CA . ALA A 1 531 ? 8.325 -18.283 7.358 1.00 96.12 531 ALA A CA 1
ATOM 4152 C C . ALA A 1 531 ? 8.058 -17.880 8.813 1.00 96.12 531 ALA A C 1
ATOM 4154 O O . ALA A 1 531 ? 7.403 -18.624 9.542 1.00 96.12 531 ALA A O 1
ATOM 4155 N N . ILE A 1 532 ? 8.498 -16.688 9.227 1.00 96.31 532 ILE A N 1
ATOM 4156 C CA . ILE A 1 532 ? 8.247 -16.160 10.576 1.00 96.31 532 ILE A CA 1
ATOM 4157 C C . ILE A 1 532 ? 6.745 -15.921 10.780 1.00 96.31 532 ILE A C 1
ATOM 4159 O O . ILE A 1 532 ? 6.165 -16.426 11.743 1.00 96.31 532 ILE A O 1
ATOM 4163 N N . PHE A 1 533 ? 6.092 -15.206 9.859 1.00 94.19 533 PHE A N 1
ATOM 4164 C CA . PHE A 1 533 ? 4.655 -14.930 9.949 1.00 94.19 533 PHE A CA 1
ATOM 4165 C C . PHE A 1 533 ? 3.810 -16.196 9.806 1.00 94.19 533 PHE A C 1
ATOM 4167 O O . PHE A 1 533 ? 2.843 -16.372 10.541 1.00 94.19 533 PHE A O 1
ATOM 4174 N N . GLY A 1 534 ? 4.195 -17.104 8.912 1.00 94.69 534 GLY A N 1
ATOM 4175 C CA . GLY A 1 534 ? 3.560 -18.403 8.733 1.00 94.69 534 GLY A CA 1
ATOM 4176 C C . GLY A 1 534 ? 3.702 -19.288 9.969 1.00 94.69 534 GLY A C 1
ATOM 4177 O O . GLY A 1 534 ? 2.745 -19.955 10.350 1.00 94.69 534 GLY A O 1
ATOM 4178 N N . GLY A 1 535 ? 4.852 -19.246 10.646 1.00 96.94 535 GLY A N 1
ATOM 4179 C CA . GLY A 1 535 ? 5.063 -19.924 11.924 1.00 96.94 535 GLY A CA 1
ATOM 4180 C C . GLY A 1 535 ? 4.169 -19.361 13.029 1.00 96.94 535 GLY A C 1
ATOM 4181 O O . GLY A 1 535 ? 3.479 -20.122 13.704 1.00 96.94 535 GLY A O 1
ATOM 4182 N N . ALA A 1 536 ? 4.113 -18.033 13.168 1.00 96.31 536 ALA A N 1
ATOM 4183 C CA . ALA A 1 536 ? 3.233 -17.363 14.127 1.00 96.31 536 ALA A CA 1
ATOM 4184 C C . ALA A 1 536 ? 1.750 -17.666 13.860 1.00 96.31 536 ALA A C 1
ATOM 4186 O O . ALA A 1 536 ? 1.021 -18.049 14.775 1.00 96.31 536 ALA A O 1
ATOM 4187 N N . TYR A 1 537 ? 1.315 -17.574 12.600 1.00 96.38 537 TYR A N 1
ATOM 4188 C CA . TYR A 1 537 ? -0.031 -17.965 12.191 1.00 96.38 537 TYR A CA 1
ATOM 4189 C C . TYR A 1 537 ? -0.295 -19.444 12.479 1.00 96.38 537 TYR A C 1
ATOM 4191 O O . TYR A 1 537 ? -1.334 -19.776 13.035 1.00 96.38 537 TYR A O 1
ATOM 4199 N N . GLY A 1 538 ? 0.643 -20.340 12.168 1.00 96.94 538 GLY A N 1
ATOM 4200 C CA . GLY A 1 538 ? 0.511 -21.769 12.442 1.00 96.94 538 GLY A CA 1
ATOM 4201 C C . GLY A 1 538 ? 0.338 -22.078 13.927 1.00 96.94 538 GLY A C 1
ATOM 4202 O O . GLY A 1 538 ? -0.515 -22.883 14.280 1.00 96.94 538 GLY A O 1
ATOM 4203 N N . MET A 1 539 ? 1.070 -21.392 14.805 1.00 97.00 539 MET A N 1
ATOM 4204 C CA . MET A 1 539 ? 0.900 -21.542 16.254 1.00 97.00 539 MET A CA 1
ATOM 4205 C C . MET A 1 539 ? -0.462 -21.029 16.737 1.00 97.00 539 MET A C 1
ATOM 4207 O O . MET A 1 539 ? -1.137 -21.703 17.513 1.00 97.00 539 MET A O 1
ATOM 4211 N N . MET A 1 540 ? -0.880 -19.854 16.259 1.00 97.12 540 MET A N 1
ATOM 4212 C CA . MET A 1 540 ? -2.132 -19.213 16.677 1.00 97.12 540 MET A CA 1
ATOM 4213 C C . MET A 1 540 ? -3.375 -19.857 16.064 1.00 97.12 540 MET A C 1
ATOM 4215 O O . MET A 1 540 ? -4.450 -19.766 16.636 1.00 97.12 540 MET A O 1
ATOM 4219 N N . SER A 1 541 ? -3.252 -20.514 14.917 1.00 97.56 541 SER A N 1
ATOM 4220 C CA . SER A 1 541 ? -4.364 -21.180 14.235 1.00 97.56 541 SER A CA 1
ATOM 4221 C C . SER A 1 541 ? -4.638 -22.587 14.777 1.00 97.56 541 SER A C 1
ATOM 4223 O O . SER A 1 541 ? -5.622 -23.208 14.392 1.00 97.56 541 SER A O 1
ATOM 4225 N N . ALA A 1 542 ? -3.793 -23.141 15.652 1.00 97.25 542 ALA A N 1
ATOM 4226 C CA . ALA A 1 542 ? -4.039 -24.435 16.291 1.00 97.25 542 ALA A CA 1
ATOM 4227 C C . ALA A 1 542 ? -5.096 -24.327 17.406 1.00 97.25 542 ALA A C 1
ATOM 4229 O O . ALA A 1 542 ? -5.135 -23.335 18.131 1.00 97.25 542 ALA A O 1
ATOM 4230 N N . SER A 1 543 ? -5.920 -25.366 17.590 1.00 97.06 543 SER A N 1
ATOM 4231 C CA . SER A 1 543 ? -6.878 -25.385 18.700 1.00 97.06 543 SER A CA 1
ATOM 4232 C C . SER A 1 543 ? -6.159 -25.506 20.044 1.00 97.06 543 SER A C 1
ATOM 4234 O O . SER A 1 543 ? -5.398 -26.460 20.270 1.00 97.06 543 SER A O 1
ATOM 4236 N N . TRP A 1 544 ? -6.416 -24.539 20.929 1.00 96.44 544 TRP A N 1
ATOM 4237 C CA . TRP A 1 544 ? -5.924 -24.522 22.310 1.00 96.44 544 TRP A CA 1
ATOM 4238 C C . TRP A 1 544 ? -6.823 -25.295 23.284 1.00 96.44 544 TRP A C 1
ATOM 4240 O O . TRP A 1 544 ? -6.471 -25.453 24.451 1.00 96.44 544 TRP A O 1
ATOM 4250 N N . ASP A 1 545 ? -7.947 -25.822 22.798 1.00 95.06 545 ASP A N 1
ATOM 4251 C CA . ASP A 1 545 ? -8.840 -26.698 23.549 1.00 95.06 545 ASP A CA 1
ATOM 4252 C C . ASP A 1 545 ? -8.277 -28.135 23.521 1.00 95.06 545 ASP A C 1
ATOM 4254 O O . ASP A 1 545 ? -8.069 -28.688 22.436 1.00 95.06 545 ASP A O 1
ATOM 4258 N N . PRO A 1 546 ? -7.968 -28.763 24.671 1.00 94.12 546 PRO A N 1
ATOM 4259 C CA . PRO A 1 546 ? -7.408 -30.113 24.693 1.00 94.12 546 PRO A CA 1
ATOM 4260 C C . PRO A 1 546 ? -8.333 -31.149 24.037 1.00 94.12 546 PRO A C 1
ATOM 4262 O O . PRO A 1 546 ? -7.822 -32.098 23.440 1.00 94.12 546 PRO A O 1
ATOM 4265 N N . ASP A 1 547 ? -9.648 -30.924 24.074 1.00 95.88 547 ASP A N 1
ATOM 4266 C CA . ASP A 1 547 ? -10.670 -31.877 23.637 1.00 95.88 547 ASP A CA 1
ATOM 4267 C C . ASP A 1 547 ? -11.089 -31.683 22.169 1.00 95.88 547 ASP A C 1
ATOM 4269 O O . ASP A 1 547 ? -11.898 -32.450 21.640 1.00 95.88 547 ASP A O 1
ATOM 4273 N N . LYS A 1 548 ? -10.537 -30.672 21.482 1.00 95.00 548 LYS A N 1
ATOM 4274 C CA . LYS A 1 548 ? -10.833 -30.375 20.074 1.00 95.00 548 LYS A CA 1
ATOM 4275 C C . LYS A 1 548 ? -9.559 -30.328 19.235 1.00 95.00 548 LYS A C 1
ATOM 4277 O O . LYS A 1 548 ? -8.550 -29.743 19.616 1.00 95.00 548 LYS A O 1
ATOM 4282 N N . GLU A 1 549 ? -9.607 -30.912 18.041 1.00 92.38 549 GLU A N 1
ATOM 4283 C CA . GLU A 1 549 ? -8.478 -30.857 17.097 1.00 92.38 549 GLU A CA 1
ATOM 4284 C C . GLU A 1 549 ? -8.376 -29.501 16.378 1.00 92.38 549 GLU A C 1
ATOM 4286 O O . GLU A 1 549 ? -7.275 -29.039 16.070 1.00 92.38 549 GLU A O 1
ATOM 4291 N N . GLY A 1 550 ? -9.516 -28.834 16.176 1.00 93.56 550 GLY A N 1
ATOM 4292 C CA . GLY A 1 550 ? -9.635 -27.578 15.437 1.00 93.56 550 GLY A CA 1
ATOM 4293 C C . GLY A 1 550 ? -9.803 -27.756 13.927 1.00 93.56 550 GLY A C 1
ATOM 4294 O O . GLY A 1 550 ? -9.776 -28.860 13.385 1.00 93.56 550 GLY A O 1
ATOM 4295 N N . SER A 1 551 ? -9.995 -26.641 13.234 1.00 94.69 551 SER A N 1
ATOM 4296 C CA . SER A 1 551 ? -10.246 -26.582 11.801 1.00 94.69 551 SER A CA 1
ATOM 4297 C C . SER A 1 551 ? -8.962 -26.703 10.963 1.00 94.69 551 SER A C 1
ATOM 4299 O O . SER A 1 551 ? -7.858 -26.316 11.372 1.00 94.69 551 SER A O 1
ATOM 4301 N N . ALA A 1 552 ? -9.105 -27.205 9.729 1.00 92.94 552 ALA A N 1
ATOM 4302 C CA . ALA A 1 552 ? -7.985 -27.467 8.816 1.00 92.94 552 ALA A CA 1
ATOM 4303 C C . ALA A 1 552 ? -7.202 -26.205 8.405 1.00 92.94 552 ALA A C 1
ATOM 4305 O O . ALA A 1 552 ? -5.986 -26.274 8.234 1.00 92.94 552 ALA A O 1
ATOM 4306 N N . LEU A 1 553 ? -7.865 -25.046 8.296 1.00 92.38 553 LEU A N 1
ATOM 4307 C CA . LEU A 1 553 ? -7.204 -23.748 8.077 1.00 92.38 553 LEU A CA 1
ATOM 4308 C C . LEU A 1 553 ? -6.940 -22.991 9.380 1.00 92.38 553 LEU A C 1
ATOM 4310 O O . LEU A 1 553 ? -5.930 -22.304 9.475 1.00 92.38 553 LEU A O 1
ATOM 4314 N N . GLY A 1 554 ? -7.762 -23.196 10.411 1.00 95.12 554 GLY A N 1
ATOM 4315 C CA . GLY A 1 554 ? -7.512 -22.646 11.739 1.00 95.12 554 GLY A CA 1
ATOM 4316 C C . GLY A 1 554 ? -7.854 -21.161 11.857 1.00 95.12 554 GLY A C 1
ATOM 4317 O O . GLY A 1 554 ? -7.279 -20.449 12.675 1.00 95.12 554 GLY A O 1
ATOM 4318 N N . THR A 1 555 ? -8.710 -20.642 10.972 1.00 91.94 555 THR A N 1
ATOM 4319 C CA . THR A 1 555 ? -9.056 -19.213 10.919 1.00 91.94 555 THR A CA 1
ATOM 4320 C C . THR A 1 555 ? -9.919 -18.776 12.097 1.00 91.94 555 THR A C 1
ATOM 4322 O O . THR A 1 555 ? -9.777 -17.648 12.566 1.00 91.94 555 THR A O 1
ATOM 4325 N N . GLU A 1 556 ? -10.795 -19.661 12.572 1.00 94.56 556 GLU A N 1
ATOM 4326 C CA . GLU A 1 556 ? -11.656 -19.423 13.735 1.00 94.56 556 GLU A CA 1
ATOM 4327 C C . GLU A 1 556 ? -10.809 -19.440 15.009 1.00 94.56 556 GLU A C 1
ATOM 4329 O O . GLU A 1 556 ? -10.774 -18.451 15.741 1.00 94.56 556 GLU A O 1
ATOM 4334 N N . GLU A 1 557 ? -9.995 -20.485 15.169 1.00 97.19 557 GLU A N 1
ATOM 4335 C CA . GLU A 1 557 ? -9.042 -20.642 16.269 1.00 97.19 557 GLU A CA 1
ATOM 4336 C C . GLU A 1 557 ? -8.054 -19.477 16.330 1.00 97.19 557 GLU A C 1
ATOM 4338 O O . GLU A 1 557 ? -7.778 -18.954 17.403 1.00 97.19 557 GLU A O 1
ATOM 4343 N N . PHE A 1 558 ? -7.560 -19.009 15.179 1.00 95.94 558 PHE A N 1
ATOM 4344 C CA . PHE A 1 558 ? -6.690 -17.837 15.120 1.00 95.94 558 PHE A CA 1
ATOM 4345 C C . PHE A 1 558 ? -7.363 -16.595 15.710 1.00 95.94 558 PHE A C 1
ATOM 4347 O O . PHE A 1 558 ? -6.746 -15.883 16.500 1.00 95.94 558 PHE A O 1
ATOM 4354 N N . SER A 1 559 ? -8.618 -16.324 15.338 1.00 92.50 559 SER A N 1
ATOM 4355 C CA . SER A 1 559 ? -9.358 -15.170 15.856 1.00 92.50 559 SER A CA 1
ATOM 4356 C C . SER A 1 559 ? -9.600 -15.291 17.362 1.00 92.50 559 SER A C 1
ATOM 4358 O O . SER A 1 559 ? -9.392 -14.317 18.086 1.00 92.50 559 SER A O 1
ATOM 4360 N N . GLU A 1 560 ? -10.006 -16.468 17.837 1.00 95.19 560 GLU A N 1
ATOM 4361 C CA . GLU A 1 560 ? -10.243 -16.739 19.260 1.00 95.19 560 GLU A CA 1
ATOM 4362 C C . GLU A 1 560 ? -8.955 -16.606 20.082 1.00 95.19 560 GLU A C 1
ATOM 4364 O O . GLU A 1 560 ? -8.894 -15.829 21.036 1.00 95.19 560 GLU A O 1
ATOM 4369 N N . ASN A 1 561 ? -7.880 -17.269 19.658 1.00 96.25 561 ASN A N 1
ATOM 4370 C CA . ASN A 1 561 ? -6.588 -17.233 20.338 1.00 96.25 561 ASN A CA 1
ATOM 4371 C C . ASN A 1 561 ? -5.985 -15.821 20.343 1.00 96.25 561 ASN A C 1
ATOM 4373 O O . ASN A 1 561 ? -5.390 -15.405 21.337 1.00 96.25 561 ASN A O 1
ATOM 4377 N N . MET A 1 562 ? -6.158 -15.046 19.265 1.00 93.19 562 MET A N 1
ATOM 4378 C CA . MET A 1 562 ? -5.732 -13.641 19.220 1.00 93.19 562 MET A CA 1
ATOM 4379 C C . MET A 1 562 ? -6.500 -12.767 20.218 1.00 93.19 562 MET A C 1
ATOM 4381 O O . MET A 1 562 ? -5.903 -11.870 20.815 1.00 93.19 562 MET A O 1
ATOM 4385 N N . GLN A 1 563 ? -7.798 -13.017 20.421 1.00 92.44 563 GLN A N 1
ATOM 4386 C CA . GLN A 1 563 ? -8.588 -12.311 21.434 1.00 92.44 563 GLN A CA 1
ATOM 4387 C C . GLN A 1 563 ? -8.115 -12.671 22.843 1.00 92.44 563 GLN A C 1
ATOM 4389 O O . GLN A 1 563 ? -7.834 -11.765 23.625 1.00 92.44 563 GLN A O 1
ATOM 4394 N N . ILE A 1 564 ? -7.921 -13.962 23.131 1.00 92.12 564 ILE A N 1
ATOM 4395 C CA . ILE A 1 564 ? -7.403 -14.448 24.421 1.00 92.12 564 ILE A CA 1
ATOM 4396 C C . ILE A 1 564 ? -6.032 -13.832 24.724 1.00 92.12 564 ILE A C 1
ATOM 4398 O O . ILE A 1 564 ? -5.798 -13.323 25.821 1.00 92.12 564 ILE A O 1
ATOM 4402 N N . LEU A 1 565 ? -5.127 -13.822 23.742 1.00 91.94 565 LEU A N 1
ATOM 4403 C CA . LEU A 1 565 ? -3.799 -13.234 23.894 1.00 91.94 565 LEU A CA 1
ATOM 4404 C C . LEU A 1 565 ? -3.879 -11.717 24.135 1.00 91.94 565 LEU A C 1
ATOM 4406 O O . LEU A 1 565 ? -3.196 -11.193 25.015 1.00 91.94 565 LEU A O 1
ATOM 4410 N N . GLY A 1 566 ? -4.740 -11.014 23.393 1.00 91.12 566 GLY A N 1
ATOM 4411 C CA . GLY A 1 566 ? -4.987 -9.583 23.576 1.00 91.12 566 GLY A CA 1
ATOM 4412 C C . GLY A 1 566 ? -5.560 -9.248 24.956 1.00 91.12 566 GLY A C 1
ATOM 4413 O O . GLY A 1 566 ? -5.130 -8.283 25.591 1.00 91.12 566 GLY A O 1
ATOM 4414 N N . GLU A 1 567 ? -6.483 -10.066 25.463 1.00 89.69 567 GLU A N 1
ATOM 4415 C CA . GLU A 1 567 ? -7.004 -9.947 26.825 1.00 89.69 567 GLU A CA 1
ATOM 4416 C C . GLU A 1 567 ? -5.932 -10.220 27.879 1.00 89.69 567 GLU A C 1
ATOM 4418 O O . GLU A 1 567 ? -5.867 -9.490 28.868 1.00 89.69 567 GLU A O 1
ATOM 4423 N N . GLY A 1 568 ? -5.059 -11.203 27.648 1.00 89.12 568 GLY A N 1
ATOM 4424 C CA . GLY A 1 568 ? -3.902 -11.485 28.496 1.00 89.12 568 GLY A CA 1
ATOM 4425 C C . GLY A 1 568 ? -2.952 -10.291 28.596 1.00 89.12 568 GLY A C 1
ATOM 4426 O O . GLY A 1 568 ? -2.608 -9.874 29.701 1.00 89.12 568 GLY A O 1
ATOM 4427 N N . PHE A 1 569 ? -2.598 -9.670 27.465 1.00 89.94 569 PHE A N 1
ATOM 4428 C CA . PHE A 1 569 ? -1.784 -8.448 27.456 1.00 89.94 569 PHE A CA 1
ATOM 4429 C C . PHE A 1 569 ? -2.473 -7.286 28.173 1.00 89.94 569 PHE A C 1
ATOM 4431 O O . PHE A 1 569 ? -1.840 -6.604 28.977 1.00 89.94 569 PHE A O 1
ATOM 4438 N N . ARG A 1 570 ? -3.777 -7.079 27.940 1.00 88.69 570 ARG A N 1
ATOM 4439 C CA . ARG A 1 570 ? -4.557 -6.053 28.648 1.00 88.69 570 ARG A CA 1
ATOM 4440 C C . ARG A 1 570 ? -4.529 -6.287 30.161 1.00 88.69 570 ARG A C 1
ATOM 4442 O O . ARG A 1 570 ? -4.281 -5.347 30.912 1.00 88.69 570 ARG A O 1
ATOM 4449 N N . LYS A 1 571 ? -4.746 -7.526 30.609 1.00 88.12 571 LYS A N 1
ATOM 4450 C CA . LYS A 1 571 ? -4.696 -7.898 32.030 1.00 88.12 571 LYS A CA 1
ATOM 4451 C C . LYS A 1 571 ? -3.299 -7.675 32.620 1.00 88.12 571 LYS A C 1
ATOM 4453 O O . LYS A 1 571 ? -3.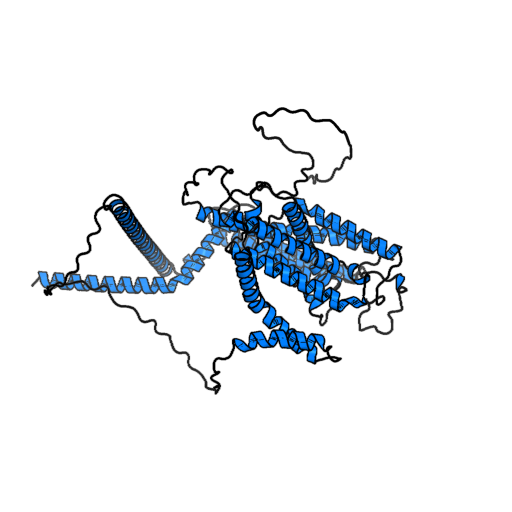208 -7.069 33.680 1.00 88.12 571 LYS A O 1
ATOM 4458 N N . ALA A 1 572 ? -2.233 -8.043 31.908 1.00 88.31 572 ALA A N 1
ATOM 4459 C CA . ALA A 1 572 ? -0.853 -7.799 32.339 1.00 88.31 572 ALA A CA 1
ATOM 4460 C C . ALA A 1 572 ? -0.538 -6.299 32.490 1.00 88.31 572 ALA A C 1
ATOM 4462 O O . ALA A 1 572 ? 0.110 -5.892 33.447 1.00 88.31 572 ALA A O 1
ATOM 4463 N N . THR A 1 573 ? -1.046 -5.441 31.596 1.00 91.12 573 THR A N 1
ATOM 4464 C CA . THR A 1 573 ? -0.869 -3.982 31.742 1.00 91.12 573 THR A CA 1
ATOM 4465 C C . THR A 1 573 ? -1.639 -3.379 32.919 1.00 91.12 573 THR A C 1
ATOM 4467 O O . THR A 1 573 ? -1.266 -2.313 33.397 1.00 91.12 573 THR A O 1
ATOM 4470 N N . LEU A 1 574 ? -2.703 -4.043 33.380 1.00 90.44 574 LEU A N 1
ATOM 4471 C CA . LEU A 1 574 ? -3.545 -3.601 34.497 1.00 90.44 574 LEU A CA 1
ATOM 4472 C C . LEU A 1 574 ? -3.169 -4.264 35.829 1.00 90.44 574 LEU A C 1
ATOM 4474 O O . LEU A 1 574 ? -3.785 -3.962 36.848 1.00 90.44 574 LEU A O 1
ATOM 4478 N N . GLU A 1 575 ? -2.174 -5.151 35.840 1.00 93.69 575 GLU A N 1
ATOM 4479 C CA . GLU A 1 575 ? -1.782 -5.932 37.015 1.00 93.69 575 GLU A CA 1
ATOM 4480 C C . GLU A 1 575 ? -1.463 -5.031 38.217 1.00 93.69 575 GLU A C 1
ATOM 4482 O O . GLU A 1 575 ? -2.025 -5.219 39.294 1.00 93.69 575 GLU A O 1
ATOM 4487 N N . GLU A 1 576 ? -0.668 -3.974 38.012 1.00 94.12 576 GLU A N 1
ATOM 4488 C CA . GLU A 1 576 ? -0.315 -3.006 39.062 1.00 94.12 576 GLU A CA 1
ATOM 4489 C C . GLU A 1 576 ? -1.552 -2.293 39.647 1.00 94.12 576 GLU A C 1
ATOM 4491 O O . GLU A 1 576 ? -1.641 -2.061 40.856 1.00 94.12 576 GLU A O 1
ATOM 4496 N N . ASP A 1 577 ? -2.530 -1.961 38.802 1.00 92.75 577 ASP A N 1
ATOM 4497 C CA . ASP A 1 577 ? -3.769 -1.310 39.231 1.00 92.75 577 ASP A CA 1
ATOM 4498 C C . ASP A 1 577 ? -4.665 -2.276 40.014 1.00 92.75 577 ASP A C 1
ATOM 4500 O O . ASP A 1 577 ? -5.264 -1.884 41.023 1.00 92.75 577 ASP A O 1
ATOM 4504 N N . TYR A 1 578 ? -4.730 -3.543 39.592 1.00 93.00 578 TYR A N 1
ATOM 4505 C CA . TYR A 1 578 ? -5.450 -4.587 40.316 1.00 93.00 578 TYR A CA 1
ATOM 4506 C C . TYR A 1 578 ? -4.812 -4.872 41.680 1.00 93.00 578 TYR A C 1
ATOM 4508 O O . TYR A 1 578 ? -5.538 -5.006 42.666 1.00 93.00 578 TYR A O 1
ATOM 4516 N N . GLU A 1 579 ? -3.480 -4.888 41.783 1.00 94.56 579 GLU A N 1
ATOM 4517 C CA . GLU A 1 579 ? -2.786 -5.069 43.062 1.00 94.56 579 GLU A CA 1
ATOM 4518 C C . GLU A 1 579 ? -3.059 -3.920 44.039 1.00 94.56 579 GLU A C 1
ATOM 4520 O O . GLU A 1 579 ? -3.473 -4.168 45.173 1.00 94.56 579 GLU A O 1
ATOM 4525 N N . LYS A 1 580 ? -2.953 -2.663 43.592 1.00 95.88 580 LYS A N 1
ATOM 4526 C CA . LYS A 1 580 ? -3.299 -1.492 44.422 1.00 95.88 580 LYS A CA 1
ATOM 4527 C C . LYS A 1 580 ? -4.760 -1.508 44.866 1.00 95.88 580 LYS A C 1
ATOM 4529 O O . LYS A 1 580 ? -5.081 -1.151 46.001 1.00 95.88 580 LYS A O 1
ATOM 4534 N N . ALA A 1 581 ? -5.669 -1.907 43.978 1.00 92.88 581 ALA A N 1
ATOM 4535 C CA . ALA A 1 581 ? -7.087 -2.003 44.302 1.00 92.88 581 ALA A CA 1
ATOM 4536 C C . ALA A 1 581 ? -7.378 -3.126 45.317 1.00 92.88 581 ALA A C 1
ATOM 4538 O O . ALA A 1 581 ? -8.191 -2.928 46.225 1.00 92.88 581 ALA A O 1
ATOM 4539 N N . LEU A 1 582 ? -6.679 -4.262 45.225 1.00 94.75 582 LEU A N 1
ATOM 4540 C CA . LEU A 1 582 ? -6.725 -5.338 46.220 1.00 94.75 582 LEU A CA 1
ATOM 4541 C C . LEU A 1 582 ? -6.188 -4.891 47.584 1.00 94.75 582 LEU A C 1
ATOM 4543 O O . LEU A 1 582 ? -6.818 -5.160 48.608 1.00 94.75 582 LEU A O 1
ATOM 4547 N N . GLU A 1 583 ? -5.063 -4.177 47.618 1.00 95.62 583 GLU A N 1
ATOM 4548 C CA . GLU A 1 583 ? -4.509 -3.612 48.854 1.00 95.62 583 GLU A CA 1
ATOM 4549 C C . GLU A 1 583 ? -5.504 -2.661 49.525 1.00 95.62 583 GLU A C 1
ATOM 4551 O O . GLU A 1 583 ? -5.840 -2.844 50.698 1.00 95.62 583 GLU A O 1
ATOM 4556 N N . ALA A 1 584 ? -6.080 -1.726 48.763 1.00 94.94 584 ALA A N 1
ATOM 4557 C CA . ALA A 1 584 ? -7.101 -0.809 49.263 1.00 94.94 584 ALA A CA 1
ATOM 4558 C C . ALA A 1 584 ? -8.353 -1.544 49.788 1.00 94.94 584 ALA A C 1
ATOM 4560 O O . ALA A 1 584 ? -8.930 -1.158 50.812 1.00 94.94 584 ALA A O 1
ATOM 4561 N N . ARG A 1 585 ? -8.780 -2.631 49.125 1.00 93.62 585 ARG A N 1
ATOM 4562 C CA . ARG A 1 585 ? -9.892 -3.488 49.581 1.00 93.62 585 ARG A CA 1
ATOM 4563 C C . ARG A 1 585 ? -9.559 -4.165 50.911 1.00 93.62 585 ARG A C 1
ATOM 4565 O O . ARG A 1 585 ? -10.393 -4.164 51.821 1.00 93.62 585 ARG A O 1
ATOM 4572 N N . ASN A 1 586 ? -8.348 -4.698 51.042 1.00 94.94 586 ASN A N 1
ATOM 4573 C CA . ASN A 1 586 ? -7.871 -5.362 52.253 1.00 94.94 586 ASN A CA 1
ATOM 4574 C C . ASN A 1 586 ? -7.735 -4.388 53.430 1.00 94.94 586 ASN A C 1
ATOM 4576 O O . ASN A 1 586 ? -8.159 -4.706 54.542 1.00 94.94 586 ASN A O 1
ATOM 4580 N N . GLU A 1 587 ? -7.217 -3.181 53.201 1.00 96.25 587 GLU A N 1
ATOM 4581 C CA . GLU A 1 587 ? -7.186 -2.116 54.210 1.00 96.25 587 GLU A CA 1
ATOM 4582 C C . GLU A 1 587 ? -8.595 -1.727 54.666 1.00 96.25 587 GLU A C 1
ATOM 4584 O O . GLU A 1 587 ? -8.864 -1.635 55.867 1.00 96.25 587 GLU A O 1
ATOM 4589 N N . ARG A 1 588 ? -9.535 -1.574 53.725 1.00 95.25 588 ARG A N 1
ATOM 4590 C CA . ARG A 1 588 ? -10.935 -1.273 54.047 1.00 95.25 588 ARG A CA 1
ATOM 4591 C C . ARG A 1 588 ? -11.586 -2.384 54.873 1.00 95.25 588 ARG A C 1
ATOM 4593 O O . ARG A 1 588 ? -12.305 -2.069 55.821 1.00 95.25 588 ARG A O 1
ATOM 4600 N N . ARG A 1 589 ? -11.322 -3.658 54.556 1.00 94.75 589 ARG A N 1
ATOM 4601 C CA . ARG A 1 589 ? -11.816 -4.814 55.325 1.00 94.75 589 ARG A CA 1
ATOM 4602 C C . ARG A 1 589 ? -11.280 -4.791 56.761 1.00 94.75 589 ARG A C 1
ATOM 4604 O O . ARG A 1 589 ? -12.073 -4.844 57.695 1.00 94.75 589 ARG A O 1
ATOM 4611 N N . LYS A 1 590 ? -9.973 -4.559 56.943 1.00 96.62 590 LYS A N 1
ATOM 4612 C CA . LYS A 1 590 ? -9.344 -4.412 58.272 1.00 96.62 590 LYS A CA 1
ATOM 4613 C C . LYS A 1 590 ? -9.959 -3.273 59.092 1.00 96.62 590 LYS A C 1
ATOM 4615 O O . LYS A 1 590 ? -10.203 -3.427 60.287 1.00 96.62 590 LYS A O 1
ATOM 4620 N N . LEU A 1 591 ? -10.237 -2.128 58.461 1.00 96.88 591 LEU A N 1
ATOM 4621 C CA . LEU A 1 591 ? -10.881 -0.991 59.129 1.00 96.88 591 LEU A CA 1
ATOM 4622 C C . LEU A 1 591 ? -12.324 -1.296 59.553 1.00 96.88 591 LEU A C 1
ATOM 4624 O O . LEU A 1 591 ? -12.745 -0.851 60.622 1.00 96.88 591 LEU A O 1
ATOM 4628 N N . LEU A 1 592 ? -13.086 -2.030 58.737 1.00 95.38 592 LEU A N 1
ATOM 4629 C CA . LEU A 1 592 ? -14.450 -2.446 59.077 1.00 95.38 592 LEU A CA 1
ATOM 4630 C C . LEU A 1 592 ? -14.456 -3.445 60.238 1.00 95.38 592 LEU A C 1
ATOM 4632 O O . LEU A 1 592 ? -15.174 -3.222 61.208 1.00 95.38 592 LEU A O 1
ATOM 4636 N N . GLU A 1 593 ? -13.590 -4.456 60.205 1.00 96.94 593 GLU A N 1
ATOM 4637 C CA . GLU A 1 593 ? -13.436 -5.421 61.300 1.00 96.94 593 GLU A CA 1
ATOM 4638 C C . GLU A 1 593 ? -13.033 -4.737 62.617 1.00 96.94 593 GLU A C 1
ATOM 4640 O O . GLU A 1 593 ? -13.560 -5.058 63.681 1.00 96.94 593 GLU A O 1
ATOM 4645 N N . ALA A 1 594 ? -12.132 -3.749 62.567 1.00 97.19 594 ALA A N 1
ATOM 4646 C CA . ALA A 1 594 ? -11.753 -2.967 63.744 1.00 97.19 594 ALA A CA 1
ATOM 4647 C C . ALA A 1 594 ? -12.928 -2.143 64.301 1.00 97.19 594 ALA A C 1
ATOM 4649 O O . ALA A 1 594 ? -13.102 -2.048 65.519 1.00 97.19 594 ALA A O 1
ATOM 4650 N N . LYS A 1 595 ? -13.759 -1.562 63.424 1.00 97.50 595 LYS A N 1
ATOM 4651 C CA . LYS A 1 595 ? -14.977 -0.841 63.827 1.00 97.50 595 LYS A CA 1
ATOM 4652 C C . LYS A 1 595 ? -16.012 -1.776 64.446 1.00 97.50 595 LYS A C 1
ATOM 4654 O O . LYS A 1 595 ? -16.609 -1.408 65.455 1.00 97.50 595 LYS A O 1
ATOM 4659 N N . GLU A 1 596 ? -16.211 -2.962 63.878 1.00 97.25 596 GLU A N 1
ATOM 4660 C CA . GLU A 1 596 ? -17.122 -3.971 64.424 1.00 97.25 596 GLU A CA 1
ATOM 4661 C C . GLU A 1 596 ? -16.653 -4.465 65.790 1.00 97.25 596 GLU A C 1
ATOM 4663 O O . GLU A 1 596 ? -17.441 -4.448 66.730 1.00 97.25 596 GLU A O 1
ATOM 4668 N N . LYS A 1 597 ? -15.362 -4.781 65.952 1.00 97.38 597 LYS A N 1
ATOM 4669 C CA . LYS A 1 597 ? -14.783 -5.137 67.259 1.00 97.38 597 LYS A CA 1
ATOM 4670 C C . LYS A 1 597 ? -15.017 -4.047 68.301 1.00 97.38 597 LYS A C 1
ATOM 4672 O O . LYS A 1 597 ? -15.547 -4.336 69.369 1.00 97.38 597 LYS A O 1
ATOM 4677 N N . LYS A 1 598 ? -14.725 -2.785 67.963 1.00 97.56 598 LYS A N 1
ATOM 4678 C CA . LYS A 1 598 ? -14.972 -1.640 68.854 1.00 97.56 598 LYS A CA 1
ATOM 4679 C C . LYS A 1 598 ? -16.457 -1.485 69.200 1.00 97.56 598 LYS A C 1
ATOM 4681 O O . LYS A 1 598 ? -16.790 -1.148 70.331 1.00 97.56 598 LYS A O 1
ATOM 4686 N N . LYS A 1 599 ? -17.360 -1.728 68.244 1.00 97.62 599 LYS A N 1
ATOM 4687 C CA . LYS A 1 599 ? -18.811 -1.703 68.475 1.00 97.62 599 LYS A CA 1
ATOM 4688 C C . LYS A 1 599 ? -19.242 -2.815 69.437 1.00 97.62 599 LYS A C 1
ATOM 4690 O O . LYS A 1 599 ? -20.021 -2.543 70.342 1.00 97.62 599 LYS A O 1
ATOM 4695 N N . THR A 1 600 ? -18.722 -4.028 69.279 1.00 97.25 600 THR A N 1
ATOM 4696 C CA . THR A 1 600 ? -19.005 -5.163 70.171 1.00 97.25 600 THR A CA 1
ATOM 4697 C C . THR A 1 600 ? -18.453 -4.927 71.578 1.00 97.25 600 THR A C 1
ATOM 4699 O O . THR A 1 600 ? -19.143 -5.186 72.557 1.00 97.25 600 THR A O 1
ATOM 4702 N N . GLU A 1 601 ? -17.251 -4.359 71.699 1.00 97.25 601 GLU A N 1
ATOM 4703 C CA . GLU A 1 601 ? -16.681 -3.946 72.990 1.00 97.25 601 GLU A CA 1
ATOM 4704 C C . GLU A 1 601 ? -17.526 -2.875 73.692 1.00 97.25 601 GLU A C 1
ATOM 4706 O O . GLU A 1 601 ? -17.651 -2.907 74.913 1.00 97.25 601 GLU A O 1
ATOM 4711 N N . LEU A 1 602 ? -18.108 -1.937 72.936 1.00 96.62 602 LEU A N 1
ATOM 4712 C CA . LEU A 1 602 ? -19.015 -0.919 73.473 1.00 96.62 602 LEU A CA 1
ATOM 4713 C C . LEU A 1 602 ? -20.375 -1.488 73.888 1.00 96.62 602 LEU A C 1
ATOM 4715 O O . LEU A 1 602 ? -20.977 -0.944 74.798 1.00 96.62 602 LEU A O 1
ATOM 4719 N N . LEU A 1 603 ? -20.861 -2.545 73.231 1.00 96.81 603 LEU A N 1
ATOM 4720 C CA . LEU A 1 603 ? -22.119 -3.212 73.591 1.00 96.81 603 LEU A CA 1
ATOM 4721 C C . LEU A 1 603 ? -21.988 -4.119 74.824 1.00 96.81 603 LEU A C 1
ATOM 4723 O O . LEU A 1 603 ? -22.990 -4.401 75.472 1.00 96.81 603 LEU A O 1
ATOM 4727 N N . ASN A 1 604 ? -20.775 -4.585 75.132 1.00 96.44 604 ASN A N 1
ATOM 4728 C CA . ASN A 1 604 ? -20.488 -5.437 76.290 1.00 96.44 604 ASN A CA 1
ATOM 4729 C C . ASN A 1 604 ? -20.132 -4.648 77.567 1.00 96.44 604 ASN A C 1
ATOM 4731 O O . ASN A 1 604 ? -19.948 -5.263 78.618 1.00 96.44 604 ASN A O 1
ATOM 4735 N N . LYS A 1 605 ? -19.978 -3.322 77.471 1.00 93.19 605 LYS A N 1
ATOM 4736 C CA . LYS A 1 605 ? -19.795 -2.405 78.606 1.00 93.19 605 LYS A CA 1
ATOM 4737 C C . LYS A 1 605 ? -21.125 -1.769 78.967 1.00 93.19 605 LYS A C 1
ATOM 4739 O O . LYS A 1 605 ? -21.341 -1.582 80.182 1.00 93.19 605 LYS A O 1
#